Protein AF-A0A3B8VIR8-F1 (afdb_monomer)

Sequence (417 aa):
MSPQVTRDRGKYILTPTVKAEIKKMRWRKGEHDNEETRPTNLTIHQESRHVSLSGEHISLEVDEEGLRRSAQAIVEYFNNYELGFVGDVPRLQRDYFTFMSWLYISPFICDLRTQAVVTGGNIFHYPSFAVIYGKSNCGKTSLVDTLITSMFGHPHTVQKDSFTRSTLRGIQHNYKRFPVVFDDITRQRFNLHGLDIVKDENLPSVQEHPCFVLSMNAEPQSFQDEVVKRCLMIYTNTSLPTHQYALADRLYASVEDIRNRLTTDLYRKYLAVVMDKLDATPLPRDILQVSSETICELLDQYSGSQLPEWCRLVSWGEYADSRYERPTRRLDALLAPENYRKSIGEGEHGWSIQADSVVVWGKADLFGRTSLKGEIPDFLYDDTSSVGDTFVLYRKQTEDFLDRKITPPGFKWPWNN

Nearest PDB structures (foldseek):
  7mi6-assembly1_A  TM=3.233E-01  e=2.609E-03  Saccharomyces cerevisiae
  4w8f-assembly3_A  TM=3.414E-01  e=3.063E-01  Saccharomyces cerevisiae S288C
  3hba-assembly1_A  TM=2.797E-01  e=2.630E-01  Shewanella denitrificans OS217

Mean predicted aligned error: 10.32 Å

Foldseek 3Di:
DQDDFDDDPNDTDCDPVNVVVVVVVCVVVCVPPPQVPAFQAWDADLVVRWIDTNNHTDDLDFDLVLLLLQLQLVVVLLCLLVLFWDDPSLLLLLLLLLVLLLQLCFLCLLVVLVVCVVVVHDSLLRFLEAEEEEAPASCVQLSQQLSLCLARVGGHADELVCLAPVNQLVQFVRNFAGEYEHAANELVSCVVHVLCCLVVVSDRPDSGGYRYYYYYHDDLLSDAVSNVSRYRYRYDHTHGDPVCVVSVVVSVVSSVVSSVSRDNNNSSNLSVQLSVQCPDPPGDPWSSQSSLVSSLVSSCVNNPDHRDPSSDGDTSVNSSLVSCVQLLVVVCVLLPLVQDDDDPPPDQWHWYDDPQKIKTFHDQDVVRPADNNSRHHPQQFDPVPADGRITIGGQVVSCVSNVHHRDHPPDDDPPDD

Secondary structure (DSSP, 8-state):
----PEEETTEEE--HHHHHHHHHHHHHHHHHHSSTTS---EEEETTTTEEEETTEEE-S---HHHHHHHHHHHHHHHHGGGGT-BS-HHHHHHHHHHHHHHHHHHHHHHHHHHHHHHHT--GGGS-SEEEEEESTTSSHHHHHHHHHHHHHSS---B-GGG-SHHHHHHHHHHHBTSPEEE-S--HHHIIIIIHHHHHHTTS-SSSS---EEEEEE--TT-S-HHHHTTEEEEEE--B--TT-HHHHHHHHHHHHHHHHH--SHHHHHHHHHHHHHHSSSSPPS-HHHHHHHHHHHHHHHHSSSPPPTT-----HHHHHHHTTHHHHHHHHHHT-GGGB-SSTT-SSEEEEEETTEEEEEE---TT----GGGTS-GGGB-TTT-BTTEEEEEHHHHHHHTTS----TT---TT--

Structure (mmCIF, N/CA/C/O backbone):
data_AF-A0A3B8VIR8-F1
#
_entry.id   AF-A0A3B8VIR8-F1
#
loop_
_atom_site.group_PDB
_atom_site.id
_atom_site.type_symbol
_atom_site.label_atom_id
_atom_site.label_alt_id
_atom_site.label_comp_id
_atom_site.label_asym_id
_atom_site.label_entity_id
_atom_site.label_seq_id
_atom_site.pdbx_PDB_ins_code
_atom_site.Cartn_x
_atom_site.Cartn_y
_atom_site.Cartn_z
_atom_site.occupancy
_atom_site.B_iso_or_equiv
_atom_site.auth_seq_id
_atom_site.auth_comp_id
_atom_site.auth_asym_id
_atom_site.auth_atom_id
_atom_site.pdbx_PDB_model_num
ATOM 1 N N . MET A 1 1 ? -10.342 37.758 18.243 1.00 39.69 1 MET A N 1
ATOM 2 C CA . MET A 1 1 ? -11.730 38.239 18.080 1.00 39.69 1 MET A CA 1
ATOM 3 C C . MET A 1 1 ? -12.629 37.022 18.187 1.00 39.69 1 MET A C 1
ATOM 5 O O . MET A 1 1 ? -12.287 36.003 17.607 1.00 39.69 1 MET A O 1
ATOM 9 N N . SER A 1 2 ? -13.686 37.070 18.993 1.00 42.38 2 SER A N 1
ATOM 10 C CA . SER A 1 2 ? -14.614 35.938 19.128 1.00 42.38 2 SER A CA 1
ATOM 11 C C . SER A 1 2 ? -15.555 35.908 17.916 1.00 42.38 2 SER A C 1
ATOM 13 O O . SER A 1 2 ? -16.086 36.968 17.574 1.00 42.38 2 SER A O 1
ATOM 15 N N . PRO A 1 3 ? -15.771 34.753 17.258 1.00 47.88 3 PRO A N 1
ATOM 16 C CA . PRO A 1 3 ? -16.608 34.689 16.065 1.00 47.88 3 PRO A CA 1
ATOM 17 C C . PRO A 1 3 ? -18.057 35.058 16.405 1.00 47.88 3 PRO A C 1
ATOM 19 O O . PRO A 1 3 ? -18.660 34.484 17.314 1.00 47.88 3 PRO A O 1
ATOM 22 N N . GLN A 1 4 ? -18.622 36.030 15.686 1.00 53.03 4 GLN A N 1
ATOM 23 C CA . GLN A 1 4 ? -20.001 36.469 15.892 1.00 53.03 4 GLN A CA 1
ATOM 24 C C . GLN A 1 4 ? -20.972 35.522 15.179 1.00 53.03 4 GLN A C 1
ATOM 26 O O . GLN A 1 4 ? -21.041 35.489 13.952 1.00 53.03 4 GLN A O 1
ATOM 31 N N . VAL A 1 5 ? -21.733 34.750 15.955 1.00 54.72 5 VAL A N 1
ATOM 32 C CA . VAL A 1 5 ? -22.804 33.889 15.441 1.00 54.72 5 VAL A CA 1
ATOM 33 C C . VAL A 1 5 ? -24.077 34.718 15.297 1.00 54.72 5 VAL A C 1
ATOM 35 O O . VAL A 1 5 ? -24.562 35.290 16.273 1.00 54.72 5 VAL A O 1
ATOM 38 N N . THR A 1 6 ? -24.637 34.776 14.092 1.00 55.31 6 THR A N 1
ATOM 39 C CA . THR A 1 6 ? -25.895 35.485 13.825 1.00 55.31 6 THR A CA 1
ATOM 40 C C . THR A 1 6 ? -27.083 34.540 14.026 1.00 55.31 6 THR A C 1
ATOM 42 O O . THR A 1 6 ? -27.069 33.387 13.588 1.00 55.31 6 THR A O 1
ATOM 45 N N . ARG A 1 7 ? -28.118 35.011 14.729 1.00 48.06 7 ARG A N 1
ATOM 46 C CA . ARG A 1 7 ? -29.391 34.297 14.909 1.00 48.06 7 ARG A CA 1
ATOM 47 C C . ARG A 1 7 ? -30.404 34.828 13.900 1.00 48.06 7 ARG A C 1
ATOM 49 O O . ARG A 1 7 ? -30.665 36.025 13.897 1.00 48.06 7 ARG A O 1
ATOM 56 N N . ASP A 1 8 ? -31.016 33.935 13.129 1.00 44.41 8 ASP A N 1
ATOM 57 C CA . ASP A 1 8 ? -32.220 34.234 12.349 1.00 44.41 8 ASP A CA 1
ATOM 58 C C . ASP A 1 8 ? -33.284 33.167 12.637 1.00 44.41 8 ASP A C 1
ATOM 60 O O . ASP A 1 8 ? -32.992 31.970 12.679 1.00 44.41 8 ASP A O 1
ATOM 64 N N . ARG A 1 9 ? -34.513 33.610 12.925 1.00 46.75 9 ARG A N 1
ATOM 65 C CA . ARG A 1 9 ? -35.682 32.762 13.246 1.00 46.75 9 ARG A CA 1
ATOM 66 C C . ARG A 1 9 ? -35.392 31.588 14.201 1.00 46.75 9 ARG A C 1
ATOM 68 O O . ARG A 1 9 ? -35.820 30.459 13.973 1.00 46.75 9 ARG A O 1
ATOM 75 N N . GLY A 1 10 ? -34.645 31.843 15.275 1.00 49.38 10 GLY A N 1
ATOM 76 C CA . GLY A 1 10 ? -34.368 30.851 16.323 1.00 49.38 10 GLY A CA 1
ATOM 77 C C . GLY A 1 10 ? -33.342 29.769 15.961 1.00 49.38 10 GLY A C 1
ATOM 78 O O . GLY A 1 10 ? -33.036 28.935 16.811 1.00 49.38 10 GLY A O 1
ATOM 79 N N . LYS A 1 11 ? -32.759 29.793 14.755 1.00 43.78 11 LYS A N 1
ATOM 80 C CA . LYS A 1 11 ? -31.651 28.912 14.363 1.00 43.78 11 LYS A CA 1
ATOM 81 C C . LYS A 1 11 ? -30.346 29.708 14.314 1.00 43.78 11 LYS A C 1
ATOM 83 O O . LYS A 1 11 ? -30.302 30.847 13.851 1.00 43.78 11 LYS A O 1
ATOM 88 N N . TYR A 1 12 ? -29.275 29.114 14.831 1.00 65.00 12 TYR A N 1
ATOM 89 C CA . TYR A 1 12 ? -27.936 29.687 14.722 1.00 65.00 12 TYR A CA 1
ATOM 90 C C . TYR A 1 12 ? -27.431 29.494 13.293 1.00 65.00 12 TYR A C 1
ATOM 92 O O . TYR A 1 12 ? -27.282 28.359 12.839 1.00 65.00 12 TYR A O 1
ATOM 100 N N . ILE A 1 13 ? -27.167 30.592 12.584 1.00 55.41 13 ILE A N 1
ATOM 101 C CA . ILE A 1 13 ? -26.594 30.544 11.241 1.00 55.41 13 ILE A CA 1
ATOM 102 C C . ILE A 1 13 ? -25.080 30.674 11.383 1.00 55.41 13 ILE A C 1
ATOM 104 O O . ILE A 1 13 ? -24.539 31.741 11.668 1.00 55.41 13 ILE A O 1
ATOM 108 N N . LEU A 1 14 ? -24.387 29.551 11.199 1.00 59.69 14 LEU A N 1
ATOM 109 C CA . LEU A 1 14 ? -22.933 29.530 11.094 1.00 59.69 14 LEU A CA 1
ATOM 110 C C . LEU A 1 14 ? -22.545 29.949 9.677 1.00 59.69 14 LEU A C 1
ATOM 112 O O . LEU A 1 14 ? -22.643 29.156 8.737 1.00 59.69 14 LEU A O 1
ATOM 116 N N . THR A 1 15 ? -22.099 31.193 9.529 1.00 62.12 15 THR A N 1
ATOM 117 C CA . THR A 1 15 ? -21.559 31.692 8.265 1.00 62.12 15 THR A CA 1
ATOM 118 C C . THR A 1 15 ? -20.274 30.934 7.887 1.00 62.12 15 THR A C 1
ATOM 120 O O . THR A 1 15 ? -19.561 30.437 8.768 1.00 62.12 15 THR A O 1
ATOM 123 N N . PRO A 1 16 ? -19.934 30.825 6.587 1.00 58.38 16 PRO A N 1
ATOM 124 C CA . PRO A 1 16 ? -18.708 30.156 6.136 1.00 58.38 16 PRO A CA 1
ATOM 125 C C . PRO A 1 16 ? -17.433 30.708 6.788 1.00 58.38 16 PRO A C 1
ATOM 127 O O . PRO A 1 16 ? -16.517 29.949 7.095 1.00 58.38 16 PRO A O 1
ATOM 130 N N . THR A 1 17 ? -17.401 32.011 7.074 1.00 61.94 17 THR A N 1
ATOM 131 C CA . THR A 1 17 ? -16.304 32.684 7.781 1.00 61.94 17 THR A CA 1
ATOM 132 C C . THR A 1 17 ? -16.178 32.219 9.229 1.00 61.94 17 THR A C 1
ATOM 134 O O . THR A 1 17 ? -15.081 31.876 9.659 1.00 61.94 17 THR A O 1
ATOM 137 N N . VAL A 1 18 ? -17.292 32.094 9.955 1.00 64.06 18 VAL A N 1
ATOM 138 C CA . VAL A 1 18 ? -17.307 31.558 11.325 1.00 64.06 18 VAL A CA 1
ATOM 139 C C . VAL A 1 18 ? -16.902 30.081 11.347 1.00 64.06 18 VAL A C 1
ATOM 141 O O . VAL A 1 18 ? -16.132 29.675 12.215 1.00 64.06 18 VAL A O 1
ATOM 144 N N . LYS A 1 19 ? -17.340 29.271 10.371 1.00 57.62 19 LYS A N 1
ATOM 145 C CA . LYS A 1 19 ? -16.883 27.874 10.233 1.00 57.62 19 LYS A CA 1
ATOM 146 C C . LYS A 1 19 ? -15.376 27.792 9.981 1.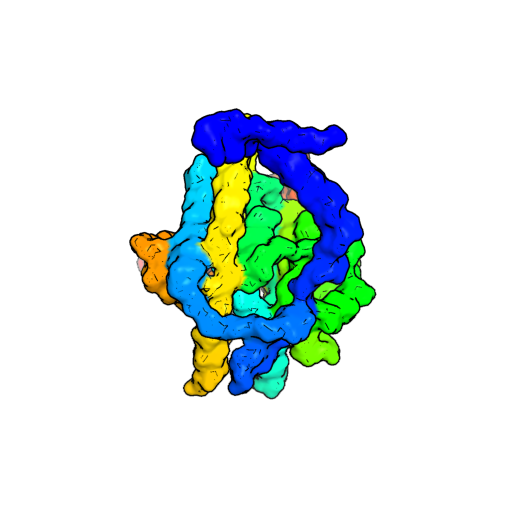00 57.62 19 LYS A C 1
ATOM 148 O O . LYS A 1 19 ? -14.702 26.987 10.621 1.00 57.62 19 LYS A O 1
ATOM 153 N N . ALA A 1 20 ? -14.845 28.633 9.094 1.00 61.66 20 ALA A N 1
ATOM 154 C CA . ALA A 1 20 ? -13.415 28.700 8.812 1.00 61.66 20 ALA A CA 1
ATOM 155 C C . ALA A 1 20 ? -12.615 29.146 10.042 1.00 61.66 20 ALA A C 1
ATOM 157 O O . ALA A 1 20 ? -11.563 28.583 10.319 1.00 61.66 20 ALA A O 1
ATOM 158 N N . GLU A 1 21 ? -13.124 30.099 10.820 1.00 62.41 21 GLU A N 1
ATOM 159 C CA . GLU A 1 21 ? -12.470 30.604 12.027 1.00 62.41 21 GLU A CA 1
ATOM 160 C C . GLU A 1 21 ? -12.504 29.589 13.178 1.00 62.41 21 GLU A C 1
ATOM 162 O O . GLU A 1 21 ? -11.490 29.391 13.844 1.00 62.41 21 GLU A O 1
ATOM 167 N N . ILE A 1 22 ? -13.605 28.847 13.347 1.00 61.41 22 ILE A N 1
ATOM 168 C CA . ILE A 1 22 ? -13.677 27.691 14.256 1.00 61.41 22 ILE A CA 1
ATOM 169 C C . ILE A 1 22 ? -12.702 26.597 13.810 1.00 61.41 22 ILE A C 1
ATOM 171 O O . ILE A 1 22 ? -11.998 26.038 14.651 1.00 61.41 22 ILE A O 1
ATOM 175 N N . LYS A 1 23 ? -12.610 26.312 12.501 1.00 55.78 23 LYS A N 1
ATOM 176 C CA . LYS A 1 23 ? -11.648 25.345 11.952 1.00 55.78 23 LYS A CA 1
ATOM 177 C C . LYS A 1 23 ? -10.215 25.804 12.221 1.00 55.78 23 LYS A C 1
ATOM 179 O O . LYS A 1 23 ? -9.431 25.016 12.724 1.00 55.78 23 LYS A O 1
ATOM 184 N N . LYS A 1 24 ? -9.904 27.088 12.012 1.00 58.09 24 LYS A N 1
ATOM 185 C CA . LYS A 1 24 ? -8.593 27.709 12.271 1.00 58.09 24 LYS A CA 1
ATOM 186 C C . LYS A 1 24 ? -8.236 27.727 13.758 1.00 58.09 24 LYS A C 1
ATOM 188 O O . LYS A 1 24 ? -7.082 27.503 14.106 1.00 58.09 24 LYS A O 1
ATOM 193 N N . MET A 1 25 ? -9.212 27.961 14.637 1.00 53.81 25 MET A N 1
ATOM 194 C CA . MET A 1 25 ? -9.026 27.865 16.085 1.00 53.81 25 MET A CA 1
ATOM 195 C C . MET A 1 25 ? -8.816 26.418 16.534 1.00 53.81 25 MET A C 1
ATOM 197 O O . MET A 1 25 ? -7.923 26.183 17.335 1.00 53.81 25 MET A O 1
ATOM 201 N N . ARG A 1 26 ? -9.560 25.443 15.991 1.00 51.97 26 ARG A N 1
ATOM 202 C CA . ARG A 1 26 ? -9.312 24.008 16.230 1.00 51.97 26 ARG A CA 1
ATOM 203 C C . ARG A 1 26 ? -7.947 23.562 15.707 1.00 51.97 26 ARG A C 1
ATOM 205 O O . ARG A 1 26 ? -7.288 22.792 16.383 1.00 51.97 26 ARG A O 1
ATOM 212 N N . TRP A 1 27 ? -7.516 24.078 14.558 1.00 53.12 27 TRP A N 1
ATOM 213 C CA . TRP A 1 27 ? -6.200 23.807 13.974 1.00 53.12 27 TRP A CA 1
ATOM 214 C C . TRP A 1 27 ? -5.077 24.348 14.871 1.00 53.12 27 TRP A C 1
ATOM 216 O O . TRP A 1 27 ? -4.237 23.587 15.331 1.00 53.12 27 TRP A O 1
ATOM 226 N N . ARG A 1 28 ? -5.153 25.630 15.261 1.00 47.28 28 ARG A N 1
ATOM 227 C CA . ARG A 1 28 ? -4.189 26.280 16.172 1.00 47.28 28 ARG A CA 1
ATOM 228 C C . ARG A 1 28 ? -4.141 25.670 17.573 1.00 47.28 28 ARG A C 1
ATOM 230 O O . ARG A 1 28 ? -3.110 25.739 18.224 1.00 47.28 28 ARG A O 1
ATOM 237 N N . LYS A 1 29 ? -5.262 25.125 18.052 1.00 41.59 29 LYS A N 1
ATOM 238 C CA . LYS A 1 29 ? -5.344 24.432 19.346 1.00 41.59 29 LYS A CA 1
ATOM 239 C C . LYS A 1 29 ? -4.969 22.945 19.237 1.00 41.59 29 LYS A C 1
ATOM 241 O O . LYS A 1 29 ? -4.679 22.330 20.249 1.00 41.59 29 LYS A O 1
ATOM 246 N N . GLY A 1 30 ? -4.986 22.374 18.030 1.00 39.62 30 GLY A N 1
ATOM 247 C CA . GLY A 1 30 ? -4.692 20.967 17.750 1.00 39.62 30 GLY A CA 1
ATOM 248 C C . GLY A 1 30 ? -3.237 20.681 17.367 1.00 39.62 30 GLY A C 1
ATOM 249 O O . GLY A 1 30 ? -2.789 19.566 17.602 1.00 39.62 30 GLY A O 1
ATOM 250 N N . GLU A 1 31 ? -2.497 21.658 16.826 1.00 42.94 31 GLU A N 1
ATOM 251 C CA . GLU A 1 31 ? -1.072 21.498 16.473 1.00 42.94 31 GLU A CA 1
ATOM 252 C C . GLU A 1 31 ? -0.137 21.458 17.692 1.00 42.94 31 GLU A C 1
ATOM 254 O O . GLU A 1 31 ? 0.911 20.827 17.622 1.00 42.94 31 GLU A O 1
ATOM 259 N N . HIS A 1 32 ? -0.494 22.101 18.812 1.00 38.00 32 HIS A N 1
ATOM 260 C CA . HIS A 1 32 ? 0.392 22.172 19.984 1.00 38.00 32 HIS A CA 1
ATOM 261 C C . HIS A 1 32 ? 0.067 21.194 21.121 1.00 38.00 32 HIS A C 1
ATOM 263 O O . HIS A 1 32 ? 0.984 20.846 21.854 1.00 38.00 32 HIS A O 1
ATOM 269 N N . ASP A 1 33 ? -1.172 20.700 21.236 1.00 37.78 33 ASP A N 1
ATOM 270 C CA . ASP A 1 33 ? -1.580 19.835 22.360 1.00 37.78 33 ASP A CA 1
ATOM 271 C C . ASP A 1 33 ? -1.829 18.356 21.968 1.00 37.78 33 ASP A C 1
ATOM 273 O O . ASP A 1 33 ? -2.110 17.547 22.849 1.00 37.78 33 ASP A O 1
ATOM 277 N N . ASN A 1 34 ? -1.771 17.971 20.677 1.00 47.84 34 ASN A N 1
ATOM 278 C CA . ASN A 1 34 ? -2.473 16.757 20.211 1.00 47.84 34 ASN A CA 1
ATOM 279 C C . ASN A 1 34 ? -1.764 15.802 19.220 1.00 47.84 34 ASN A C 1
ATOM 281 O O . ASN A 1 34 ? -2.419 14.881 18.734 1.00 47.84 34 ASN A O 1
ATOM 285 N N . GLU A 1 35 ? -0.479 15.966 18.884 1.00 46.78 35 GLU A N 1
ATOM 286 C CA . GLU A 1 35 ? 0.257 14.926 18.122 1.00 46.78 35 GLU A CA 1
ATOM 287 C C . GLU A 1 35 ? 0.891 13.863 19.034 1.00 46.78 35 GLU A C 1
ATOM 289 O O . GLU A 1 35 ? 0.846 12.681 18.701 1.00 46.78 35 GLU A O 1
ATOM 294 N N . GLU A 1 36 ? 1.393 14.241 20.216 1.00 47.59 36 GLU A N 1
ATOM 295 C CA . GLU A 1 36 ? 1.967 13.297 21.197 1.00 47.59 36 GLU A CA 1
ATOM 296 C C . GLU A 1 36 ? 0.907 12.483 21.966 1.00 47.59 36 GLU A C 1
ATOM 298 O O . GLU A 1 36 ? 1.225 11.438 22.530 1.00 47.59 36 GLU A O 1
ATOM 303 N N . THR A 1 37 ? -0.355 12.927 21.982 1.00 54.12 37 THR A N 1
ATOM 304 C CA . THR A 1 37 ? -1.455 12.303 22.745 1.00 54.12 37 THR A CA 1
ATOM 305 C C . THR A 1 37 ? -2.375 11.416 21.902 1.00 54.12 37 THR A C 1
ATOM 307 O O . THR A 1 37 ? -3.267 10.771 22.458 1.00 54.12 37 THR A O 1
ATOM 310 N N . ARG A 1 38 ? -2.195 11.357 20.572 1.00 69.81 38 ARG A N 1
ATOM 311 C CA . ARG A 1 38 ? -3.018 10.480 19.724 1.00 69.81 38 ARG A CA 1
ATOM 312 C C . ARG A 1 38 ? -2.734 9.014 20.032 1.00 69.81 38 ARG A C 1
ATOM 314 O O . ARG A 1 38 ? -1.568 8.621 20.155 1.00 69.81 38 ARG A O 1
ATOM 321 N N . PRO A 1 39 ? -3.782 8.186 20.131 1.00 76.12 39 PRO A N 1
ATOM 322 C CA . PRO A 1 39 ? -3.604 6.815 20.535 1.00 76.12 39 PRO A CA 1
ATOM 323 C C . PRO A 1 39 ? -3.007 6.020 19.362 1.00 76.12 39 PRO A C 1
ATOM 325 O O . PRO A 1 39 ? -3.577 5.920 18.280 1.00 76.12 39 PRO A O 1
ATOM 328 N N . THR A 1 40 ? -1.790 5.525 19.565 1.00 85.19 40 THR A N 1
ATOM 329 C CA . THR A 1 40 ? -0.923 4.952 18.520 1.00 85.19 40 THR A CA 1
ATOM 330 C C . THR A 1 40 ? -0.379 3.583 18.905 1.00 85.19 40 THR A C 1
ATOM 332 O O . THR A 1 40 ? 0.364 2.984 18.142 1.00 85.19 40 THR A O 1
ATOM 335 N N . ASN A 1 41 ? -0.738 3.064 20.080 1.00 91.38 41 ASN A N 1
ATOM 336 C CA . ASN A 1 41 ? -0.262 1.778 20.573 1.00 91.38 41 ASN A CA 1
ATOM 337 C C . ASN A 1 41 ? -1.352 0.716 20.381 1.00 91.38 41 ASN A C 1
ATOM 339 O O . ASN A 1 41 ? -2.284 0.637 21.177 1.00 91.38 41 ASN A O 1
ATOM 343 N N . LEU A 1 42 ? -1.272 -0.082 19.315 1.00 96.00 42 LEU A N 1
ATOM 344 C CA . LEU A 1 42 ? -2.272 -1.118 19.033 1.00 96.00 42 LEU A CA 1
ATOM 345 C C . LEU A 1 42 ? -1.810 -2.475 19.567 1.00 96.00 42 LEU A C 1
ATOM 347 O O . LEU A 1 42 ? -0.750 -2.971 19.186 1.00 96.00 42 LEU A O 1
ATOM 351 N N . THR A 1 43 ? -2.642 -3.096 20.399 1.00 94.94 43 THR A N 1
ATOM 352 C CA . THR A 1 43 ? -2.462 -4.474 20.876 1.00 94.94 43 THR A CA 1
ATOM 353 C C . THR A 1 43 ? -3.657 -5.314 20.435 1.00 94.94 43 THR A C 1
ATOM 355 O O . THR A 1 43 ? -4.805 -4.876 20.544 1.00 94.94 43 THR A O 1
ATOM 358 N N . ILE A 1 44 ? -3.381 -6.517 19.934 1.00 95.06 44 ILE A N 1
ATOM 359 C CA . ILE A 1 44 ? -4.390 -7.480 19.491 1.00 95.06 44 ILE A CA 1
ATOM 360 C C . ILE A 1 44 ? -4.072 -8.823 20.140 1.00 95.06 44 ILE A C 1
ATOM 362 O O . ILE A 1 44 ? -3.022 -9.408 19.882 1.00 95.06 44 ILE A O 1
ATOM 366 N N . HIS A 1 45 ? -5.000 -9.327 20.947 1.00 92.38 45 HIS A N 1
ATOM 367 C CA . HIS A 1 45 ? -4.966 -10.687 21.470 1.00 92.38 45 HIS A CA 1
ATOM 368 C C . HIS A 1 45 ? -5.974 -11.531 20.691 1.00 92.38 45 HIS A C 1
ATOM 370 O O . HIS A 1 45 ? -7.174 -11.471 20.957 1.00 92.38 45 HIS A O 1
ATOM 376 N N . GLN A 1 46 ? -5.481 -12.286 19.704 1.00 88.12 46 GLN A N 1
ATOM 377 C CA . GLN A 1 46 ? -6.330 -13.046 18.778 1.00 88.12 46 GLN A CA 1
ATOM 378 C C . GLN A 1 46 ? -7.179 -14.099 19.509 1.00 88.12 46 GLN A C 1
ATOM 380 O O . GLN A 1 46 ? -8.389 -14.132 19.329 1.00 88.12 46 GLN A O 1
ATOM 385 N N . GLU A 1 47 ? -6.588 -14.881 20.419 1.00 86.81 47 GLU A N 1
ATOM 386 C CA . GLU A 1 47 ? -7.302 -15.950 21.142 1.00 86.81 47 GLU A CA 1
ATOM 387 C C . GLU A 1 47 ? -8.465 -15.429 22.002 1.00 86.81 47 GLU A C 1
ATOM 389 O O . GLU A 1 47 ? -9.533 -16.032 22.052 1.00 86.81 47 GLU A O 1
ATOM 394 N N . SER A 1 48 ? -8.277 -14.291 22.678 1.00 92.00 48 SER A N 1
ATOM 395 C CA . SER A 1 48 ? -9.302 -13.692 23.543 1.00 92.00 48 SER A CA 1
ATOM 396 C C . SER A 1 48 ? -10.198 -12.684 22.825 1.00 92.00 48 SER A C 1
ATOM 398 O O . SER A 1 48 ? -11.090 -12.115 23.454 1.00 92.00 48 SER A O 1
ATOM 400 N N . ARG A 1 49 ? -9.956 -12.434 21.529 1.00 93.44 49 ARG A N 1
ATOM 401 C CA . ARG A 1 49 ? -10.638 -11.411 20.716 1.00 93.44 49 ARG A CA 1
ATOM 402 C C . ARG A 1 49 ? -10.634 -10.022 21.356 1.00 93.44 49 ARG A C 1
ATOM 404 O O . ARG A 1 49 ? -11.541 -9.221 21.147 1.00 93.44 49 ARG A O 1
ATOM 411 N N . HIS A 1 50 ? -9.579 -9.726 22.112 1.00 95.19 50 HIS A N 1
ATOM 412 C CA . HIS A 1 50 ? -9.400 -8.449 22.788 1.00 95.19 50 HIS A CA 1
ATOM 413 C C . HIS A 1 50 ? -8.503 -7.531 21.960 1.00 95.19 50 HIS A C 1
ATOM 415 O O . HIS A 1 50 ? -7.332 -7.835 21.710 1.00 95.19 50 HIS A O 1
ATOM 421 N N . VAL A 1 51 ? -9.037 -6.371 21.584 1.00 96.94 51 VAL A N 1
ATOM 422 C CA . VAL A 1 51 ? -8.309 -5.322 20.865 1.00 96.94 51 VAL A CA 1
ATOM 423 C C . VAL A 1 51 ? -8.247 -4.084 2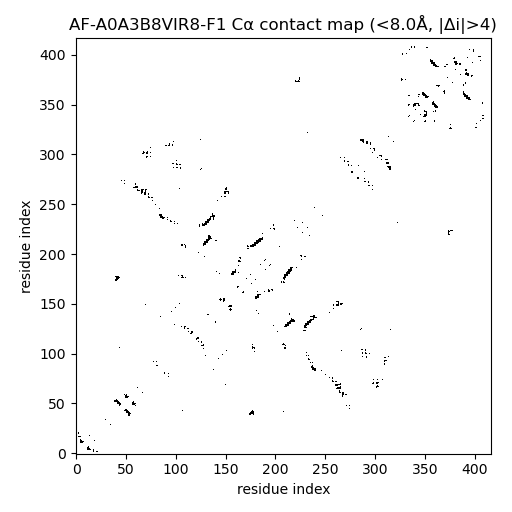1.742 1.00 96.94 51 VAL A C 1
ATOM 425 O O . VAL A 1 51 ? -9.253 -3.677 22.319 1.00 96.94 51 VAL A O 1
ATOM 428 N N . SER A 1 52 ? -7.074 -3.463 21.835 1.00 96.06 52 SER A N 1
ATOM 429 C CA . SER A 1 52 ? -6.927 -2.193 22.543 1.00 96.06 52 SER A CA 1
ATOM 430 C C . SER A 1 52 ? -6.039 -1.216 21.795 1.00 96.06 52 SER A C 1
ATOM 432 O O . SER A 1 52 ? -4.994 -1.611 21.271 1.00 96.06 52 SER A O 1
ATOM 434 N N . LEU A 1 53 ? -6.415 0.059 21.825 1.00 95.12 53 LEU A N 1
ATOM 435 C CA . LEU A 1 53 ? -5.647 1.166 21.273 1.00 95.12 53 LEU A CA 1
ATOM 436 C C . LEU A 1 53 ? -5.261 2.119 22.410 1.00 95.12 53 LEU A C 1
ATOM 438 O O . LEU A 1 53 ? -6.116 2.681 23.084 1.00 95.12 53 LEU A O 1
ATOM 442 N N . SER A 1 54 ? -3.960 2.241 22.667 1.00 91.19 54 SER A N 1
ATOM 443 C CA . SER A 1 54 ? -3.386 2.957 23.814 1.00 91.19 54 SER A CA 1
ATOM 444 C C . SER A 1 54 ? -3.993 2.565 25.164 1.00 91.19 54 SER A C 1
ATOM 446 O O . SER A 1 54 ? -4.162 3.394 26.051 1.00 91.19 54 SER A O 1
ATOM 448 N N . GLY A 1 55 ? -4.295 1.273 25.322 1.00 90.44 55 GLY A N 1
ATOM 449 C CA . GLY A 1 55 ? -4.874 0.701 26.540 1.00 90.44 55 GLY A CA 1
ATOM 450 C C . GLY A 1 55 ? -6.399 0.792 26.626 1.00 90.44 55 GLY A C 1
ATOM 451 O O . GLY A 1 55 ? -6.986 0.126 27.475 1.00 90.44 55 GLY A O 1
ATOM 452 N N . GLU A 1 56 ? -7.056 1.539 25.737 1.00 92.88 56 GLU A N 1
ATOM 453 C CA . GLU A 1 56 ? -8.516 1.579 25.666 1.00 92.88 56 GLU A CA 1
ATOM 454 C C . GLU A 1 56 ? -9.046 0.411 24.834 1.00 92.88 56 GLU A C 1
ATOM 456 O O . GLU A 1 56 ? -8.589 0.171 23.715 1.00 92.88 56 GLU A O 1
ATOM 461 N N . HIS A 1 57 ? -10.009 -0.332 25.380 1.00 94.81 57 HIS A N 1
ATOM 462 C CA . HIS A 1 57 ? -10.616 -1.472 24.698 1.00 94.81 57 HIS A CA 1
ATOM 463 C C . HIS A 1 57 ? -11.465 -1.022 23.501 1.00 94.81 57 HIS A C 1
ATOM 465 O O . HIS A 1 57 ? -12.386 -0.215 23.639 1.00 94.81 57 HIS A O 1
ATOM 471 N N . ILE A 1 58 ? -11.197 -1.612 22.338 1.00 93.88 58 ILE A N 1
ATOM 472 C CA . ILE A 1 58 ? -12.003 -1.466 21.131 1.00 93.88 58 ILE A CA 1
ATOM 473 C C . ILE A 1 58 ? -12.922 -2.680 21.045 1.00 93.88 58 ILE A C 1
ATOM 475 O O . ILE A 1 58 ? -12.474 -3.790 20.768 1.00 93.88 58 ILE A O 1
ATOM 479 N N . SER A 1 59 ? -14.224 -2.465 21.244 1.00 94.12 59 SER A N 1
ATOM 480 C CA . SER A 1 59 ? -15.213 -3.530 21.047 1.00 94.12 59 SER A CA 1
ATOM 481 C C . SER A 1 59 ? -15.192 -4.018 19.592 1.00 94.12 59 SER A C 1
ATOM 483 O O . SER A 1 59 ? -15.028 -3.213 18.679 1.00 94.12 59 SER A O 1
ATOM 485 N N . LEU A 1 60 ? -15.404 -5.308 19.346 1.00 94.94 60 LEU A N 1
ATOM 486 C CA . LEU A 1 60 ? -15.584 -5.850 17.993 1.00 94.94 60 LEU A CA 1
ATOM 487 C C . LEU A 1 60 ? -17.061 -5.901 17.561 1.00 94.94 60 LEU A C 1
ATOM 489 O O . LEU A 1 60 ? -17.356 -6.207 16.407 1.00 94.94 60 LEU A O 1
ATOM 493 N N . GLU A 1 61 ? -17.992 -5.566 18.459 1.00 92.31 61 GLU A N 1
ATOM 494 C CA . GLU A 1 61 ? -19.413 -5.415 18.138 1.00 92.31 61 GLU A CA 1
ATOM 495 C C . GLU A 1 61 ? -19.657 -4.078 17.441 1.00 92.31 61 GLU A C 1
ATOM 497 O O . GLU A 1 61 ? -19.303 -3.017 17.962 1.00 92.31 61 GLU A O 1
ATOM 502 N N . VAL A 1 62 ? -20.258 -4.118 16.257 1.00 94.12 62 VAL A N 1
ATOM 503 C CA . VAL A 1 62 ? -20.366 -2.954 15.371 1.00 94.12 62 VAL A CA 1
ATOM 504 C C . VAL A 1 62 ? -21.793 -2.446 15.269 1.00 94.12 62 VAL A C 1
ATOM 506 O O . VAL A 1 62 ? -22.744 -3.224 15.315 1.00 94.12 62 VAL A O 1
ATOM 509 N N . ASP A 1 63 ? -21.927 -1.135 15.082 1.00 93.75 63 ASP A N 1
ATOM 510 C CA . ASP A 1 63 ? -23.185 -0.536 14.650 1.00 93.75 63 ASP A CA 1
ATOM 511 C C . ASP A 1 63 ? -23.361 -0.758 13.142 1.00 93.75 63 ASP A C 1
ATOM 513 O O . ASP A 1 63 ? -22.528 -0.331 12.337 1.00 93.75 63 ASP A O 1
ATOM 517 N N . GLU A 1 64 ? -24.450 -1.417 12.736 1.00 94.31 64 GLU A N 1
ATOM 518 C CA . GLU A 1 64 ? -24.707 -1.654 11.316 1.00 94.31 64 GLU A CA 1
ATOM 519 C C . GLU A 1 64 ? -24.905 -0.353 10.526 1.00 94.31 64 GLU A C 1
ATOM 521 O O . GLU A 1 64 ? -24.632 -0.321 9.324 1.00 94.31 64 GLU A O 1
ATOM 526 N N . GLU A 1 65 ? -25.399 0.723 11.149 1.00 94.88 65 GLU A N 1
ATOM 527 C CA . GLU A 1 65 ? -25.531 2.009 10.462 1.00 94.88 65 GLU A CA 1
ATOM 528 C C . GLU A 1 65 ? -24.153 2.639 10.212 1.00 94.88 65 GLU A C 1
ATOM 530 O O . GLU A 1 65 ? -23.850 3.028 9.082 1.00 94.88 65 GLU A O 1
ATOM 535 N N . GLY A 1 66 ? -23.284 2.682 11.229 1.00 94.81 66 GLY A N 1
ATOM 536 C CA . GLY A 1 66 ? -21.876 3.076 11.097 1.00 94.81 66 GLY A CA 1
ATOM 537 C C . GLY A 1 66 ? -21.118 2.265 10.044 1.00 94.81 66 GLY A C 1
ATOM 538 O O . GLY A 1 66 ? -20.415 2.834 9.198 1.00 94.81 66 GLY A O 1
ATOM 539 N N . LEU A 1 67 ? -21.351 0.952 10.013 1.00 95.56 67 LEU A N 1
ATOM 540 C CA . LEU A 1 67 ? -20.789 0.033 9.029 1.00 95.56 67 LEU A CA 1
ATOM 541 C C . LEU A 1 67 ? -21.214 0.387 7.594 1.00 95.56 67 LEU A C 1
ATOM 543 O O . LEU A 1 67 ? -20.350 0.578 6.737 1.00 95.56 67 LEU A O 1
ATOM 547 N N . ARG A 1 68 ? -22.522 0.559 7.343 1.00 96.69 68 ARG A N 1
ATOM 548 C CA . ARG A 1 68 ? -23.055 0.971 6.027 1.00 96.69 68 ARG A CA 1
ATOM 549 C C . ARG A 1 68 ? -22.517 2.331 5.593 1.00 96.69 68 ARG A C 1
ATOM 551 O O . ARG A 1 68 ? -22.053 2.474 4.463 1.00 96.69 68 ARG A O 1
ATOM 558 N N . ARG A 1 69 ? -22.516 3.318 6.499 1.00 95.81 69 ARG A N 1
ATOM 559 C CA . ARG A 1 69 ? -21.976 4.662 6.223 1.00 95.81 69 ARG A CA 1
ATOM 560 C C . ARG A 1 69 ? -20.506 4.605 5.811 1.00 95.81 69 ARG A C 1
ATOM 562 O O . ARG A 1 69 ? -20.115 5.278 4.861 1.00 95.81 69 ARG A O 1
ATOM 569 N N . SER A 1 70 ? -19.707 3.784 6.489 1.00 96.62 70 SER A N 1
ATOM 570 C CA . SER A 1 70 ? -18.273 3.651 6.205 1.00 96.62 70 SER A CA 1
ATOM 571 C C . SER A 1 70 ? -18.014 2.912 4.893 1.00 96.62 70 SER A C 1
ATOM 573 O O . SER A 1 70 ? -17.175 3.351 4.109 1.00 96.62 70 SER A O 1
ATOM 575 N N . ALA A 1 71 ? -18.766 1.841 4.614 1.00 97.44 71 ALA A N 1
ATOM 576 C CA . ALA A 1 71 ? -18.683 1.115 3.347 1.00 97.44 71 ALA A CA 1
ATOM 577 C C . ALA A 1 71 ? -19.016 2.027 2.152 1.00 97.44 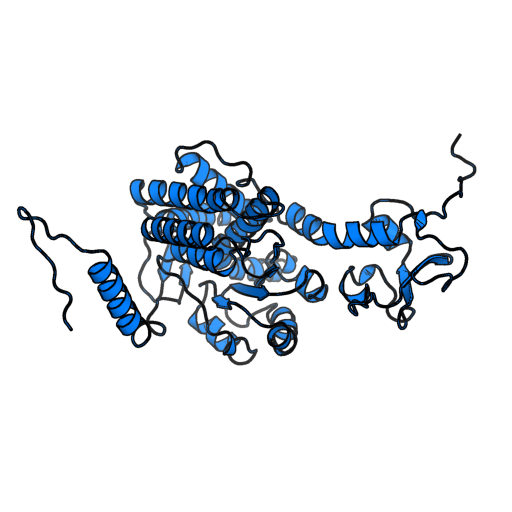71 ALA A C 1
ATOM 579 O O . ALA A 1 71 ? -18.258 2.086 1.184 1.00 97.44 71 ALA A O 1
ATOM 580 N N . GLN A 1 72 ? -20.097 2.806 2.252 1.00 97.06 72 GLN A N 1
ATOM 581 C CA . GLN A 1 72 ? -20.483 3.795 1.240 1.00 97.06 72 GLN A CA 1
ATOM 582 C C . GLN A 1 72 ? -19.420 4.879 1.050 1.00 97.06 72 GLN A C 1
ATOM 584 O O . GLN A 1 72 ? -19.060 5.195 -0.081 1.00 97.06 72 GLN A O 1
ATOM 589 N N . ALA A 1 73 ? -18.889 5.423 2.148 1.00 97.06 73 ALA A N 1
ATOM 590 C CA . ALA A 1 73 ? -17.861 6.457 2.110 1.00 97.06 73 ALA A CA 1
ATOM 591 C C . ALA A 1 73 ? -16.566 5.967 1.433 1.00 97.06 73 ALA A C 1
ATOM 593 O O . ALA A 1 73 ? -15.956 6.716 0.674 1.00 97.06 73 ALA A O 1
ATOM 594 N N . ILE A 1 74 ? -16.161 4.712 1.657 1.00 97.56 74 ILE A N 1
ATOM 595 C CA . ILE A 1 74 ? -14.995 4.118 0.984 1.00 97.56 74 ILE A CA 1
ATOM 596 C C . ILE A 1 74 ? -15.252 3.938 -0.511 1.00 97.56 74 ILE A C 1
ATOM 598 O O . ILE A 1 74 ? -14.404 4.319 -1.315 1.00 97.56 74 ILE A O 1
ATOM 602 N N . VAL A 1 75 ? -16.416 3.416 -0.903 1.00 97.19 75 VAL A N 1
ATOM 603 C CA . VAL A 1 75 ? -16.754 3.276 -2.328 1.00 97.19 75 VAL A CA 1
ATOM 604 C C . VAL A 1 75 ? -16.753 4.639 -3.024 1.00 97.19 75 VAL A C 1
ATOM 606 O O . VAL A 1 75 ? -16.138 4.804 -4.076 1.00 97.19 75 VAL A O 1
ATOM 609 N N . GLU A 1 76 ? -17.369 5.644 -2.404 1.00 95.88 76 GLU A N 1
ATOM 610 C CA . GLU A 1 76 ? -17.374 7.019 -2.903 1.00 95.88 76 GLU A CA 1
ATOM 611 C C . GLU A 1 76 ? -15.956 7.600 -3.015 1.00 95.88 76 GLU A C 1
ATOM 613 O O . GLU A 1 76 ? -15.623 8.236 -4.016 1.00 95.88 76 GLU A O 1
ATOM 618 N N . TYR A 1 77 ? -15.089 7.328 -2.034 1.00 96.56 77 TYR A N 1
ATOM 619 C CA . TYR A 1 77 ? -13.696 7.771 -2.051 1.00 96.56 77 TYR A CA 1
ATOM 620 C C . TYR A 1 77 ? -12.929 7.253 -3.268 1.00 96.56 77 TYR A C 1
ATOM 622 O O . TYR A 1 77 ? -12.248 8.026 -3.939 1.00 96.56 77 TYR A O 1
ATOM 630 N N . PHE A 1 78 ? -13.046 5.962 -3.579 1.00 96.25 78 PHE A N 1
ATOM 631 C CA . PHE A 1 78 ? -12.371 5.386 -4.741 1.00 96.25 78 PHE A CA 1
ATOM 632 C C . PHE A 1 78 ? -12.971 5.883 -6.061 1.00 96.25 78 PHE A C 1
ATOM 634 O O . PHE A 1 78 ? -12.237 6.135 -7.020 1.00 96.25 78 PHE A O 1
ATOM 641 N N . ASN A 1 79 ? -14.283 6.101 -6.117 1.00 94.25 79 ASN A N 1
ATOM 642 C CA . ASN A 1 79 ? -14.938 6.626 -7.316 1.00 94.25 79 ASN A CA 1
ATOM 643 C C . ASN A 1 79 ? -14.566 8.099 -7.582 1.00 94.25 79 ASN A C 1
ATOM 645 O O . ASN A 1 79 ? -14.562 8.539 -8.730 1.00 94.25 79 ASN A O 1
ATOM 649 N N . ASN A 1 80 ? -14.148 8.860 -6.562 1.00 94.19 80 ASN A N 1
ATOM 650 C CA . ASN A 1 80 ? -13.671 10.234 -6.752 1.00 94.19 80 ASN A CA 1
ATOM 651 C C . ASN A 1 80 ? -12.441 10.349 -7.665 1.00 94.19 80 ASN A C 1
ATOM 653 O O . ASN A 1 80 ? -12.226 11.416 -8.248 1.00 94.19 80 ASN A O 1
ATOM 657 N N . TYR A 1 81 ? -11.638 9.290 -7.828 1.00 93.50 81 TYR A N 1
ATOM 658 C CA . TYR A 1 81 ? -10.514 9.323 -8.769 1.00 93.50 81 TYR A CA 1
ATOM 659 C C . TYR A 1 81 ? -10.987 9.533 -10.219 1.00 93.50 81 TYR A C 1
ATOM 661 O O . TYR A 1 81 ? -10.335 10.251 -10.979 1.00 93.50 81 TYR A O 1
ATOM 669 N N . GLU A 1 82 ? -12.162 9.017 -10.587 1.00 93.00 82 GLU A N 1
ATOM 670 C CA . GLU A 1 82 ? -12.743 9.143 -11.934 1.00 93.00 82 GLU A CA 1
ATOM 671 C C . GLU A 1 82 ? -13.185 10.572 -12.270 1.00 93.00 82 GLU A C 1
ATOM 673 O O . GLU A 1 82 ? -13.294 10.939 -13.439 1.00 93.00 82 GLU A O 1
ATOM 678 N N . LEU A 1 83 ? -13.401 11.415 -11.258 1.00 89.31 83 LEU A N 1
ATOM 679 C CA . LEU A 1 83 ? -13.936 12.765 -11.439 1.00 89.31 83 LEU A CA 1
ATOM 680 C C . LEU A 1 83 ? -12.906 13.781 -11.946 1.00 89.31 83 LEU A C 1
ATOM 682 O O . LEU A 1 83 ? -13.282 14.890 -12.333 1.00 89.31 83 LEU A O 1
ATOM 686 N N . GLY A 1 84 ? -11.611 13.460 -11.907 1.00 81.94 84 GLY A N 1
ATOM 687 C CA . GLY A 1 84 ? -10.592 14.452 -12.245 1.00 81.94 84 GLY A CA 1
ATOM 688 C C . GLY A 1 84 ? -9.173 13.967 -12.453 1.00 81.94 84 GLY A C 1
ATOM 689 O O . GLY A 1 84 ? -8.350 14.736 -12.954 1.00 81.94 84 GLY A O 1
ATOM 690 N N . PHE A 1 85 ? -8.848 12.734 -12.079 1.00 90.88 85 PHE A N 1
ATOM 691 C CA . PHE A 1 85 ? -7.497 12.242 -12.282 1.00 90.88 85 PHE A CA 1
ATOM 692 C C . PHE A 1 85 ? -7.275 11.896 -13.753 1.00 90.88 85 PHE A C 1
ATOM 694 O O . PHE A 1 85 ? -8.143 11.348 -14.425 1.00 90.88 85 PHE A O 1
ATOM 70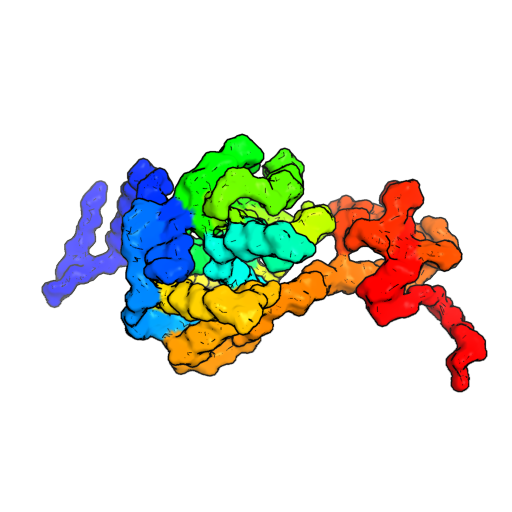1 N N . VAL A 1 86 ? -6.082 12.217 -14.252 1.00 87.31 86 VAL A N 1
ATOM 702 C CA . VAL A 1 86 ? -5.686 11.938 -15.634 1.00 87.31 86 VAL A CA 1
ATOM 703 C C . VAL A 1 86 ? -4.613 10.859 -15.634 1.00 87.31 86 VAL A C 1
ATOM 705 O O . VAL A 1 86 ? -3.588 10.996 -14.962 1.00 87.31 86 VAL A O 1
ATOM 708 N N . GLY A 1 87 ? -4.851 9.793 -16.397 1.00 87.88 87 GLY A N 1
ATOM 709 C CA . GLY A 1 87 ? -3.991 8.616 -16.479 1.00 87.88 87 GLY A CA 1
ATOM 710 C C . GLY A 1 87 ? -4.813 7.332 -16.553 1.00 87.88 87 GLY A C 1
ATOM 711 O O . GLY A 1 87 ? -5.958 7.344 -16.997 1.00 87.88 87 GLY A O 1
ATOM 712 N N . ASP A 1 88 ? -4.221 6.233 -16.096 1.00 89.00 88 ASP A N 1
ATOM 713 C CA . ASP A 1 88 ? -4.902 4.949 -15.939 1.00 89.00 88 ASP A CA 1
ATOM 714 C C . ASP A 1 88 ? -5.600 4.925 -14.568 1.00 89.00 88 ASP A C 1
ATOM 716 O O . ASP A 1 88 ? -5.019 4.527 -13.553 1.00 89.00 88 ASP A O 1
ATOM 720 N N . VAL A 1 89 ? -6.813 5.484 -14.513 1.00 93.44 89 VAL A N 1
ATOM 721 C CA . VAL A 1 89 ? -7.629 5.550 -13.286 1.00 93.44 89 VAL A CA 1
ATOM 722 C C . VAL A 1 89 ? -8.050 4.156 -12.801 1.00 93.44 89 VAL A C 1
ATOM 724 O O . VAL A 1 89 ? -7.849 3.889 -11.615 1.00 93.44 89 VAL A O 1
ATOM 727 N N . PRO A 1 90 ? -8.522 3.230 -13.662 1.00 93.12 90 PRO A N 1
ATOM 728 C CA . PRO A 1 90 ? -8.863 1.877 -13.221 1.00 93.12 90 PRO A CA 1
ATOM 729 C C . PRO A 1 90 ? -7.672 1.123 -12.619 1.00 93.12 90 PRO A C 1
ATOM 731 O O . PRO A 1 90 ? -7.814 0.408 -11.628 1.00 93.12 90 PRO A O 1
ATOM 734 N N . ARG A 1 91 ? -6.459 1.274 -13.174 1.00 90.44 91 ARG A N 1
ATOM 735 C CA . ARG A 1 91 ? -5.247 0.732 -12.538 1.00 90.44 91 ARG A CA 1
ATOM 736 C C . ARG A 1 91 ? -4.958 1.400 -11.197 1.00 90.44 91 ARG A C 1
ATOM 738 O O . ARG A 1 91 ? -4.707 0.683 -10.239 1.00 90.44 91 ARG A O 1
ATOM 745 N N . LEU A 1 92 ? -5.051 2.730 -11.101 1.00 92.56 92 LEU A N 1
ATOM 746 C CA . LEU A 1 92 ? -4.840 3.447 -9.837 1.00 92.56 92 LEU A CA 1
ATOM 747 C C . LEU A 1 92 ? -5.770 2.933 -8.730 1.00 92.56 92 LEU A C 1
ATOM 749 O O . LEU A 1 92 ? -5.305 2.650 -7.630 1.00 92.56 92 LEU A O 1
ATOM 753 N N . GLN A 1 93 ? -7.066 2.794 -9.020 1.00 95.88 93 GLN A N 1
ATOM 754 C CA . GLN A 1 93 ? -8.043 2.293 -8.052 1.00 95.88 93 GLN A CA 1
ATOM 755 C C . GLN A 1 93 ? -7.711 0.858 -7.617 1.00 95.88 93 GLN A C 1
ATOM 757 O O . GLN A 1 93 ? -7.737 0.573 -6.423 1.00 95.88 93 GLN A O 1
ATOM 762 N N . ARG A 1 94 ? -7.327 -0.028 -8.549 1.00 94.06 94 ARG A N 1
ATOM 763 C CA . ARG A 1 94 ? -6.904 -1.408 -8.232 1.00 94.06 94 ARG A CA 1
ATOM 764 C C . ARG A 1 94 ? -5.636 -1.457 -7.375 1.00 94.06 94 ARG A C 1
ATOM 766 O O . ARG A 1 94 ? -5.577 -2.201 -6.396 1.00 94.06 94 ARG A O 1
ATOM 773 N N . ASP A 1 95 ? -4.638 -0.645 -7.706 1.00 93.94 95 ASP A N 1
ATOM 774 C CA . ASP A 1 95 ? -3.375 -0.575 -6.966 1.00 93.94 95 ASP A CA 1
ATOM 775 C C . ASP A 1 95 ? -3.608 -0.007 -5.549 1.00 93.94 95 ASP A C 1
ATOM 777 O O . ASP A 1 95 ? -3.075 -0.514 -4.561 1.00 93.94 95 ASP A O 1
ATOM 781 N N . TYR A 1 96 ? -4.478 0.995 -5.406 1.00 96.88 96 TYR A N 1
ATOM 782 C CA . TYR A 1 96 ? -4.878 1.534 -4.102 1.00 96.88 96 TYR A CA 1
ATOM 783 C C . TYR A 1 96 ? -5.768 0.587 -3.297 1.00 96.88 96 TYR A C 1
ATOM 785 O O . TYR A 1 96 ? -5.661 0.553 -2.072 1.00 96.88 96 TYR A O 1
ATOM 793 N N . PHE A 1 97 ? -6.586 -0.233 -3.953 1.00 97.69 97 PHE A N 1
ATOM 794 C CA . PHE A 1 97 ? -7.331 -1.297 -3.288 1.00 97.69 97 PHE A CA 1
ATOM 795 C C . PHE A 1 97 ? -6.395 -2.400 -2.770 1.00 97.69 97 PHE A C 1
ATOM 797 O O . PHE A 1 97 ? -6.560 -2.904 -1.657 1.00 97.69 97 PHE A O 1
ATOM 804 N N . THR A 1 98 ? -5.346 -2.715 -3.532 1.00 97.12 98 THR A N 1
ATOM 805 C CA . THR A 1 98 ? -4.278 -3.633 -3.107 1.00 97.12 98 THR A CA 1
ATOM 806 C C . THR A 1 98 ? -3.550 -3.083 -1.880 1.00 97.12 98 THR A C 1
ATOM 808 O O . THR A 1 98 ? -3.338 -3.803 -0.903 1.00 97.12 98 THR A O 1
ATOM 811 N N . PHE A 1 99 ? -3.237 -1.783 -1.882 1.00 97.88 99 PHE A N 1
ATOM 812 C CA . PHE A 1 99 ? -2.681 -1.100 -0.714 1.00 97.88 99 PHE A CA 1
ATOM 813 C C . PHE A 1 99 ? -3.614 -1.155 0.501 1.00 97.88 99 PHE A C 1
ATOM 815 O O . PHE A 1 99 ? -3.158 -1.488 1.590 1.00 97.88 99 PHE A O 1
ATOM 822 N N . MET A 1 100 ? -4.908 -0.867 0.325 1.00 98.38 100 MET A N 1
ATOM 823 C CA . MET A 1 100 ? -5.909 -0.959 1.394 1.00 98.38 100 MET A CA 1
ATOM 824 C C . MET A 1 100 ? -5.958 -2.366 1.991 1.00 98.38 100 MET A C 1
ATOM 826 O O . MET A 1 100 ? -5.934 -2.508 3.212 1.00 98.38 100 MET A O 1
ATOM 830 N N . SER A 1 101 ? -5.949 -3.391 1.138 1.00 98.31 101 SER A N 1
ATOM 831 C CA . SER A 1 101 ? -5.934 -4.793 1.557 1.00 98.31 101 SER A CA 1
ATOM 832 C C . SER A 1 101 ? -4.696 -5.103 2.403 1.00 98.31 101 SER A C 1
ATOM 834 O O . SER A 1 101 ? -4.806 -5.656 3.497 1.00 98.31 101 SER A O 1
ATOM 836 N N . TRP A 1 102 ? -3.508 -4.681 1.971 1.00 98.06 102 TRP A N 1
ATOM 837 C CA . TRP A 1 102 ? -2.299 -4.847 2.779 1.00 98.06 102 TRP A CA 1
ATOM 838 C C . TRP A 1 102 ? -2.340 -4.043 4.091 1.00 98.06 102 TRP A C 1
ATOM 840 O O . TRP A 1 102 ? -1.958 -4.558 5.140 1.00 98.06 102 TRP A O 1
ATOM 850 N N . LEU A 1 103 ? -2.825 -2.798 4.063 1.00 98.44 103 LEU A N 1
ATOM 851 C CA . LEU A 1 103 ? -2.842 -1.920 5.235 1.00 98.44 103 LEU A CA 1
ATOM 852 C C . LEU A 1 103 ? -3.791 -2.447 6.316 1.00 98.44 103 LEU A C 1
ATOM 854 O O . LEU A 1 103 ? -3.437 -2.469 7.491 1.00 98.44 103 LEU A O 1
ATOM 858 N N . TYR A 1 104 ? -4.975 -2.915 5.925 1.00 98.38 104 TYR A N 1
ATOM 859 C CA . TYR A 1 104 ? -5.967 -3.451 6.855 1.00 98.38 104 TYR A CA 1
ATOM 860 C C . TYR A 1 104 ? -5.481 -4.728 7.551 1.00 98.38 104 TYR A C 1
ATOM 862 O O . TYR A 1 104 ? -5.746 -4.923 8.735 1.00 98.38 104 TYR A O 1
ATOM 870 N N . ILE A 1 105 ? -4.746 -5.601 6.851 1.00 97.38 105 ILE A N 1
ATOM 871 C CA . ILE A 1 105 ? -4.187 -6.828 7.446 1.00 97.38 105 ILE A CA 1
ATOM 872 C C . ILE A 1 105 ? -2.865 -6.589 8.186 1.00 97.38 105 ILE A C 1
ATOM 874 O O . ILE A 1 105 ? -2.395 -7.463 8.917 1.00 97.38 105 ILE A O 1
ATOM 878 N N . SER A 1 106 ? -2.258 -5.410 8.040 1.00 96.94 106 SER A N 1
ATOM 879 C CA . SER A 1 106 ? -0.908 -5.143 8.529 1.00 96.94 106 SER A CA 1
ATOM 880 C C . SER A 1 106 ? -0.697 -5.381 10.036 1.00 96.94 106 SER A C 1
ATOM 882 O O . SER A 1 106 ? 0.395 -5.819 10.399 1.00 96.94 106 SER A O 1
ATOM 884 N N . PRO A 1 107 ? -1.686 -5.182 10.935 1.00 96.38 107 PRO A N 1
ATOM 885 C CA . PRO A 1 107 ? -1.520 -5.489 12.363 1.00 96.38 107 PRO A CA 1
ATOM 886 C C . PRO A 1 107 ? -1.313 -6.972 12.701 1.00 96.38 107 PRO A C 1
ATOM 888 O O . PRO A 1 107 ? -0.877 -7.288 13.810 1.00 96.38 107 PRO A O 1
ATOM 891 N N . PHE A 1 108 ? -1.609 -7.878 11.765 1.00 94.88 108 PHE A N 1
ATOM 892 C CA . PHE A 1 108 ? -1.400 -9.323 11.908 1.00 94.88 108 PHE A CA 1
ATOM 893 C C . PHE A 1 108 ? -0.095 -9.804 11.258 1.00 94.88 108 PHE A C 1
ATOM 895 O O . PHE A 1 108 ? 0.358 -10.916 11.530 1.00 94.88 108 PHE A O 1
ATOM 902 N N . ILE A 1 109 ? 0.544 -8.978 10.418 1.00 93.25 109 ILE A N 1
ATOM 903 C CA . ILE A 1 109 ? 1.748 -9.362 9.665 1.00 93.25 109 ILE A CA 1
ATOM 904 C C . ILE A 1 109 ? 2.896 -9.776 10.596 1.00 93.25 109 ILE A C 1
ATOM 906 O O . ILE A 1 109 ? 3.632 -10.698 10.255 1.00 93.25 109 ILE A O 1
ATOM 910 N N . CYS A 1 110 ? 3.047 -9.169 11.778 1.00 90.50 110 CYS A N 1
ATOM 911 C CA . CYS A 1 110 ? 4.099 -9.559 12.726 1.00 90.50 110 CYS A CA 1
ATOM 912 C C . CYS A 1 110 ? 3.967 -11.018 13.205 1.00 90.50 110 CYS A C 1
ATOM 914 O O . CYS A 1 110 ? 4.963 -11.746 13.259 1.00 90.50 110 CYS A O 1
ATOM 916 N N . ASP A 1 111 ? 2.743 -11.483 13.469 1.00 89.56 111 ASP A N 1
ATOM 917 C CA . ASP A 1 111 ? 2.492 -12.861 13.911 1.00 89.56 111 ASP A CA 1
ATOM 918 C C . ASP A 1 111 ? 2.749 -13.845 12.768 1.00 89.56 111 ASP A C 1
ATOM 920 O O . ASP A 1 111 ? 3.448 -14.844 12.933 1.00 89.56 111 ASP A O 1
ATOM 924 N N . LEU A 1 112 ? 2.259 -13.507 11.574 1.00 89.44 112 LEU A N 1
ATOM 925 C CA . LEU A 1 112 ? 2.418 -14.311 10.363 1.00 89.44 112 LEU A CA 1
ATOM 926 C C . LEU A 1 112 ? 3.889 -14.459 9.964 1.00 89.44 112 LEU A C 1
ATOM 928 O O . LEU A 1 112 ? 4.336 -15.544 9.594 1.00 89.44 112 LEU A O 1
ATOM 932 N N . ARG A 1 113 ? 4.675 -13.386 10.095 1.00 89.00 113 ARG A N 1
ATOM 933 C CA . ARG A 1 113 ? 6.128 -13.426 9.888 1.00 89.00 113 ARG A CA 1
ATOM 934 C C . ARG A 1 113 ? 6.810 -14.331 10.901 1.00 89.00 113 ARG A C 1
ATOM 936 O O . ARG A 1 113 ? 7.643 -15.148 10.513 1.00 89.00 113 ARG A O 1
ATOM 943 N N . THR A 1 114 ? 6.446 -14.210 12.177 1.00 86.75 114 THR A N 1
ATOM 944 C CA . THR A 1 114 ? 6.984 -15.060 13.247 1.00 86.75 114 THR A CA 1
ATOM 945 C C . THR A 1 114 ? 6.694 -16.531 12.957 1.00 86.75 114 THR A C 1
ATOM 947 O O . THR A 1 114 ? 7.593 -17.370 13.008 1.00 86.75 114 THR A O 1
ATOM 950 N N . GLN A 1 115 ? 5.465 -16.846 12.552 1.00 86.19 115 GLN A N 1
ATOM 951 C CA . GLN A 1 115 ? 5.066 -18.197 12.184 1.00 86.19 115 GLN A CA 1
ATOM 952 C C . GLN A 1 115 ? 5.787 -18.710 10.934 1.00 86.19 115 GLN A C 1
ATOM 954 O O . GLN A 1 115 ? 6.218 -19.865 10.911 1.00 86.19 115 GLN A O 1
ATOM 959 N N . ALA A 1 116 ? 5.961 -17.873 9.908 1.00 86.81 116 ALA A N 1
ATOM 960 C CA . ALA A 1 116 ? 6.730 -18.228 8.721 1.00 86.81 116 ALA A CA 1
ATOM 961 C C . ALA A 1 116 ? 8.170 -18.605 9.096 1.00 86.81 116 ALA A C 1
ATOM 963 O O . ALA A 1 116 ? 8.661 -19.631 8.641 1.00 86.81 116 ALA A O 1
ATOM 964 N N . VAL A 1 117 ? 8.819 -17.863 9.998 1.00 86.00 117 VAL A N 1
ATOM 965 C CA . VAL A 1 117 ? 10.162 -18.220 10.484 1.00 86.00 117 VAL A CA 1
ATOM 966 C C . VAL A 1 117 ? 10.167 -19.554 11.225 1.00 86.00 117 VAL A C 1
ATOM 968 O O . VAL A 1 117 ? 11.001 -20.407 10.927 1.00 86.00 117 VAL A O 1
ATOM 971 N N . VAL A 1 118 ? 9.226 -19.770 12.148 1.00 85.19 118 VAL A N 1
ATOM 972 C CA . VAL A 1 118 ? 9.135 -21.019 12.927 1.00 85.19 118 VAL A CA 1
ATOM 973 C C . VAL A 1 118 ? 8.897 -22.238 12.029 1.00 85.19 118 VAL A C 1
ATOM 975 O O . VAL A 1 118 ? 9.427 -23.314 12.291 1.00 85.19 118 VAL A O 1
ATOM 978 N N . THR A 1 119 ? 8.124 -22.075 10.956 1.00 85.44 119 THR A N 1
ATOM 979 C CA . THR A 1 119 ? 7.764 -23.156 10.023 1.00 85.44 119 THR A CA 1
ATOM 980 C C . THR A 1 119 ? 8.721 -23.298 8.833 1.00 85.44 119 THR A C 1
ATOM 982 O O . THR A 1 119 ? 8.510 -24.166 7.988 1.00 85.44 119 THR A O 1
ATOM 985 N N . GLY A 1 120 ? 9.773 -22.474 8.748 1.00 83.38 120 GLY A N 1
ATOM 986 C CA . GLY A 1 120 ? 10.708 -22.462 7.615 1.00 83.38 120 GLY A CA 1
ATOM 987 C C . GLY A 1 120 ? 10.116 -21.905 6.310 1.00 83.38 120 GLY A C 1
ATOM 988 O O . GLY A 1 120 ? 10.630 -22.185 5.229 1.00 83.38 120 GLY A O 1
ATOM 989 N N . GLY A 1 121 ? 9.022 -21.148 6.397 1.00 84.50 121 GLY A N 1
ATOM 990 C CA . GLY A 1 121 ? 8.384 -20.448 5.286 1.00 84.50 121 GLY A CA 1
ATOM 991 C C . GLY A 1 121 ? 9.108 -19.164 4.858 1.00 84.50 121 GLY A C 1
ATOM 992 O O . GLY A 1 121 ? 10.050 -18.690 5.493 1.00 84.50 121 GLY A O 1
ATOM 993 N N . ASN A 1 122 ? 8.640 -18.570 3.755 1.00 84.88 122 ASN A N 1
ATOM 994 C CA . ASN A 1 122 ? 9.221 -17.354 3.188 1.00 84.88 122 ASN A CA 1
ATOM 995 C C . ASN A 1 122 ? 8.561 -16.084 3.755 1.00 84.88 122 ASN A C 1
ATOM 997 O O . ASN A 1 122 ? 7.412 -15.775 3.439 1.00 84.88 122 ASN A O 1
ATOM 1001 N N . ILE A 1 123 ? 9.315 -15.301 4.531 1.00 85.69 123 ILE A N 1
ATOM 1002 C CA . ILE A 1 123 ? 8.851 -14.034 5.123 1.00 85.69 123 ILE A CA 1
ATOM 1003 C C . ILE A 1 123 ? 8.533 -12.943 4.089 1.00 85.69 123 ILE A C 1
ATOM 1005 O O . ILE A 1 123 ? 7.853 -11.973 4.419 1.00 85.69 123 ILE A O 1
ATOM 1009 N N . PHE A 1 124 ? 9.013 -13.067 2.846 1.00 85.62 124 PHE A N 1
ATOM 1010 C CA . PHE A 1 124 ? 8.758 -12.076 1.797 1.00 85.62 124 PHE A CA 1
ATOM 1011 C C . PHE A 1 124 ? 7.305 -12.063 1.318 1.00 85.62 124 PHE A C 1
ATOM 1013 O O . PHE A 1 124 ? 6.902 -11.089 0.698 1.00 85.62 124 PHE A O 1
ATOM 1020 N N . HIS A 1 125 ? 6.502 -13.080 1.653 1.00 87.44 125 HIS A N 1
ATOM 1021 C CA . HIS A 1 125 ? 5.048 -13.055 1.432 1.00 87.44 125 HIS A CA 1
ATOM 1022 C C . HIS A 1 125 ? 4.302 -12.154 2.433 1.00 87.44 125 HIS A C 1
ATOM 1024 O O . HIS A 1 125 ? 3.109 -11.910 2.280 1.00 87.44 125 HIS A O 1
ATOM 1030 N N . TYR A 1 126 ? 5.000 -11.648 3.455 1.00 90.81 126 TYR A N 1
ATOM 1031 C CA . TYR A 1 126 ? 4.435 -10.847 4.538 1.00 90.81 126 TYR A CA 1
ATOM 1032 C C . TYR A 1 126 ? 5.233 -9.544 4.702 1.00 90.81 126 TYR A C 1
ATOM 1034 O O . TYR A 1 126 ? 5.909 -9.365 5.720 1.00 90.81 126 TYR A O 1
ATOM 1042 N N . PRO A 1 127 ? 5.257 -8.648 3.699 1.00 91.81 127 PRO A N 1
ATOM 1043 C CA . PRO A 1 127 ? 6.110 -7.463 3.733 1.00 91.81 127 PRO A CA 1
ATOM 1044 C C . PRO A 1 127 ? 5.709 -6.517 4.874 1.00 91.81 127 PRO A C 1
ATOM 1046 O O . PRO A 1 127 ? 4.563 -6.077 4.944 1.00 91.81 127 PRO A O 1
ATOM 1049 N N . SER A 1 128 ? 6.665 -6.159 5.738 1.00 91.81 128 SER A N 1
ATOM 1050 C CA . SER A 1 128 ? 6.458 -5.172 6.815 1.00 91.81 128 SER A CA 1
ATOM 1051 C C . SER A 1 128 ? 6.449 -3.728 6.310 1.00 91.81 128 SER A C 1
ATOM 1053 O O . SER A 1 128 ? 6.126 -2.817 7.065 1.00 91.81 128 SER A O 1
ATOM 1055 N N . PHE A 1 129 ? 6.829 -3.502 5.052 1.00 93.81 129 PHE A N 1
ATOM 1056 C CA . PHE A 1 129 ? 6.912 -2.182 4.438 1.00 93.81 129 PHE A CA 1
ATOM 1057 C C . PHE A 1 129 ? 6.010 -2.113 3.211 1.00 93.81 129 PHE A C 1
ATOM 1059 O O . PHE A 1 129 ? 6.020 -3.020 2.380 1.00 93.81 129 PHE A O 1
ATOM 1066 N N . ALA A 1 130 ? 5.308 -0.998 3.053 1.00 95.38 130 ALA A N 1
ATOM 1067 C CA . ALA A 1 130 ? 4.673 -0.599 1.809 1.00 95.38 130 ALA A CA 1
ATOM 1068 C C . ALA A 1 130 ? 5.269 0.725 1.328 1.00 95.38 130 ALA A C 1
ATOM 1070 O O . ALA A 1 130 ? 5.462 1.650 2.115 1.00 95.38 130 ALA A O 1
ATOM 1071 N N . VAL A 1 131 ? 5.552 0.826 0.034 1.00 93.88 131 VAL A N 1
ATOM 1072 C CA . VAL A 1 131 ? 6.085 2.027 -0.609 1.00 93.88 131 VAL A CA 1
ATOM 1073 C C . VAL A 1 131 ? 5.088 2.496 -1.657 1.00 93.88 131 VAL A C 1
ATOM 1075 O O . VAL A 1 131 ? 4.927 1.858 -2.697 1.00 93.88 131 VAL A O 1
ATOM 1078 N N . ILE A 1 132 ? 4.444 3.632 -1.402 1.00 94.12 132 ILE A N 1
ATOM 1079 C CA . ILE A 1 132 ? 3.569 4.306 -2.360 1.00 94.12 132 ILE A CA 1
ATOM 1080 C C . ILE A 1 132 ? 4.368 5.417 -3.022 1.00 94.12 132 ILE A C 1
ATOM 1082 O O . ILE A 1 132 ? 4.766 6.392 -2.382 1.00 94.12 132 ILE A O 1
ATOM 1086 N N . TYR A 1 133 ? 4.592 5.294 -4.323 1.00 91.12 133 TYR A N 1
ATOM 1087 C CA . TYR A 1 133 ? 5.457 6.212 -5.041 1.00 91.12 133 TYR A CA 1
ATOM 1088 C C . TYR A 1 133 ? 4.910 6.592 -6.406 1.00 91.12 133 TYR A C 1
ATOM 1090 O O . TYR A 1 133 ? 4.085 5.903 -7.004 1.00 91.12 133 TYR A O 1
ATOM 1098 N N . GLY A 1 134 ? 5.340 7.748 -6.895 1.00 86.75 134 GLY A N 1
ATOM 1099 C CA . GLY A 1 134 ? 4.844 8.273 -8.155 1.00 86.75 134 GLY A CA 1
ATOM 1100 C C . GLY A 1 134 ? 4.969 9.777 -8.269 1.00 86.75 134 GLY A C 1
ATOM 1101 O O . GLY A 1 134 ? 5.679 10.419 -7.491 1.00 86.75 134 GLY A O 1
ATOM 1102 N N . LYS A 1 135 ? 4.232 10.344 -9.227 1.00 82.38 135 LYS A N 1
ATOM 1103 C CA . LYS A 1 135 ? 4.159 11.799 -9.411 1.00 82.38 135 LYS A CA 1
ATOM 1104 C C . LYS A 1 135 ? 3.566 12.485 -8.172 1.00 82.38 135 LYS A C 1
ATOM 1106 O O . LYS A 1 135 ? 2.850 11.874 -7.367 1.00 82.38 135 LYS A O 1
ATOM 1111 N N . SER A 1 136 ? 3.820 13.783 -8.040 1.00 79.81 136 SER A N 1
ATOM 1112 C CA . SER A 1 136 ? 3.039 14.622 -7.132 1.00 79.81 136 SER A CA 1
ATOM 1113 C C . SER A 1 136 ? 1.557 14.603 -7.540 1.00 79.81 136 SER A C 1
ATOM 1115 O O . SER A 1 136 ? 1.215 14.295 -8.682 1.00 79.81 136 SER A O 1
ATOM 1117 N N . ASN A 1 137 ? 0.664 14.885 -6.591 1.00 83.75 137 ASN A N 1
ATOM 1118 C CA . ASN A 1 137 ? -0.786 14.971 -6.820 1.00 83.75 137 ASN A CA 1
ATOM 1119 C C . ASN A 1 137 ? -1.469 13.676 -7.309 1.00 83.75 137 ASN A C 1
ATOM 1121 O O . ASN A 1 137 ? -2.524 13.731 -7.936 1.00 83.75 137 ASN A O 1
ATOM 1125 N N . CYS A 1 138 ? -0.914 12.505 -6.982 1.00 85.44 138 CYS A N 1
ATOM 1126 C CA . CYS A 1 138 ? -1.585 11.210 -7.187 1.00 85.44 138 CYS A CA 1
ATOM 1127 C C . CYS A 1 138 ? -2.531 10.828 -6.029 1.00 85.44 138 CYS A C 1
ATOM 1129 O O . CYS A 1 138 ? -3.063 9.726 -5.999 1.00 85.44 138 CYS A O 1
ATOM 1131 N N . GLY A 1 139 ? -2.736 11.711 -5.045 1.00 88.25 139 GLY A N 1
ATOM 1132 C CA . GLY A 1 139 ? -3.622 11.444 -3.906 1.00 88.25 139 GLY A CA 1
ATOM 1133 C C . GLY A 1 139 ? -3.038 10.526 -2.824 1.00 88.25 139 GLY A C 1
ATOM 1134 O O . GLY A 1 139 ? -3.793 10.087 -1.971 1.00 88.25 139 GLY A O 1
ATOM 1135 N N . LYS A 1 140 ? -1.718 10.268 -2.822 1.00 93.06 140 LYS A N 1
ATOM 1136 C CA . LYS A 1 140 ? -1.033 9.364 -1.870 1.00 93.06 140 LYS A CA 1
ATOM 1137 C C . LYS A 1 140 ? -1.324 9.699 -0.400 1.00 93.06 140 LYS A C 1
ATOM 1139 O O . LYS A 1 140 ? -1.846 8.860 0.322 1.00 93.06 140 LYS A O 1
ATOM 1144 N N . THR A 1 141 ? -1.052 10.937 0.020 1.00 91.56 141 THR A N 1
ATOM 1145 C CA . THR A 1 141 ? -1.307 11.401 1.396 1.00 91.56 141 THR A CA 1
ATOM 1146 C C . THR A 1 141 ? -2.786 11.282 1.757 1.00 91.56 141 THR A C 1
ATOM 1148 O O . THR A 1 141 ? -3.134 10.715 2.784 1.00 91.56 141 THR A O 1
ATOM 1151 N N . SER A 1 142 ? -3.673 11.735 0.863 1.00 93.25 142 SER A N 1
ATOM 1152 C CA . SER A 1 142 ? -5.120 11.649 1.079 1.00 93.25 142 SER A CA 1
ATOM 1153 C C . SER A 1 142 ? -5.606 10.206 1.222 1.00 93.25 142 SER A C 1
ATOM 1155 O O . SER A 1 142 ? -6.497 9.972 2.037 1.00 93.25 142 SER A O 1
ATOM 1157 N N . LEU A 1 143 ? -5.050 9.266 0.454 1.00 96.06 143 LEU A N 1
ATOM 1158 C CA . LEU A 1 143 ? -5.387 7.848 0.539 1.00 96.06 143 LEU A CA 1
ATOM 1159 C C . LEU A 1 143 ? -5.022 7.314 1.916 1.00 96.06 143 LEU A C 1
ATOM 1161 O O . LEU A 1 143 ? -5.881 6.781 2.613 1.00 96.06 143 LEU A O 1
ATOM 1165 N N . VAL A 1 144 ? -3.764 7.497 2.320 1.00 95.56 144 VAL A N 1
ATOM 1166 C CA . VAL A 1 144 ? -3.273 6.981 3.598 1.00 95.56 144 VAL A CA 1
ATOM 1167 C C . VAL A 1 144 ? -4.049 7.595 4.763 1.00 95.56 144 VAL A C 1
ATOM 1169 O O . VAL A 1 144 ? -4.540 6.857 5.611 1.00 95.56 144 VAL A O 1
ATOM 1172 N N . ASP A 1 145 ? -4.265 8.912 4.762 1.00 94.75 145 ASP A N 1
ATOM 1173 C CA . ASP A 1 145 ? -5.059 9.588 5.791 1.00 94.75 145 ASP A CA 1
ATOM 1174 C C . ASP A 1 145 ? -6.489 9.048 5.870 1.00 94.75 145 ASP A C 1
ATOM 1176 O O . ASP A 1 145 ? -7.012 8.842 6.965 1.00 94.75 145 ASP A O 1
ATOM 1180 N N . THR A 1 146 ? -7.135 8.815 4.724 1.00 96.94 146 THR A N 1
ATOM 1181 C CA . THR A 1 146 ? -8.515 8.311 4.669 1.00 96.94 146 THR A CA 1
ATOM 1182 C C . THR A 1 146 ? -8.596 6.886 5.206 1.00 96.94 146 THR A C 1
ATOM 1184 O O . THR A 1 146 ? -9.462 6.598 6.031 1.00 96.94 146 THR A O 1
ATOM 1187 N N . LEU A 1 147 ? -7.666 6.013 4.813 1.00 98.00 147 LEU A N 1
ATOM 1188 C CA . LEU A 1 147 ? -7.641 4.627 5.276 1.00 98.00 147 LEU A CA 1
ATOM 1189 C C . LEU A 1 147 ? -7.290 4.526 6.767 1.00 98.00 147 LEU A C 1
ATOM 1191 O O . LEU A 1 147 ? -7.991 3.849 7.512 1.00 98.00 147 LEU A O 1
ATOM 1195 N N . ILE A 1 148 ? -6.292 5.267 7.251 1.00 96.31 148 ILE A N 1
ATOM 1196 C CA . ILE A 1 148 ? -5.967 5.307 8.686 1.00 96.31 148 ILE A CA 1
ATOM 1197 C C . ILE A 1 148 ? -7.144 5.879 9.496 1.00 96.31 148 ILE A C 1
ATOM 1199 O O . ILE A 1 148 ? -7.492 5.332 10.542 1.00 96.31 148 ILE A O 1
ATOM 1203 N N . THR A 1 149 ? -7.839 6.899 8.976 1.00 95.75 149 THR A N 1
ATOM 1204 C CA . THR A 1 149 ? -9.076 7.416 9.591 1.00 95.75 149 THR A CA 1
ATOM 1205 C C . THR A 1 149 ? -10.176 6.353 9.631 1.00 95.75 149 THR A C 1
ATOM 1207 O O . THR A 1 149 ? -10.862 6.235 10.640 1.00 95.75 149 THR A O 1
ATOM 1210 N N . SER A 1 150 ? -10.332 5.537 8.586 1.00 97.38 150 SER A N 1
ATOM 1211 C CA . SER A 1 150 ? -11.317 4.444 8.587 1.00 97.38 150 SER A CA 1
ATOM 1212 C C . SER A 1 150 ? -10.988 3.318 9.578 1.00 97.38 150 SER A C 1
ATOM 1214 O O . SER A 1 150 ? -11.888 2.627 10.047 1.00 97.38 150 SER A O 1
ATOM 1216 N N . MET A 1 151 ? -9.710 3.152 9.935 1.00 97.19 151 MET A N 1
ATOM 1217 C CA . MET A 1 151 ? -9.261 2.138 10.891 1.00 97.19 151 MET A CA 1
ATOM 1218 C C . MET A 1 151 ? -9.351 2.628 12.341 1.00 97.19 151 MET A C 1
ATOM 1220 O O . MET A 1 151 ? -9.822 1.901 13.213 1.00 97.19 151 MET A O 1
ATOM 1224 N N . PHE A 1 152 ? -8.922 3.866 12.605 1.00 94.75 152 PHE A N 1
ATOM 1225 C CA . PHE A 1 152 ? -8.692 4.367 13.968 1.00 94.75 152 PHE A CA 1
ATOM 1226 C C . PHE A 1 152 ? -9.424 5.678 14.292 1.00 94.75 152 PHE A C 1
ATOM 1228 O O . PHE A 1 152 ? -9.310 6.200 15.395 1.00 94.75 152 PHE A O 1
ATOM 1235 N N . GLY A 1 153 ? -10.197 6.224 13.352 1.00 92.38 153 GLY A N 1
ATOM 1236 C CA . GLY A 1 153 ? -11.011 7.429 13.545 1.00 92.38 153 GLY A CA 1
ATOM 1237 C C . GLY A 1 153 ? -10.246 8.747 13.409 1.00 92.38 153 GLY A C 1
ATOM 1238 O O . GLY A 1 153 ? -10.850 9.817 13.466 1.00 92.38 153 GLY A O 1
ATOM 1239 N N . HIS A 1 154 ? -8.930 8.704 13.204 1.00 87.62 154 HIS A N 1
ATOM 1240 C CA . HIS A 1 154 ? -8.103 9.887 12.986 1.00 87.62 154 HIS A CA 1
ATOM 1241 C C . HIS A 1 154 ? -6.930 9.575 12.053 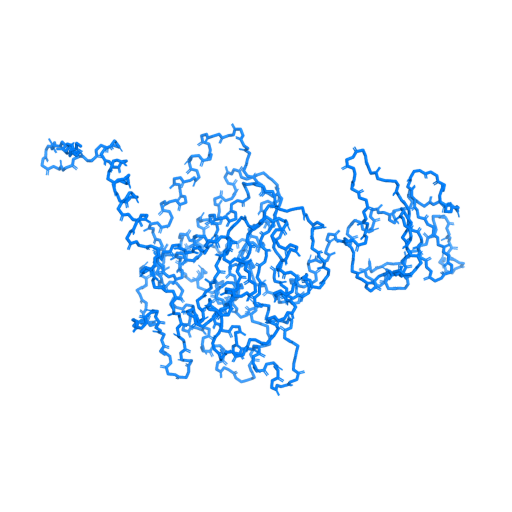1.00 87.62 154 HIS A C 1
ATOM 1243 O O . HIS A 1 154 ? -6.388 8.474 12.126 1.00 87.62 154 HIS A O 1
ATOM 1249 N N . PRO A 1 155 ? -6.475 10.533 11.224 1.00 86.81 155 PRO A N 1
ATOM 1250 C CA . PRO A 1 155 ? -5.245 10.360 10.465 1.00 86.81 155 PRO A CA 1
ATOM 1251 C C . PRO A 1 155 ? -4.046 10.326 11.417 1.00 86.81 155 PRO A C 1
ATOM 1253 O O . PRO A 1 155 ? -4.076 10.911 12.509 1.00 86.81 155 PRO A O 1
ATOM 1256 N N . HIS A 1 156 ? -2.973 9.664 10.998 1.00 86.38 156 HIS A N 1
ATOM 1257 C CA . HIS A 1 156 ? -1.730 9.616 11.756 1.00 86.38 156 HIS A CA 1
ATOM 1258 C C . HIS A 1 156 ? -0.531 9.495 10.822 1.00 86.38 156 HIS A C 1
ATOM 1260 O O . HIS A 1 156 ? -0.478 8.579 10.007 1.00 86.38 156 HIS A O 1
ATOM 1266 N N . THR A 1 157 ? 0.428 10.410 10.957 1.00 85.25 157 THR A N 1
ATOM 1267 C CA . THR A 1 157 ? 1.691 10.410 10.211 1.00 85.25 157 THR A CA 1
ATOM 1268 C C . THR A 1 157 ? 2.820 10.787 11.160 1.00 85.25 157 THR A C 1
ATOM 1270 O O . THR A 1 157 ? 2.675 11.676 11.994 1.00 85.25 157 THR A O 1
ATOM 1273 N N . VAL A 1 158 ? 3.955 10.107 11.035 1.00 84.38 158 VAL A N 1
ATOM 1274 C CA . VAL A 1 158 ? 5.179 10.396 11.779 1.00 84.38 158 VAL A CA 1
ATOM 1275 C C . VAL A 1 158 ? 6.040 11.370 10.985 1.00 84.38 158 VAL A C 1
ATOM 1277 O O . VAL A 1 158 ? 6.129 11.308 9.757 1.00 84.38 158 VAL A O 1
ATOM 1280 N N . GLN A 1 159 ? 6.726 12.263 11.698 1.00 81.25 159 GLN A N 1
ATOM 1281 C CA . GLN A 1 159 ? 7.666 13.195 11.089 1.00 81.25 159 GLN A CA 1
ATOM 1282 C C . GLN A 1 159 ? 8.719 12.450 10.263 1.00 81.25 159 GLN A C 1
ATOM 1284 O O . GLN A 1 159 ? 9.429 11.578 10.769 1.00 81.25 159 GLN A O 1
ATOM 1289 N N . LYS A 1 160 ? 8.884 12.862 9.002 1.00 82.56 160 LYS A N 1
ATOM 1290 C CA . LYS A 1 160 ? 9.862 12.284 8.067 1.00 82.56 160 LYS A CA 1
ATOM 1291 C C . LYS A 1 160 ? 11.286 12.233 8.626 1.00 82.56 160 LYS A C 1
ATOM 1293 O O . LYS A 1 160 ? 12.047 11.329 8.290 1.00 82.56 160 LYS A O 1
ATOM 1298 N N . ASP A 1 161 ? 11.640 13.167 9.511 1.00 82.19 161 ASP A N 1
ATOM 1299 C CA . ASP A 1 161 ? 12.967 13.235 10.122 1.00 82.19 161 ASP A CA 1
ATOM 1300 C C . ASP A 1 161 ? 13.265 12.075 11.077 1.00 82.19 161 ASP A C 1
ATOM 1302 O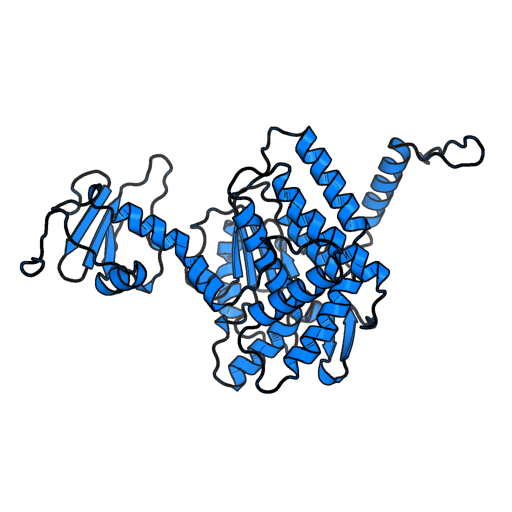 O . ASP A 1 161 ? 14.426 11.688 11.220 1.00 82.19 161 ASP A O 1
ATOM 1306 N N . SER A 1 162 ? 12.214 11.442 11.602 1.00 82.75 162 SER A N 1
ATOM 1307 C CA . SER A 1 162 ? 12.282 10.247 12.444 1.00 82.75 162 SER A CA 1
ATOM 1308 C C . SER A 1 162 ? 12.520 8.956 11.658 1.00 82.75 162 SER A C 1
ATOM 1310 O O . SER A 1 162 ? 12.716 7.908 12.269 1.00 82.75 162 SER A O 1
ATOM 1312 N N . PHE A 1 163 ? 12.525 8.998 10.321 1.00 85.12 163 PHE A N 1
ATOM 1313 C CA . PHE A 1 163 ? 12.864 7.840 9.494 1.00 85.12 163 PHE A CA 1
ATOM 1314 C C . PHE A 1 163 ? 14.380 7.604 9.501 1.00 85.12 163 PHE A C 1
ATOM 1316 O O . PHE A 1 163 ? 15.103 7.997 8.581 1.00 85.12 163 PHE A O 1
ATOM 1323 N N . THR A 1 164 ? 14.858 7.007 10.590 1.00 83.69 164 THR A N 1
ATOM 1324 C CA . THR A 1 164 ? 16.247 6.608 10.817 1.00 83.69 164 THR A CA 1
ATOM 1325 C C . THR A 1 164 ? 16.279 5.282 11.573 1.00 83.69 164 THR A C 1
ATOM 1327 O O . THR A 1 164 ? 15.356 4.938 12.315 1.00 83.69 164 THR A O 1
ATOM 1330 N N . ARG A 1 165 ? 17.384 4.542 11.439 1.00 78.75 165 ARG A N 1
ATOM 1331 C CA . ARG A 1 165 ? 17.567 3.246 12.109 1.00 78.75 165 ARG A CA 1
ATOM 1332 C C . ARG A 1 165 ? 17.475 3.334 13.639 1.00 78.75 165 ARG A C 1
ATOM 1334 O O . ARG A 1 165 ? 16.953 2.424 14.276 1.00 78.75 165 ARG A O 1
ATOM 1341 N N . SER A 1 166 ? 17.994 4.407 14.239 1.00 77.56 166 SER A N 1
ATOM 1342 C CA . SER A 1 166 ? 17.992 4.585 15.698 1.00 77.56 166 SER A CA 1
ATOM 1343 C C . SER A 1 166 ? 16.588 4.817 16.248 1.00 77.56 166 SER A C 1
ATOM 1345 O O . SER A 1 166 ? 16.248 4.287 17.303 1.00 77.56 166 SER A O 1
ATOM 1347 N N . THR A 1 167 ? 15.771 5.587 15.531 1.00 83.12 167 THR A N 1
ATOM 1348 C CA . THR A 1 167 ? 14.431 5.968 15.988 1.00 83.12 167 THR A CA 1
ATOM 1349 C C . THR A 1 167 ? 13.415 4.853 15.754 1.00 83.12 167 THR A C 1
ATOM 1351 O O . THR A 1 167 ? 12.498 4.681 16.557 1.00 83.12 167 THR A O 1
ATOM 1354 N N . LEU A 1 168 ? 13.607 4.036 14.714 1.00 83.12 168 LEU A N 1
ATOM 1355 C CA . LEU A 1 168 ? 12.688 2.951 14.373 1.00 83.12 168 LEU A CA 1
ATOM 1356 C C . LEU A 1 168 ? 12.488 1.928 15.485 1.00 83.12 168 LEU A C 1
ATOM 1358 O O . LEU A 1 168 ? 11.356 1.529 15.719 1.00 83.12 168 LEU A O 1
ATOM 1362 N N . ARG A 1 169 ? 13.528 1.566 16.245 1.00 80.88 169 ARG A N 1
ATOM 1363 C CA . ARG A 1 169 ? 13.361 0.658 17.397 1.00 80.88 169 ARG A CA 1
ATOM 1364 C C . ARG A 1 169 ? 12.416 1.224 18.457 1.00 80.88 169 ARG A C 1
ATOM 1366 O O . ARG A 1 169 ? 11.591 0.495 19.001 1.00 80.88 169 ARG A O 1
ATOM 1373 N N . GLY A 1 170 ? 12.524 2.525 18.736 1.00 84.19 170 GLY A N 1
ATOM 1374 C CA . GLY A 1 170 ? 11.614 3.211 19.654 1.00 84.19 170 GLY A CA 1
ATOM 1375 C C . GLY A 1 170 ? 10.186 3.229 19.114 1.00 84.19 170 GLY A C 1
ATOM 1376 O O . GLY A 1 170 ? 9.245 2.943 19.848 1.00 84.19 170 GLY A O 1
ATOM 1377 N N . ILE A 1 171 ? 10.029 3.481 17.811 1.00 87.12 171 ILE A N 1
ATOM 1378 C CA . ILE A 1 171 ? 8.731 3.419 17.133 1.00 87.12 171 ILE A CA 1
ATOM 1379 C C . ILE A 1 171 ? 8.135 2.009 17.225 1.00 87.12 171 ILE A C 1
ATOM 1381 O O . ILE A 1 171 ? 6.988 1.879 17.634 1.00 87.12 171 ILE A O 1
ATOM 1385 N N . GLN A 1 172 ? 8.905 0.961 16.922 1.00 87.56 172 GLN A N 1
ATOM 1386 C CA . GLN A 1 172 ? 8.446 -0.428 16.986 1.00 87.56 172 GLN A CA 1
ATOM 1387 C C . GLN A 1 172 ? 7.899 -0.779 18.375 1.00 87.56 172 GLN A C 1
ATOM 1389 O O . GLN A 1 172 ? 6.804 -1.322 18.488 1.00 87.56 172 GLN A O 1
ATOM 1394 N N . HIS A 1 173 ? 8.623 -0.398 19.430 1.00 85.06 173 HIS A N 1
ATOM 1395 C CA . HIS A 1 173 ? 8.201 -0.630 20.810 1.00 85.06 173 HIS A CA 1
ATOM 1396 C C . HIS A 1 173 ? 6.940 0.166 21.192 1.00 85.06 173 HIS A C 1
ATOM 1398 O O . HIS A 1 173 ? 6.050 -0.355 21.864 1.00 85.06 173 HIS A O 1
ATOM 1404 N N . ASN A 1 174 ? 6.851 1.430 20.772 1.00 87.69 174 ASN A N 1
ATOM 1405 C CA . ASN A 1 174 ? 5.785 2.333 21.209 1.00 87.69 174 ASN A CA 1
ATOM 1406 C C . ASN A 1 174 ? 4.479 2.147 20.432 1.00 87.69 174 ASN A C 1
ATOM 1408 O O . ASN A 1 174 ? 3.406 2.269 21.017 1.00 87.69 174 ASN A O 1
ATOM 1412 N N . TYR A 1 175 ? 4.566 1.845 19.138 1.00 91.50 175 TYR A N 1
ATOM 1413 C CA . TYR A 1 175 ? 3.405 1.702 18.260 1.00 91.50 175 TYR A CA 1
ATOM 1414 C C . TYR A 1 175 ? 2.831 0.289 18.273 1.00 91.50 175 TYR A C 1
ATOM 1416 O O . TYR A 1 175 ? 1.641 0.095 17.996 1.00 91.50 175 TYR A O 1
ATOM 1424 N N . LYS A 1 176 ? 3.661 -0.706 18.618 1.00 93.06 176 LYS A N 1
ATOM 1425 C CA . LYS A 1 176 ? 3.300 -2.121 18.549 1.00 93.06 176 LYS A CA 1
ATOM 1426 C C . LYS A 1 176 ? 2.682 -2.436 17.191 1.00 93.06 176 LYS A C 1
ATOM 1428 O O . LYS A 1 176 ? 3.348 -2.240 16.198 1.00 93.06 176 LYS A O 1
ATOM 1433 N N . ARG A 1 177 ? 1.422 -2.864 17.094 1.00 95.19 177 ARG A N 1
ATOM 1434 C CA . ARG A 1 177 ? 0.802 -3.279 15.824 1.00 95.19 177 ARG A CA 1
ATOM 1435 C C . ARG A 1 177 ? 0.233 -2.122 14.993 1.00 95.19 177 ARG A C 1
ATOM 1437 O O . ARG A 1 177 ? -0.311 -2.366 13.918 1.00 95.19 177 ARG A O 1
ATOM 1444 N N . PHE A 1 178 ? 0.302 -0.880 15.476 1.00 96.00 178 PHE A N 1
ATOM 1445 C CA . PHE A 1 178 ? -0.319 0.265 14.807 1.00 96.00 178 PHE A CA 1
ATOM 1446 C C . PHE A 1 178 ? 0.487 0.660 13.559 1.00 96.00 178 PHE A C 1
ATOM 1448 O O . PHE A 1 178 ? 1.681 0.924 13.692 1.00 96.00 178 PHE A O 1
ATOM 1455 N N . PRO A 1 179 ? -0.117 0.746 12.360 1.00 96.00 179 PRO A N 1
ATOM 1456 C CA . PRO A 1 179 ? 0.612 1.095 11.143 1.00 96.00 179 PRO A CA 1
ATOM 1457 C C . PRO A 1 179 ? 1.278 2.473 11.237 1.00 96.00 179 PRO A C 1
ATOM 1459 O O . PRO A 1 179 ? 0.639 3.472 11.567 1.00 96.00 179 PRO A O 1
ATOM 1462 N N . VAL A 1 180 ? 2.566 2.546 10.912 1.00 94.38 180 VAL A N 1
ATOM 1463 C CA . VAL A 1 180 ? 3.351 3.783 10.987 1.00 94.38 180 VAL A CA 1
ATOM 1464 C C . VAL A 1 180 ? 3.509 4.374 9.597 1.00 94.38 180 VAL A C 1
ATOM 1466 O O . VAL A 1 180 ? 4.063 3.739 8.704 1.00 94.38 180 VAL A O 1
ATOM 1469 N N . VAL A 1 181 ? 3.075 5.618 9.421 1.00 94.44 181 VAL A N 1
ATOM 1470 C CA . VAL A 1 181 ? 3.133 6.314 8.133 1.00 94.44 181 VAL A CA 1
ATOM 1471 C C . VAL A 1 181 ? 4.251 7.348 8.144 1.00 94.44 181 VAL A C 1
ATOM 1473 O O . VAL A 1 181 ? 4.269 8.230 8.996 1.00 94.44 181 VAL A O 1
ATOM 1476 N N . PHE A 1 182 ? 5.149 7.272 7.168 1.00 92.56 182 PHE A N 1
ATOM 1477 C CA . PHE A 1 182 ? 6.112 8.317 6.845 1.00 92.56 182 PHE A CA 1
ATOM 1478 C C . PHE A 1 182 ? 5.736 8.944 5.501 1.00 92.56 182 PHE A C 1
ATOM 1480 O O . PHE A 1 182 ? 5.948 8.348 4.439 1.00 92.56 182 PHE A O 1
ATOM 1487 N N . ASP A 1 183 ? 5.164 10.146 5.549 1.00 90.19 183 ASP A N 1
ATOM 1488 C CA . ASP A 1 183 ? 4.728 10.858 4.349 1.00 90.19 183 ASP A CA 1
ATOM 1489 C C . ASP A 1 183 ? 5.855 11.684 3.710 1.00 90.19 183 ASP A C 1
ATOM 1491 O O . ASP A 1 183 ? 6.728 12.221 4.398 1.00 90.19 183 ASP A O 1
ATOM 1495 N N . ASP A 1 184 ? 5.822 11.772 2.380 1.00 87.94 184 ASP A N 1
ATOM 1496 C CA . ASP A 1 184 ? 6.742 12.545 1.536 1.00 87.94 184 ASP A CA 1
ATOM 1497 C C . ASP A 1 184 ? 8.236 12.359 1.887 1.00 87.94 184 ASP A C 1
ATOM 1499 O O . ASP A 1 184 ? 9.018 13.308 2.034 1.00 87.94 184 ASP A O 1
ATOM 1503 N N . ILE A 1 185 ? 8.657 11.097 2.026 1.00 89.81 185 ILE A N 1
ATOM 1504 C CA . ILE A 1 185 ? 10.064 10.743 2.205 1.00 89.81 185 ILE A CA 1
ATOM 1505 C C . ILE A 1 185 ? 10.833 11.071 0.922 1.00 89.81 185 ILE A C 1
ATOM 1507 O O . ILE A 1 185 ? 10.506 10.633 -0.184 1.00 89.81 185 ILE A O 1
ATOM 1511 N N . THR A 1 186 ? 11.912 11.839 1.072 1.00 87.12 186 THR A N 1
ATOM 1512 C CA . THR A 1 186 ? 12.776 12.200 -0.054 1.00 87.12 186 THR A CA 1
ATOM 1513 C C . THR A 1 186 ? 13.631 11.010 -0.486 1.00 87.12 186 THR A C 1
ATOM 1515 O O . THR A 1 186 ? 14.040 10.181 0.331 1.00 87.12 186 THR A O 1
ATOM 1518 N N . ARG A 1 187 ? 13.990 10.955 -1.775 1.00 83.19 187 ARG A N 1
ATOM 1519 C CA . ARG A 1 187 ? 14.893 9.919 -2.309 1.00 83.19 187 ARG A CA 1
ATOM 1520 C C . ARG A 1 187 ? 16.225 9.861 -1.556 1.00 83.19 187 ARG A C 1
ATOM 1522 O O . ARG A 1 187 ? 16.723 8.779 -1.274 1.00 83.19 187 ARG A O 1
ATOM 1529 N N . GLN A 1 188 ? 16.782 11.019 -1.197 1.00 84.00 188 GLN A N 1
ATOM 1530 C CA . GLN A 1 188 ? 18.026 11.095 -0.429 1.00 84.00 188 GLN A CA 1
ATOM 1531 C C . GLN A 1 188 ? 17.885 10.414 0.937 1.00 84.00 188 GLN A C 1
ATOM 1533 O O . GLN A 1 188 ? 18.723 9.595 1.298 1.00 84.00 188 GLN A O 1
ATOM 1538 N N . ARG A 1 189 ? 16.810 10.707 1.675 1.00 85.44 189 ARG A N 1
ATOM 1539 C CA . ARG A 1 189 ? 16.552 10.112 2.991 1.00 85.44 189 ARG A CA 1
ATOM 1540 C C . ARG A 1 189 ? 16.311 8.605 2.897 1.00 85.44 189 ARG A C 1
ATOM 1542 O O . ARG A 1 189 ? 16.846 7.851 3.706 1.00 85.44 189 ARG A O 1
ATOM 1549 N N . PHE A 1 190 ? 15.565 8.162 1.886 1.00 87.00 190 PHE A N 1
ATOM 1550 C CA . PHE A 1 190 ? 15.370 6.736 1.635 1.00 87.00 190 PHE A CA 1
ATOM 1551 C C . PHE A 1 190 ? 16.689 6.019 1.324 1.00 87.00 190 PHE A C 1
ATOM 1553 O O . PHE A 1 190 ? 16.954 4.966 1.888 1.00 87.00 190 PHE A O 1
ATOM 1560 N N . ASN A 1 191 ? 17.556 6.599 0.495 1.00 83.00 191 ASN A N 1
ATOM 1561 C CA . ASN A 1 191 ? 18.850 5.988 0.184 1.00 83.00 191 ASN A CA 1
ATOM 1562 C C . ASN A 1 191 ? 19.791 5.938 1.398 1.00 83.00 191 ASN A C 1
ATOM 1564 O O . ASN A 1 191 ? 20.565 4.996 1.520 1.00 83.00 191 ASN A O 1
ATOM 1568 N N . LEU A 1 192 ? 19.728 6.935 2.287 1.00 83.38 192 LEU A N 1
ATOM 1569 C CA . LEU A 1 192 ? 20.578 7.011 3.481 1.00 83.38 192 LEU A CA 1
ATOM 1570 C C . LEU A 1 192 ? 20.175 6.033 4.590 1.00 83.38 192 LEU A C 1
ATOM 1572 O O . LEU A 1 192 ? 21.028 5.615 5.367 1.00 83.38 192 LEU A O 1
ATOM 1576 N N . HIS A 1 193 ? 18.885 5.720 4.713 1.00 84.56 193 HIS A N 1
ATOM 1577 C CA . HIS A 1 193 ? 18.376 4.924 5.834 1.00 84.56 193 HIS A CA 1
ATOM 1578 C C . HIS A 1 193 ? 17.520 3.738 5.390 1.00 84.56 193 HIS A C 1
ATOM 1580 O O . HIS A 1 193 ? 17.620 2.657 5.959 1.00 84.56 193 HIS A O 1
ATOM 1586 N N . GLY A 1 194 ? 16.672 3.931 4.382 1.00 81.19 194 GLY A N 1
ATOM 1587 C CA . GLY A 1 194 ? 15.638 2.983 3.973 1.00 81.19 194 GLY A CA 1
ATOM 1588 C C . GLY A 1 194 ? 16.174 1.640 3.490 1.00 81.19 194 GLY A C 1
ATOM 1589 O O . GLY A 1 194 ? 15.584 0.620 3.826 1.00 81.19 194 GLY A O 1
ATOM 1590 N N . LEU A 1 195 ? 17.297 1.613 2.762 1.00 80.38 195 LEU A N 1
ATOM 1591 C CA . LEU A 1 195 ? 17.893 0.354 2.291 1.00 80.38 195 LEU A CA 1
ATOM 1592 C C . LEU A 1 195 ? 18.285 -0.559 3.457 1.00 80.38 195 LEU A C 1
ATOM 1594 O O . LEU A 1 195 ? 17.893 -1.725 3.479 1.00 80.38 195 LEU A O 1
ATOM 1598 N N . ASP A 1 196 ? 19.003 -0.017 4.439 1.00 79.62 196 ASP A N 1
ATOM 1599 C CA . ASP A 1 196 ? 19.427 -0.771 5.618 1.00 79.62 196 ASP A CA 1
ATOM 1600 C C . ASP A 1 196 ? 18.229 -1.146 6.486 1.00 79.62 196 ASP A C 1
ATOM 1602 O O . ASP A 1 196 ? 18.149 -2.270 6.956 1.00 79.62 196 ASP A O 1
ATOM 1606 N N . ILE A 1 197 ? 17.257 -0.246 6.650 1.00 83.62 197 ILE A N 1
ATOM 1607 C CA . ILE A 1 197 ? 16.027 -0.514 7.406 1.00 83.62 197 ILE A CA 1
ATOM 1608 C C . ILE A 1 197 ? 15.252 -1.689 6.792 1.00 83.62 197 ILE A C 1
ATOM 1610 O O . ILE A 1 197 ? 14.925 -2.645 7.487 1.00 83.62 197 ILE A O 1
ATOM 1614 N N . VAL A 1 198 ? 15.009 -1.670 5.481 1.00 84.12 198 VAL A N 1
ATOM 1615 C CA . VAL A 1 198 ? 14.258 -2.729 4.786 1.00 84.12 198 VAL A CA 1
ATOM 1616 C C . VAL A 1 198 ? 15.016 -4.067 4.798 1.00 84.12 198 VAL A C 1
ATOM 1618 O O . VAL A 1 198 ? 14.400 -5.136 4.817 1.00 84.12 198 VAL A O 1
ATOM 1621 N N . LYS A 1 199 ? 16.355 -4.041 4.802 1.00 77.31 199 LYS A N 1
ATOM 1622 C CA . LYS A 1 199 ? 17.191 -5.249 4.909 1.00 77.31 199 LYS A CA 1
ATOM 1623 C C . LYS A 1 199 ? 17.262 -5.799 6.333 1.00 77.31 199 LYS A C 1
ATOM 1625 O O . LYS A 1 199 ? 17.107 -7.007 6.520 1.00 77.31 199 LYS A O 1
ATOM 1630 N N . ASP A 1 200 ? 17.489 -4.929 7.309 1.00 68.38 200 ASP A N 1
ATOM 1631 C CA . ASP A 1 200 ? 17.811 -5.296 8.688 1.00 68.38 200 ASP A CA 1
ATOM 1632 C C . ASP A 1 200 ? 16.559 -5.568 9.527 1.00 68.38 200 ASP A C 1
ATOM 1634 O O . ASP A 1 200 ? 16.608 -6.373 10.455 1.00 68.38 200 ASP A O 1
ATOM 1638 N N . GLU A 1 201 ? 15.410 -4.977 9.187 1.00 61.69 201 GLU A N 1
ATOM 1639 C CA . GLU A 1 201 ? 14.137 -5.218 9.884 1.00 61.69 201 GLU A CA 1
ATOM 1640 C C . GLU A 1 201 ? 13.407 -6.487 9.422 1.00 61.69 201 GLU A C 1
ATOM 1642 O O . GLU A 1 201 ? 12.214 -6.665 9.668 1.00 61.69 201 GLU A O 1
ATOM 1647 N N . ASN A 1 202 ? 14.119 -7.428 8.793 1.00 58.53 202 ASN A N 1
ATOM 1648 C CA . ASN A 1 202 ? 13.528 -8.713 8.431 1.00 58.53 202 ASN A CA 1
ATOM 1649 C C . ASN A 1 202 ? 13.088 -9.533 9.660 1.00 58.53 202 ASN A C 1
ATOM 1651 O O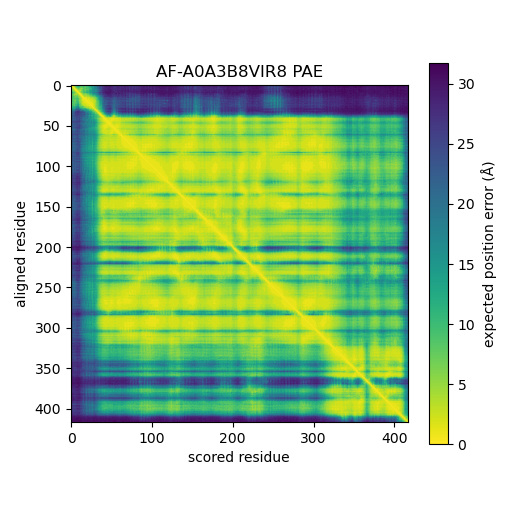 . ASN A 1 202 ? 12.153 -10.320 9.538 1.00 58.53 202 ASN A O 1
ATOM 1655 N N . LEU A 1 203 ? 13.665 -9.310 10.845 1.00 60.38 203 LEU A N 1
ATOM 1656 C CA . LEU A 1 203 ? 13.185 -9.886 12.106 1.00 60.38 203 LEU A CA 1
ATOM 1657 C C . LEU A 1 203 ? 13.364 -8.884 13.255 1.00 60.38 203 LEU A C 1
ATOM 1659 O O . LEU A 1 203 ? 14.441 -8.824 13.853 1.00 60.38 203 LEU A O 1
ATOM 1663 N N . PRO A 1 204 ? 12.340 -8.074 13.570 1.00 65.31 204 PRO A N 1
ATOM 1664 C CA . PRO A 1 204 ? 12.379 -7.196 14.731 1.00 65.31 204 PRO A CA 1
ATOM 1665 C C . PRO A 1 204 ? 12.565 -8.018 16.010 1.00 65.31 204 PRO A C 1
ATOM 1667 O O . PRO A 1 204 ? 11.980 -9.084 16.170 1.00 65.31 204 PRO A O 1
ATOM 1670 N N . SER A 1 205 ? 13.369 -7.522 16.950 1.00 67.12 205 SER A N 1
ATOM 1671 C CA . SER A 1 205 ? 13.624 -8.204 18.230 1.00 67.12 205 SER A CA 1
ATOM 1672 C C . SER A 1 205 ? 12.453 -8.122 19.217 1.00 67.12 205 SER A C 1
ATOM 1674 O O . SER A 1 205 ? 12.577 -8.561 20.357 1.00 67.12 205 SER A O 1
ATOM 1676 N N . VAL A 1 206 ? 11.350 -7.490 18.814 1.00 74.50 206 VAL A N 1
ATOM 1677 C CA . VAL A 1 206 ? 10.145 -7.282 19.617 1.00 74.50 206 VAL A CA 1
ATOM 1678 C C . VAL A 1 206 ? 9.017 -8.160 19.082 1.00 74.50 206 VAL A C 1
ATOM 1680 O O . VAL A 1 206 ? 8.882 -8.336 17.874 1.00 74.50 206 VAL A O 1
ATOM 1683 N N . GLN A 1 207 ? 8.210 -8.705 19.993 1.00 80.19 207 GLN A N 1
ATOM 1684 C CA . GLN A 1 207 ? 7.115 -9.619 19.657 1.00 80.19 207 GLN A CA 1
ATOM 1685 C C . GLN A 1 207 ? 6.004 -8.930 18.853 1.00 80.19 207 GLN A C 1
ATOM 1687 O O . GLN A 1 207 ? 5.475 -9.502 17.908 1.00 80.19 207 GLN A O 1
ATOM 1692 N N . GLU A 1 208 ? 5.668 -7.693 19.219 1.00 88.62 208 GLU A N 1
ATOM 1693 C CA . GLU A 1 208 ? 4.712 -6.860 18.494 1.00 88.62 208 GLU A CA 1
ATOM 1694 C C . GLU A 1 208 ? 5.475 -5.727 17.813 1.00 88.62 208 GLU A C 1
ATOM 1696 O O . GLU A 1 208 ? 6.207 -4.985 18.470 1.00 88.62 208 GLU A O 1
ATOM 1701 N N . HIS A 1 209 ? 5.305 -5.592 16.501 1.00 90.06 209 HIS A N 1
ATOM 1702 C CA . HIS A 1 209 ? 5.925 -4.526 15.724 1.00 90.06 209 HIS A CA 1
ATOM 1703 C C . HIS A 1 209 ? 4.995 -4.047 14.608 1.00 90.06 209 HIS A C 1
ATOM 1705 O O . HIS A 1 209 ? 4.181 -4.831 14.104 1.00 90.06 209 HIS A O 1
ATOM 1711 N N . PRO A 1 210 ? 5.120 -2.778 14.191 1.00 93.31 210 PRO A N 1
ATOM 1712 C CA . PRO A 1 210 ? 4.209 -2.207 13.225 1.00 93.31 210 PRO A CA 1
ATOM 1713 C C . PRO A 1 210 ? 4.642 -2.600 11.820 1.00 93.31 210 PRO A C 1
ATOM 1715 O O . PRO A 1 210 ? 5.768 -3.054 11.587 1.00 93.31 210 PRO A O 1
ATOM 1718 N N . CYS A 1 211 ? 3.736 -2.380 10.877 1.00 94.31 211 CYS A N 1
ATOM 1719 C CA . CYS A 1 211 ? 4.116 -2.222 9.483 1.00 94.31 211 CYS A CA 1
ATOM 1720 C C . CYS A 1 211 ? 4.302 -0.737 9.167 1.00 94.31 211 CYS A C 1
ATOM 1722 O O . CYS A 1 211 ? 3.685 0.129 9.793 1.00 94.31 211 CYS A O 1
ATOM 1724 N N . PHE A 1 212 ? 5.137 -0.449 8.177 1.00 94.44 212 PHE A N 1
ATOM 1725 C CA . PHE A 1 212 ? 5.533 0.898 7.800 1.00 94.44 212 PHE A CA 1
ATOM 1726 C C . PHE A 1 212 ? 5.032 1.249 6.403 1.00 94.44 212 PHE A C 1
ATOM 1728 O O . PHE A 1 212 ? 5.233 0.497 5.452 1.00 94.44 212 PHE A O 1
ATOM 1735 N N . VAL A 1 213 ? 4.430 2.424 6.264 1.00 96.25 213 VAL A N 1
ATOM 1736 C CA . VAL A 1 213 ? 4.015 3.003 4.986 1.00 96.25 213 VAL A CA 1
ATOM 1737 C C . VAL A 1 213 ? 4.958 4.143 4.650 1.00 96.25 213 VAL A C 1
ATOM 1739 O O . VAL A 1 213 ? 5.089 5.088 5.423 1.00 96.25 213 VAL A O 1
ATOM 1742 N N . LEU A 1 214 ? 5.597 4.073 3.489 1.00 94.38 214 LEU A N 1
ATOM 1743 C CA . LEU A 1 214 ? 6.462 5.118 2.960 1.00 94.38 214 LEU A CA 1
ATOM 1744 C C . LEU A 1 214 ? 5.789 5.738 1.742 1.00 94.38 214 LEU A C 1
ATOM 1746 O O . LEU A 1 214 ? 5.596 5.077 0.723 1.00 94.38 214 LEU A O 1
ATOM 1750 N N . SER A 1 215 ? 5.447 7.015 1.834 1.00 92.69 215 SER A N 1
ATOM 1751 C CA . SER A 1 215 ? 4.964 7.794 0.696 1.00 92.69 215 SER A CA 1
ATOM 1752 C C . SER A 1 215 ? 6.124 8.596 0.113 1.00 92.69 215 SER A C 1
ATOM 1754 O O . SER A 1 215 ? 6.886 9.226 0.845 1.00 92.69 215 SER A O 1
ATOM 1756 N N . MET A 1 216 ? 6.308 8.536 -1.208 1.00 90.62 216 MET A N 1
ATOM 1757 C CA . MET A 1 216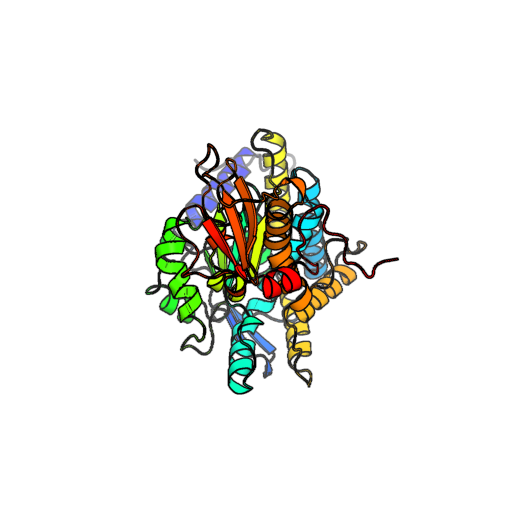 ? 7.452 9.161 -1.874 1.00 90.62 216 MET A CA 1
ATOM 1758 C C . MET A 1 216 ? 7.084 9.781 -3.220 1.00 90.62 216 MET A C 1
ATOM 1760 O O . MET A 1 216 ? 6.364 9.205 -4.039 1.00 90.62 216 MET A O 1
ATOM 1764 N N . ASN A 1 217 ? 7.656 10.947 -3.502 1.00 87.88 217 ASN A N 1
ATOM 1765 C CA . ASN A 1 217 ? 7.729 11.466 -4.862 1.00 87.88 217 ASN A CA 1
ATOM 1766 C C . ASN A 1 217 ? 8.990 10.899 -5.519 1.00 87.88 217 ASN A C 1
ATOM 1768 O O . ASN A 1 217 ? 10.102 11.374 -5.289 1.00 87.88 217 ASN A O 1
ATOM 1772 N N . ALA A 1 218 ? 8.816 9.828 -6.288 1.00 79.56 218 ALA A N 1
ATOM 1773 C CA . ALA A 1 218 ? 9.920 9.099 -6.890 1.00 79.56 218 ALA A CA 1
ATOM 1774 C C . ALA A 1 218 ? 9.549 8.593 -8.278 1.00 79.56 218 ALA A C 1
ATOM 1776 O O . ALA A 1 218 ? 8.388 8.297 -8.579 1.00 79.56 218 ALA A O 1
ATOM 1777 N N . GLU A 1 219 ? 10.569 8.474 -9.122 1.00 69.69 219 GLU A N 1
ATOM 1778 C CA . GLU A 1 219 ? 10.401 7.825 -10.405 1.00 69.69 219 GLU A CA 1
ATOM 1779 C C . GLU A 1 219 ? 10.276 6.302 -10.216 1.00 69.69 219 GLU A C 1
ATOM 1781 O O . GLU A 1 219 ? 10.855 5.733 -9.289 1.00 69.69 219 GLU A O 1
ATOM 1786 N N . PRO A 1 220 ? 9.566 5.623 -11.121 1.00 60.78 220 PRO A N 1
ATOM 1787 C CA . PRO A 1 220 ? 9.420 4.168 -11.197 1.00 60.78 220 PRO A CA 1
ATOM 1788 C C . PRO A 1 220 ? 10.679 3.338 -10.938 1.00 60.78 220 PRO A C 1
ATOM 1790 O O . PRO A 1 220 ? 10.597 2.249 -10.386 1.00 60.78 220 PRO A O 1
ATOM 1793 N N . GLN A 1 221 ? 11.822 3.872 -11.363 1.00 61.34 221 GLN A N 1
ATOM 1794 C CA . GLN A 1 221 ? 13.135 3.226 -11.442 1.00 61.34 221 GLN A CA 1
ATOM 1795 C C . GLN A 1 221 ? 14.029 3.599 -10.249 1.00 61.34 221 GLN A C 1
ATOM 1797 O O . GLN A 1 221 ? 15.252 3.595 -10.340 1.00 61.34 221 GLN A O 1
ATOM 1802 N N . SER A 1 222 ? 13.422 4.019 -9.136 1.00 64.56 222 SER A N 1
ATOM 1803 C CA . SER A 1 222 ? 14.167 4.563 -7.996 1.00 64.56 222 SER A CA 1
ATOM 1804 C C . SER A 1 222 ? 14.591 3.516 -6.965 1.00 64.56 222 SER A C 1
ATOM 1806 O O . SER A 1 222 ? 15.327 3.881 -6.050 1.00 64.56 222 SER A O 1
ATOM 1808 N N . PHE A 1 223 ? 14.148 2.258 -7.082 1.00 76.44 223 PHE A N 1
ATOM 1809 C CA . PHE A 1 223 ? 14.298 1.244 -6.033 1.00 76.44 223 PHE A CA 1
ATOM 1810 C C . PHE A 1 223 ? 15.061 0.014 -6.521 1.00 76.44 223 PHE A C 1
ATOM 1812 O O . PHE A 1 223 ? 14.793 -0.503 -7.599 1.00 76.44 223 PHE A O 1
ATOM 1819 N N . GLN A 1 224 ? 15.997 -0.459 -5.698 1.00 75.62 224 GLN A N 1
ATOM 1820 C CA . GLN A 1 224 ? 16.755 -1.688 -5.942 1.00 75.62 224 GLN A CA 1
ATOM 1821 C C . GLN A 1 224 ? 15.852 -2.923 -5.789 1.00 75.62 224 GLN A C 1
ATOM 1823 O O . GLN A 1 224 ? 14.924 -2.898 -4.976 1.00 75.62 224 GLN A O 1
ATOM 1828 N N . ASP A 1 225 ? 16.165 -4.021 -6.488 1.00 76.12 225 ASP A N 1
ATOM 1829 C CA . ASP A 1 225 ? 15.401 -5.282 -6.410 1.00 76.12 225 ASP A CA 1
ATOM 1830 C C . ASP A 1 225 ? 15.231 -5.775 -4.961 1.00 76.12 225 ASP A C 1
ATOM 1832 O O . ASP A 1 225 ? 14.171 -6.240 -4.548 1.00 76.12 225 ASP A O 1
ATOM 1836 N N . GLU A 1 226 ? 16.246 -5.548 -4.128 1.00 79.50 226 GLU A N 1
ATOM 1837 C CA . GLU A 1 226 ? 16.211 -5.884 -2.710 1.00 79.50 226 GLU A CA 1
ATOM 1838 C C . GLU A 1 226 ? 15.109 -5.193 -1.903 1.00 79.50 226 GLU A C 1
ATOM 1840 O O . GLU A 1 226 ? 14.653 -5.765 -0.910 1.00 79.50 226 GLU A O 1
ATOM 1845 N N . VAL A 1 227 ? 14.693 -3.996 -2.313 1.00 85.00 227 VAL A N 1
ATOM 1846 C CA . VAL A 1 227 ? 13.534 -3.292 -1.753 1.00 85.00 227 VAL A CA 1
ATOM 1847 C C . VAL A 1 227 ? 12.258 -3.848 -2.373 1.00 85.00 227 VAL A C 1
ATOM 1849 O O . VAL A 1 227 ? 11.328 -4.197 -1.651 1.00 85.00 227 VAL A O 1
ATOM 1852 N N . VAL A 1 228 ? 12.233 -3.995 -3.702 1.00 83.88 228 VAL A N 1
ATOM 1853 C CA . VAL A 1 228 ? 11.060 -4.463 -4.459 1.00 83.88 228 VAL A CA 1
ATOM 1854 C C . VAL A 1 228 ? 10.581 -5.837 -3.984 1.00 83.88 228 VAL A C 1
ATOM 1856 O O . VAL A 1 228 ? 9.378 -6.069 -3.891 1.00 83.88 228 VAL A O 1
ATOM 1859 N N . LYS A 1 229 ? 11.497 -6.744 -3.625 1.00 82.31 229 LYS A N 1
ATOM 1860 C CA . LYS A 1 229 ? 11.140 -8.083 -3.135 1.00 82.31 229 LYS A CA 1
ATOM 1861 C C . LYS A 1 229 ? 10.688 -8.137 -1.673 1.00 82.31 229 LYS A C 1
ATOM 1863 O O . LYS A 1 229 ? 10.110 -9.144 -1.276 1.00 82.31 229 LYS A O 1
ATOM 1868 N N . ARG A 1 230 ? 10.968 -7.099 -0.875 1.00 87.00 230 ARG A N 1
ATOM 1869 C CA . ARG A 1 230 ? 10.697 -7.046 0.578 1.00 87.00 230 ARG A CA 1
ATOM 1870 C C . ARG A 1 230 ? 9.541 -6.124 0.959 1.00 87.00 230 ARG A C 1
ATOM 1872 O O . ARG A 1 230 ? 9.065 -6.197 2.091 1.00 87.00 230 ARG A O 1
ATOM 1879 N N . CYS A 1 231 ? 9.106 -5.276 0.034 1.00 91.06 231 CYS A N 1
ATOM 1880 C CA . CYS A 1 231 ? 8.069 -4.280 0.248 1.00 91.06 231 CYS A CA 1
ATOM 1881 C C . CYS A 1 231 ? 6.864 -4.520 -0.664 1.00 91.06 231 CYS A C 1
ATOM 1883 O O . CYS A 1 231 ? 7.003 -5.003 -1.787 1.00 91.06 231 CYS A O 1
ATOM 1885 N N . LEU A 1 232 ? 5.689 -4.078 -0.219 1.00 93.62 232 LEU A N 1
ATOM 1886 C CA . LEU A 1 232 ? 4.564 -3.820 -1.109 1.00 93.62 232 LEU A CA 1
ATOM 1887 C C . LEU A 1 232 ? 4.812 -2.502 -1.861 1.00 93.62 232 LEU A C 1
ATOM 1889 O O . LEU A 1 232 ? 4.638 -1.413 -1.324 1.00 93.62 232 LEU A O 1
ATOM 1893 N N . MET A 1 233 ? 5.233 -2.595 -3.112 1.00 91.00 233 MET A N 1
ATOM 1894 C CA . MET A 1 233 ? 5.421 -1.480 -4.038 1.00 91.00 233 MET A CA 1
ATOM 1895 C C . MET A 1 233 ? 4.108 -1.108 -4.737 1.00 91.00 233 MET A C 1
ATOM 1897 O O . MET A 1 233 ? 3.531 -1.935 -5.442 1.00 91.00 233 MET A O 1
ATOM 1901 N N . ILE A 1 234 ? 3.679 0.146 -4.592 1.00 92.19 234 ILE A N 1
ATOM 1902 C CA . ILE A 1 234 ? 2.491 0.720 -5.236 1.00 92.19 234 ILE A CA 1
ATOM 1903 C C . ILE A 1 234 ? 2.924 1.930 -6.060 1.00 92.19 234 ILE A C 1
ATOM 1905 O O . ILE A 1 234 ? 3.325 2.962 -5.515 1.00 92.19 234 ILE A O 1
ATOM 1909 N N . TYR A 1 235 ? 2.866 1.797 -7.385 1.00 88.12 235 TYR A N 1
ATOM 1910 C CA . TYR A 1 235 ? 3.282 2.846 -8.310 1.00 88.12 235 TYR A CA 1
ATOM 1911 C C . TYR A 1 235 ? 2.088 3.605 -8.885 1.00 88.12 235 TYR A C 1
ATOM 1913 O O . TYR A 1 235 ? 1.142 3.008 -9.383 1.00 88.12 235 TYR A O 1
ATOM 1921 N N . THR A 1 236 ? 2.180 4.935 -8.912 1.00 84.81 236 THR A N 1
ATOM 1922 C CA . THR A 1 236 ? 1.124 5.801 -9.446 1.00 84.81 236 THR A CA 1
ATOM 1923 C C . THR A 1 236 ? 1.672 6.821 -10.447 1.00 84.81 236 THR A C 1
ATOM 1925 O O . THR A 1 236 ? 2.611 7.577 -10.181 1.00 84.81 236 THR A O 1
ATOM 1928 N N . ASN A 1 237 ? 1.090 6.857 -11.645 1.00 83.38 237 ASN A N 1
ATOM 1929 C CA . ASN A 1 237 ? 1.337 7.907 -12.646 1.00 83.38 237 ASN A CA 1
ATOM 1930 C C . ASN A 1 237 ? 0.097 8.757 -12.944 1.00 83.38 237 ASN A C 1
ATOM 1932 O O . ASN A 1 237 ? 0.225 9.794 -13.603 1.00 83.38 237 ASN A O 1
ATOM 1936 N N . THR A 1 238 ? -1.056 8.298 -12.460 1.00 85.69 238 THR A N 1
ATOM 1937 C CA . THR A 1 238 ? -2.361 8.930 -12.557 1.00 85.69 238 THR A CA 1
ATOM 1938 C C . THR A 1 238 ? -2.448 10.049 -11.531 1.00 85.69 238 THR A C 1
ATOM 1940 O O . THR A 1 238 ? -2.346 9.817 -10.328 1.00 85.69 238 THR A O 1
ATOM 1943 N N . SER A 1 239 ? -2.594 11.281 -12.007 1.00 87.75 239 SER A N 1
ATOM 1944 C CA . SER A 1 239 ? -2.475 12.478 -11.172 1.00 87.75 239 SER A CA 1
ATOM 1945 C C . SER A 1 239 ? -3.562 13.488 -11.489 1.00 87.75 239 SER A C 1
ATOM 1947 O O . SER A 1 239 ? -3.993 13.602 -12.639 1.00 87.75 239 SER A O 1
ATOM 1949 N N . LEU A 1 240 ? -3.942 14.275 -10.489 1.00 87.31 240 LEU A N 1
ATOM 1950 C CA . LEU A 1 240 ? -4.820 15.416 -10.687 1.00 87.31 240 LEU A CA 1
ATOM 1951 C C . LEU A 1 240 ? -4.075 16.544 -11.439 1.00 87.31 240 LEU A C 1
ATOM 1953 O O . LEU A 1 240 ? -2.986 16.942 -11.005 1.00 87.31 240 LEU A O 1
ATOM 1957 N N . PRO A 1 241 ? -4.627 17.092 -12.539 1.00 83.12 241 PRO A N 1
ATOM 1958 C CA . PRO A 1 241 ? -3.999 18.187 -13.272 1.00 83.12 241 PRO A CA 1
ATOM 1959 C C . PRO A 1 241 ? -3.785 19.433 -12.403 1.00 83.12 241 PRO A C 1
ATOM 1961 O O . PRO A 1 241 ? -4.722 19.977 -11.821 1.00 83.12 241 PRO A O 1
ATOM 1964 N N . THR A 1 242 ? -2.553 19.943 -12.370 1.00 80.19 242 THR A N 1
ATOM 1965 C CA . THR A 1 242 ? -2.139 21.069 -11.506 1.00 80.19 242 THR A CA 1
ATOM 1966 C C . THR A 1 242 ? -2.806 22.405 -11.835 1.00 80.19 242 THR A C 1
ATOM 1968 O O . THR A 1 242 ? -2.844 23.286 -10.984 1.00 80.19 242 THR A O 1
ATOM 1971 N N . HIS A 1 243 ? -3.327 22.568 -13.051 1.00 81.62 243 HIS A N 1
ATOM 1972 C CA . HIS A 1 243 ? -3.953 23.809 -13.515 1.00 81.62 243 HIS A CA 1
ATOM 1973 C C . HIS A 1 243 ? -5.463 23.881 -13.223 1.00 81.62 243 HIS A C 1
ATOM 1975 O O . HIS A 1 243 ? -6.080 24.918 -13.456 1.00 81.62 243 HIS A O 1
ATOM 1981 N N . GLN A 1 244 ? -6.079 22.804 -12.719 1.00 85.38 244 GLN A N 1
ATOM 1982 C CA . GLN A 1 244 ? -7.526 22.731 -12.480 1.00 85.38 244 GLN A CA 1
ATOM 1983 C C . GLN A 1 244 ? -7.880 22.980 -11.006 1.00 85.38 244 GLN A C 1
ATOM 1985 O O . GLN A 1 244 ? -8.455 22.124 -10.334 1.00 85.38 244 GLN A O 1
ATOM 1990 N N . TYR A 1 245 ? -7.564 24.174 -10.498 1.00 85.12 245 TYR A N 1
ATOM 1991 C CA . TYR A 1 245 ? -7.736 24.526 -9.079 1.00 85.12 245 TYR A CA 1
ATOM 1992 C C . TYR A 1 245 ? -9.167 24.320 -8.558 1.00 85.12 245 TYR A C 1
ATOM 1994 O O . TYR A 1 245 ? -9.358 23.691 -7.524 1.00 85.12 245 TYR A O 1
ATOM 2002 N N . ALA A 1 246 ? -10.190 24.741 -9.310 1.00 88.00 246 ALA A N 1
ATOM 2003 C CA . ALA A 1 246 ? -11.587 24.569 -8.897 1.00 88.00 246 ALA A CA 1
ATOM 2004 C C . ALA A 1 246 ? -12.021 23.092 -8.806 1.00 88.00 246 ALA A C 1
ATOM 2006 O O . ALA A 1 246 ? -12.909 22.745 -8.028 1.00 88.00 246 ALA A O 1
ATOM 2007 N N . LEU A 1 247 ? -11.426 22.205 -9.610 1.00 87.19 247 LEU A N 1
ATOM 2008 C CA . LEU A 1 247 ? -11.663 20.767 -9.494 1.00 87.19 247 LEU A CA 1
ATOM 2009 C C . LEU A 1 247 ? -10.949 20.204 -8.265 1.00 87.19 247 LEU A C 1
ATOM 2011 O O . LEU A 1 247 ? -11.566 19.461 -7.507 1.00 87.19 247 LEU A O 1
ATOM 2015 N N . ALA A 1 248 ? -9.698 20.613 -8.039 1.00 85.38 248 ALA A N 1
ATOM 2016 C CA . ALA A 1 248 ? -8.943 20.235 -6.851 1.00 85.38 248 ALA A CA 1
ATOM 2017 C C . ALA A 1 248 ? -9.679 20.622 -5.565 1.00 85.38 248 ALA A C 1
ATOM 2019 O O . ALA A 1 248 ? -9.876 19.766 -4.709 1.00 85.38 248 ALA A O 1
ATOM 2020 N N . ASP A 1 249 ? -10.178 21.854 -5.464 1.00 87.56 249 ASP A N 1
ATOM 2021 C CA . ASP A 1 249 ? -10.917 22.328 -4.290 1.00 87.56 249 ASP A CA 1
ATOM 2022 C C . ASP A 1 249 ? -12.197 21.518 -4.039 1.00 87.56 249 ASP A C 1
ATOM 2024 O O . ASP A 1 249 ? -12.501 21.160 -2.898 1.00 87.56 249 ASP A O 1
ATOM 2028 N N . ARG A 1 250 ? -12.939 21.176 -5.104 1.00 91.12 250 ARG A N 1
ATOM 2029 C CA . ARG A 1 250 ? -14.138 20.327 -4.999 1.00 91.12 250 ARG A CA 1
ATOM 2030 C C . ARG A 1 250 ? -13.802 18.919 -4.513 1.00 91.12 250 ARG A C 1
ATOM 2032 O O . ARG A 1 250 ? -14.493 18.411 -3.634 1.00 91.12 250 ARG A O 1
ATOM 2039 N N . LEU A 1 251 ? -12.745 18.309 -5.049 1.00 89.62 251 LEU A N 1
ATOM 2040 C CA . LEU A 1 251 ? -12.292 16.984 -4.620 1.00 89.62 251 LEU A CA 1
ATOM 2041 C C . LEU A 1 251 ? -11.796 17.007 -3.173 1.00 89.62 251 LEU A C 1
ATOM 2043 O O . LEU A 1 251 ? -12.170 16.137 -2.394 1.00 89.62 251 LEU A O 1
ATOM 2047 N N . TYR A 1 252 ? -11.042 18.034 -2.774 1.00 88.94 252 TYR A N 1
ATOM 2048 C CA . TYR A 1 252 ? -10.626 18.224 -1.382 1.00 88.94 252 TYR A CA 1
ATOM 2049 C C . TYR A 1 252 ? -11.824 18.320 -0.431 1.00 88.94 252 TYR A C 1
ATOM 2051 O O . TYR A 1 252 ? -11.826 17.682 0.622 1.00 88.94 252 TYR A O 1
ATOM 2059 N N . ALA A 1 253 ? -12.853 19.089 -0.799 1.00 91.56 253 ALA A N 1
ATOM 2060 C CA . ALA A 1 253 ? -14.071 19.209 -0.004 1.00 91.56 253 ALA A CA 1
ATOM 2061 C C . ALA A 1 253 ? -14.837 17.879 0.090 1.00 91.56 253 ALA A C 1
ATOM 2063 O O . ALA A 1 253 ? -15.285 17.521 1.177 1.00 91.56 253 ALA A O 1
ATOM 2064 N N . SER A 1 254 ? -14.944 17.134 -1.014 1.00 93.69 254 SER A N 1
ATOM 2065 C CA . SER A 1 254 ? -15.571 15.806 -1.028 1.00 93.69 254 SER A CA 1
ATOM 2066 C C . SER A 1 254 ? -14.812 14.811 -0.146 1.00 93.69 254 SER A C 1
ATOM 2068 O O . SER A 1 254 ? -15.417 14.148 0.689 1.00 93.69 254 SER A O 1
ATOM 2070 N N . VAL A 1 255 ? -13.481 14.768 -0.231 1.00 93.06 255 VAL A N 1
ATOM 2071 C CA . VAL A 1 255 ? -12.646 13.897 0.613 1.00 93.06 255 VAL A CA 1
ATOM 2072 C C . VAL A 1 255 ? -12.756 14.251 2.100 1.00 93.06 255 VAL A C 1
ATOM 2074 O O . VAL A 1 255 ? -12.680 13.374 2.960 1.00 93.06 255 VAL A O 1
ATOM 2077 N N . GLU A 1 256 ? -12.908 15.530 2.443 1.00 92.06 256 GLU A N 1
ATOM 2078 C CA . GLU A 1 256 ? -13.179 15.943 3.823 1.00 92.06 256 GLU A CA 1
ATOM 2079 C C . GLU A 1 256 ? -14.567 15.483 4.296 1.00 92.06 256 GLU A C 1
ATOM 2081 O O . GLU A 1 256 ? -14.695 14.997 5.416 1.00 92.06 256 GLU A O 1
ATOM 2086 N N . ASP A 1 257 ? -15.601 15.615 3.461 1.00 94.12 257 ASP A N 1
ATOM 2087 C CA . ASP A 1 257 ? -16.951 15.132 3.775 1.00 94.12 257 ASP A CA 1
ATOM 2088 C C . ASP A 1 257 ? -16.978 13.614 3.997 1.00 94.12 257 ASP A C 1
ATOM 2090 O O . ASP A 1 257 ? -17.477 13.149 5.021 1.00 94.12 257 ASP A O 1
ATOM 2094 N N . ILE A 1 258 ? -16.345 12.861 3.094 1.00 95.06 258 ILE A N 1
ATOM 2095 C CA . ILE A 1 258 ? -16.148 11.414 3.208 1.00 95.06 258 ILE A CA 1
ATOM 2096 C C . ILE A 1 258 ? -15.493 11.072 4.546 1.00 95.06 258 ILE A C 1
ATOM 2098 O O . ILE A 1 258 ? -16.030 10.263 5.299 1.00 95.06 258 ILE A O 1
ATOM 2102 N N . ARG A 1 259 ? -14.374 11.724 4.894 1.00 93.19 259 ARG A N 1
ATOM 2103 C CA . ARG A 1 259 ? -13.671 11.462 6.161 1.00 93.19 259 ARG A CA 1
ATOM 2104 C C . ARG A 1 259 ? -14.519 11.765 7.394 1.00 93.19 259 ARG A C 1
ATOM 2106 O O . ARG A 1 259 ? -14.395 11.055 8.382 1.00 93.19 259 ARG A O 1
ATOM 2113 N N . ASN A 1 260 ? -15.411 12.754 7.335 1.00 91.00 260 ASN A N 1
ATOM 2114 C CA . ASN A 1 260 ? -16.342 13.042 8.431 1.00 91.00 260 ASN A CA 1
ATOM 2115 C C . ASN A 1 260 ? -17.461 11.995 8.577 1.00 91.00 260 ASN A C 1
ATOM 2117 O O . ASN A 1 260 ? -18.074 11.918 9.640 1.00 91.00 260 ASN A O 1
ATOM 2121 N N . ARG A 1 261 ? -17.756 11.222 7.523 1.00 93.69 261 ARG A N 1
ATOM 2122 C CA . ARG A 1 261 ? -18.739 10.127 7.545 1.00 93.69 261 ARG A CA 1
ATOM 2123 C C . ARG A 1 261 ? -18.141 8.777 7.934 1.00 93.69 261 ARG A C 1
ATOM 2125 O O . ARG A 1 261 ? -18.900 7.877 8.292 1.00 93.69 261 ARG A O 1
ATOM 2132 N N . LEU A 1 262 ? -16.818 8.629 7.857 1.00 95.38 262 LEU A N 1
ATOM 2133 C CA . LEU A 1 262 ? -16.136 7.406 8.263 1.00 95.38 262 LEU A CA 1
ATOM 2134 C C . LEU A 1 262 ? -16.312 7.164 9.765 1.00 95.38 262 LEU A C 1
ATOM 2136 O O . LEU A 1 262 ? -16.084 8.042 10.595 1.00 95.38 262 LEU A O 1
ATOM 2140 N N . THR A 1 263 ? -16.673 5.932 10.096 1.00 95.00 263 THR A N 1
ATOM 2141 C CA . THR A 1 263 ? -16.576 5.372 11.446 1.00 95.00 263 THR A CA 1
ATOM 2142 C C . THR A 1 263 ? -15.512 4.276 11.441 1.00 95.00 263 THR A C 1
ATOM 2144 O O . THR A 1 263 ? -15.047 3.866 10.376 1.00 95.00 263 THR A O 1
ATOM 2147 N N . THR A 1 264 ? -15.158 3.749 12.612 1.00 96.06 264 THR A N 1
ATOM 2148 C CA . THR A 1 264 ? -14.257 2.591 12.710 1.00 96.06 264 THR A CA 1
ATOM 2149 C C . THR A 1 264 ? -14.991 1.251 12.603 1.00 96.06 264 THR A C 1
ATOM 2151 O O . THR A 1 264 ? -14.351 0.202 12.632 1.00 96.06 264 THR A O 1
ATOM 2154 N N . ASP A 1 265 ? -16.323 1.246 12.449 1.00 97.38 265 ASP A N 1
ATOM 2155 C CA . ASP A 1 265 ? -17.146 0.029 12.460 1.00 97.38 265 ASP A CA 1
ATOM 2156 C C . ASP A 1 265 ? -16.786 -0.949 11.336 1.00 97.38 265 ASP A C 1
ATOM 2158 O O . ASP A 1 265 ? -16.710 -2.153 11.578 1.00 97.38 265 ASP A O 1
ATOM 2162 N N . LEU A 1 266 ? -16.470 -0.461 10.131 1.00 97.62 266 LEU A N 1
ATOM 2163 C CA . LEU A 1 266 ? -16.016 -1.336 9.042 1.00 97.62 266 LEU A CA 1
ATOM 2164 C C . LEU A 1 266 ? -14.727 -2.070 9.398 1.00 97.62 266 LEU A C 1
ATOM 2166 O O . LEU A 1 266 ? -14.633 -3.279 9.196 1.00 97.62 266 LEU A O 1
ATOM 2170 N N . TYR A 1 267 ? -13.754 -1.359 9.962 1.00 98.19 267 TYR A N 1
ATOM 2171 C CA . TYR A 1 267 ? -12.491 -1.969 10.338 1.00 98.19 267 TYR A CA 1
ATOM 2172 C C . TYR A 1 267 ? -12.632 -2.901 11.550 1.00 98.19 267 TYR A C 1
ATOM 2174 O O . TYR A 1 267 ? -12.056 -3.983 11.568 1.00 98.19 267 TYR A O 1
ATOM 2182 N N . ARG A 1 268 ? -13.463 -2.549 12.536 1.00 97.81 268 ARG A N 1
ATOM 2183 C CA . ARG A 1 268 ? -13.774 -3.414 13.689 1.00 97.81 268 ARG A CA 1
ATOM 2184 C C . ARG A 1 268 ? -14.441 -4.719 13.248 1.00 97.81 268 ARG A C 1
ATOM 2186 O O . ARG A 1 268 ? -14.051 -5.790 13.709 1.00 97.81 268 ARG A O 1
ATOM 2193 N N . LYS A 1 269 ? -15.387 -4.648 12.302 1.00 98.06 269 LYS A N 1
ATOM 2194 C CA . LYS A 1 269 ? -16.003 -5.840 11.704 1.00 98.06 269 LYS A CA 1
ATOM 2195 C C . LYS A 1 269 ? -14.981 -6.662 10.922 1.00 98.06 269 LYS A C 1
ATOM 2197 O O . LYS A 1 269 ? -14.950 -7.880 11.071 1.00 98.06 269 LYS A O 1
ATOM 2202 N N . TYR A 1 270 ? -14.136 -5.997 10.136 1.00 98.38 270 TYR A N 1
ATOM 2203 C CA . TYR A 1 270 ? -13.035 -6.624 9.409 1.00 98.38 270 TYR A CA 1
ATOM 2204 C C . TYR A 1 270 ? -12.094 -7.389 10.353 1.00 98.38 270 TYR A C 1
ATOM 2206 O O . TYR A 1 270 ? -11.810 -8.555 10.100 1.00 98.38 270 TYR A O 1
ATOM 2214 N N . LEU A 1 271 ? -11.679 -6.786 11.474 1.00 97.75 271 LEU A N 1
ATOM 2215 C CA . LEU A 1 271 ? -10.833 -7.434 12.480 1.00 97.75 271 LEU A CA 1
ATOM 2216 C C . LEU A 1 271 ? -11.463 -8.726 13.008 1.00 97.75 271 LEU A C 1
ATOM 2218 O O . LEU A 1 271 ? -10.781 -9.745 13.077 1.00 97.75 271 LEU A O 1
ATOM 2222 N N . ALA A 1 272 ? -12.755 -8.694 13.345 1.00 96.44 272 ALA A N 1
ATOM 2223 C CA . ALA A 1 272 ? -13.467 -9.870 13.837 1.00 96.44 272 ALA A CA 1
ATOM 2224 C C . ALA A 1 272 ? -13.457 -11.018 12.812 1.00 96.44 272 ALA A C 1
ATOM 2226 O O . ALA A 1 272 ? -13.086 -12.139 13.155 1.00 96.44 272 ALA A O 1
ATOM 2227 N N . VAL A 1 273 ? -13.794 -10.719 11.550 1.00 95.88 273 VAL A N 1
ATOM 2228 C CA . VAL A 1 273 ? -13.841 -11.714 10.463 1.00 95.88 273 VAL A CA 1
ATOM 2229 C C . VAL A 1 273 ? -12.450 -12.261 10.141 1.00 95.88 273 VAL A C 1
ATOM 2231 O O . VAL A 1 273 ? -12.285 -13.462 9.948 1.00 95.88 273 VAL A O 1
ATOM 2234 N N . VAL A 1 274 ? -11.427 -11.405 10.102 1.00 95.94 274 VAL A N 1
ATOM 2235 C CA . VAL A 1 274 ? -10.052 -11.842 9.838 1.00 95.94 274 VAL A CA 1
ATOM 2236 C C . VAL A 1 274 ? -9.538 -12.759 10.935 1.00 95.94 274 VAL A C 1
ATOM 2238 O O . VAL A 1 274 ? -8.940 -13.777 10.612 1.00 95.94 274 VAL A O 1
ATOM 2241 N N . MET A 1 275 ? -9.772 -12.440 12.209 1.00 94.69 275 MET A N 1
ATOM 2242 C CA . MET A 1 275 ? -9.363 -13.324 13.301 1.00 94.69 275 MET A CA 1
ATOM 2243 C C . MET A 1 275 ? -10.027 -14.707 13.179 1.00 94.69 275 MET A C 1
ATOM 2245 O O . MET A 1 275 ? -9.355 -15.712 13.377 1.00 94.69 275 MET A O 1
ATOM 2249 N N . ASP A 1 276 ? -11.294 -14.784 12.749 1.00 92.75 276 ASP A N 1
ATOM 2250 C CA . ASP A 1 276 ? -11.947 -16.072 12.453 1.00 92.75 276 ASP A CA 1
ATOM 2251 C C . ASP A 1 276 ? -11.261 -16.823 11.303 1.00 92.75 276 ASP A C 1
ATOM 2253 O O . ASP A 1 276 ? -11.047 -18.032 11.386 1.00 92.75 276 ASP A O 1
ATOM 2257 N N . LYS A 1 277 ? -10.878 -16.111 10.234 1.00 92.75 277 LYS A N 1
ATOM 2258 C CA . LYS A 1 277 ? -10.146 -16.698 9.099 1.00 92.75 277 LYS A CA 1
ATOM 2259 C C . LYS A 1 277 ? -8.731 -17.148 9.495 1.00 92.75 277 LYS A C 1
ATOM 2261 O O . LYS A 1 277 ? -8.241 -18.131 8.943 1.00 92.75 277 LYS A O 1
ATOM 2266 N N . LEU A 1 278 ? -8.074 -16.462 10.432 1.00 90.12 278 LEU A N 1
ATOM 2267 C CA . LEU A 1 278 ? -6.737 -16.810 10.931 1.00 90.12 278 LEU A CA 1
ATOM 2268 C C . LEU A 1 278 ? -6.751 -17.983 11.924 1.00 90.12 278 LEU A C 1
ATOM 2270 O O . LEU A 1 278 ? -5.771 -18.719 11.987 1.00 90.12 278 LEU A O 1
ATOM 2274 N N . ASP A 1 279 ? -7.860 -18.220 12.624 1.00 87.06 279 ASP A N 1
ATOM 2275 C CA . ASP A 1 279 ? -8.028 -19.406 13.477 1.00 87.06 279 ASP A CA 1
ATOM 2276 C C . ASP A 1 279 ? -8.293 -20.695 12.664 1.00 87.06 279 ASP A C 1
ATOM 2278 O O . ASP A 1 279 ? -8.243 -21.809 13.197 1.00 87.06 279 ASP A O 1
ATOM 2282 N N . ALA A 1 280 ? -8.564 -20.579 11.358 1.00 82.69 280 ALA A N 1
ATOM 2283 C CA . ALA A 1 280 ? -8.808 -21.726 10.492 1.00 82.69 280 ALA A CA 1
ATOM 2284 C C . ALA A 1 280 ? -7.558 -22.614 10.332 1.00 82.69 280 ALA A C 1
ATOM 2286 O O . ALA A 1 280 ? -6.427 -22.145 10.204 1.00 82.69 280 ALA A O 1
ATOM 2287 N N . THR A 1 281 ? -7.769 -23.934 10.285 1.00 76.81 281 THR A N 1
ATOM 2288 C CA . THR A 1 281 ? -6.713 -24.925 10.025 1.00 76.81 281 THR A CA 1
ATOM 2289 C C . THR A 1 281 ? -6.955 -25.598 8.665 1.00 76.81 281 THR A C 1
ATOM 2291 O O . THR A 1 281 ? -8.006 -26.215 8.488 1.00 76.81 281 THR A O 1
ATOM 2294 N N . PRO A 1 282 ? -5.995 -25.560 7.719 1.00 77.94 282 PRO A N 1
ATOM 2295 C CA . PRO A 1 282 ? -4.685 -24.912 7.814 1.00 77.94 282 PRO A CA 1
ATOM 2296 C C . PRO A 1 282 ? -4.786 -23.382 7.743 1.00 77.94 282 PRO A C 1
ATOM 2298 O O . PRO A 1 282 ? -5.679 -22.856 7.082 1.00 77.94 282 PRO A O 1
ATOM 2301 N N . LEU A 1 283 ? -3.822 -22.692 8.362 1.00 74.50 283 LEU A N 1
ATOM 2302 C CA . LEU A 1 283 ? -3.714 -21.235 8.280 1.00 74.50 283 LEU A CA 1
ATOM 2303 C C . LEU A 1 283 ? -3.695 -20.782 6.807 1.00 74.50 283 LEU A C 1
ATOM 2305 O O . LEU A 1 283 ? -2.945 -21.366 6.006 1.00 74.50 283 LEU A O 1
ATOM 2309 N N . PRO A 1 284 ? -4.444 -19.726 6.444 1.00 74.88 284 PRO A N 1
ATOM 2310 C CA . PRO A 1 284 ? -4.369 -19.147 5.113 1.00 74.88 284 PRO A CA 1
ATOM 2311 C C . PRO A 1 284 ? -2.936 -18.751 4.742 1.00 74.88 284 PRO A C 1
ATOM 2313 O O . PRO A 1 284 ? -2.237 -18.068 5.490 1.00 74.88 284 PRO A O 1
ATOM 2316 N N . ARG A 1 285 ? -2.488 -19.176 3.556 1.00 76.19 285 ARG A N 1
ATOM 2317 C CA . ARG A 1 285 ? -1.130 -18.877 3.071 1.00 76.19 285 ARG A CA 1
ATOM 2318 C C . ARG A 1 285 ? -1.021 -17.508 2.408 1.00 76.19 285 ARG A C 1
ATOM 2320 O O . ARG A 1 285 ? 0.054 -16.916 2.444 1.00 76.19 285 ARG A O 1
ATOM 2327 N N . ASP A 1 286 ? -2.112 -17.023 1.822 1.00 90.88 286 ASP A N 1
ATOM 2328 C CA . ASP A 1 286 ? -2.163 -15.752 1.105 1.00 90.88 286 ASP A CA 1
ATOM 2329 C C . ASP A 1 286 ? -3.000 -14.731 1.878 1.00 90.88 286 ASP A C 1
ATOM 2331 O O . ASP A 1 286 ? -4.228 -14.703 1.825 1.00 90.88 286 ASP A O 1
ATOM 2335 N N . ILE A 1 287 ? -2.310 -13.896 2.645 1.00 91.00 287 ILE A N 1
ATOM 2336 C CA . ILE A 1 287 ? -2.949 -12.928 3.540 1.00 91.00 287 ILE A CA 1
ATOM 2337 C C . ILE A 1 287 ? -3.510 -11.717 2.798 1.00 91.00 287 ILE A C 1
ATOM 2339 O O . ILE A 1 287 ? -4.429 -11.064 3.292 1.00 91.00 287 ILE A O 1
ATOM 2343 N N . LEU A 1 288 ? -2.981 -11.427 1.607 1.00 94.62 288 LEU A N 1
ATOM 2344 C CA . LEU A 1 288 ? -3.499 -10.369 0.754 1.00 94.62 288 LEU A CA 1
ATOM 2345 C C . LEU A 1 288 ? -4.845 -10.803 0.171 1.00 94.62 288 LEU A C 1
ATOM 2347 O O . LEU A 1 288 ? -5.786 -10.008 0.148 1.00 94.62 288 LEU A O 1
ATOM 2351 N N . GLN A 1 289 ? -4.964 -12.086 -0.180 1.00 95.69 289 GLN A N 1
ATOM 2352 C CA . GLN A 1 289 ? -6.229 -12.680 -0.595 1.00 95.69 289 GLN A CA 1
ATOM 2353 C C . GLN A 1 289 ? -7.248 -12.684 0.545 1.00 95.69 289 GLN A C 1
ATOM 2355 O O . GLN A 1 289 ? -8.358 -12.206 0.346 1.00 95.69 289 GLN A O 1
ATOM 2360 N N . VAL A 1 290 ? -6.868 -13.130 1.750 1.00 95.81 290 VAL A N 1
ATOM 2361 C CA . VAL A 1 290 ? -7.758 -13.090 2.931 1.00 95.81 290 VAL A CA 1
ATOM 2362 C C . VAL A 1 290 ? -8.283 -11.679 3.187 1.00 95.81 290 VAL A C 1
ATOM 2364 O O . VAL A 1 290 ? -9.475 -11.487 3.434 1.00 95.81 290 VAL A O 1
ATOM 2367 N N . SER A 1 291 ? -7.397 -10.686 3.127 1.00 97.69 291 SER A N 1
ATOM 2368 C CA . SER A 1 291 ? -7.761 -9.292 3.358 1.00 97.69 291 SER A CA 1
ATOM 2369 C C . SER A 1 291 ? -8.691 -8.750 2.278 1.00 97.69 291 SER A C 1
ATOM 2371 O O . SER A 1 291 ? -9.776 -8.256 2.587 1.00 97.69 291 SER A O 1
ATOM 2373 N N . SER A 1 292 ? -8.295 -8.881 1.009 1.00 98.00 292 SER A N 1
ATOM 2374 C CA . SER A 1 292 ? -9.070 -8.368 -0.123 1.00 98.00 292 SER A CA 1
ATOM 2375 C C . SER A 1 292 ? -10.441 -9.029 -0.216 1.00 98.00 292 SER A C 1
ATOM 2377 O O . SER A 1 292 ? -11.425 -8.324 -0.416 1.00 98.00 292 SER A O 1
ATOM 2379 N N . GLU A 1 293 ? -10.535 -10.342 0.010 1.00 97.31 293 GLU A N 1
ATOM 2380 C CA . GLU A 1 293 ? -11.802 -11.073 0.095 1.00 97.31 293 GLU A CA 1
ATOM 2381 C C . GLU A 1 293 ? -12.692 -10.516 1.201 1.00 97.31 293 GLU A C 1
ATOM 2383 O O . GLU A 1 293 ? -13.836 -10.159 0.942 1.00 97.31 293 GLU A O 1
ATOM 2388 N N . THR A 1 294 ? -12.153 -10.358 2.411 1.00 97.94 294 THR A N 1
ATOM 2389 C CA . THR A 1 294 ? -12.920 -9.832 3.547 1.00 97.94 294 THR A CA 1
ATOM 2390 C C . THR A 1 294 ? -13.416 -8.410 3.275 1.00 97.94 294 THR A C 1
ATOM 2392 O O . THR A 1 294 ? -14.551 -8.073 3.602 1.00 97.94 294 THR A O 1
ATOM 2395 N N . ILE A 1 295 ? -12.600 -7.560 2.644 1.00 98.44 295 ILE A N 1
ATOM 2396 C CA . ILE A 1 295 ? -13.029 -6.213 2.253 1.00 98.44 295 ILE A CA 1
ATOM 2397 C C . ILE A 1 295 ? -14.118 -6.287 1.175 1.00 98.44 295 ILE A C 1
ATOM 2399 O O . ILE A 1 295 ? -15.116 -5.582 1.299 1.00 98.44 295 ILE A O 1
ATOM 2403 N N . CYS A 1 296 ? -13.966 -7.139 0.154 1.00 98.06 296 CYS A N 1
ATOM 2404 C CA . CYS A 1 296 ? -14.973 -7.323 -0.895 1.00 98.06 296 CYS A CA 1
ATOM 2405 C C . CYS A 1 296 ? -16.313 -7.777 -0.305 1.00 98.06 296 CYS A C 1
ATOM 2407 O O . CYS A 1 296 ? -17.330 -7.162 -0.598 1.00 98.06 296 CYS A O 1
ATOM 2409 N N . GLU A 1 297 ? -16.309 -8.790 0.567 1.00 97.25 297 GLU A N 1
ATOM 2410 C CA . GLU A 1 297 ? -17.504 -9.303 1.253 1.00 97.25 297 GLU A CA 1
ATOM 2411 C C . GLU A 1 297 ? -18.212 -8.195 2.046 1.00 97.25 297 GLU A C 1
ATOM 2413 O O . GLU A 1 297 ? -19.425 -8.013 1.936 1.00 97.25 297 GLU A O 1
ATOM 2418 N N . LEU A 1 298 ? -17.455 -7.408 2.819 1.00 97.56 298 LEU A N 1
ATOM 2419 C CA . LEU A 1 298 ? -18.022 -6.321 3.617 1.00 97.56 298 LEU A CA 1
ATOM 2420 C C . LEU A 1 298 ? -18.551 -5.173 2.750 1.00 97.56 298 LEU A C 1
ATOM 2422 O O . LEU A 1 298 ? -19.603 -4.609 3.054 1.00 97.56 298 LEU A O 1
ATOM 2426 N N . LEU A 1 299 ? -17.850 -4.803 1.679 1.00 97.56 299 LEU A N 1
ATOM 2427 C CA . LEU A 1 299 ? -18.310 -3.745 0.781 1.00 97.56 299 LEU A CA 1
ATOM 2428 C C . LEU A 1 299 ? -19.525 -4.189 -0.041 1.00 97.56 299 LEU A C 1
ATOM 2430 O O . LEU A 1 299 ? -20.459 -3.402 -0.179 1.00 97.56 299 LEU A O 1
ATOM 2434 N N . ASP A 1 300 ? -19.563 -5.430 -0.521 1.00 96.19 300 ASP A N 1
ATOM 2435 C CA . ASP A 1 300 ? -20.712 -5.990 -1.241 1.00 96.19 300 ASP A CA 1
ATOM 2436 C C . ASP A 1 300 ? -21.959 -6.015 -0.346 1.00 96.19 300 ASP A C 1
ATOM 2438 O O . ASP A 1 300 ? -23.025 -5.526 -0.719 1.00 96.19 300 ASP A O 1
ATOM 2442 N N . GLN A 1 301 ? -21.801 -6.464 0.903 1.00 95.44 301 GLN A N 1
ATOM 2443 C CA . GLN A 1 301 ? -22.910 -6.560 1.846 1.00 95.44 301 GLN A CA 1
ATOM 2444 C C . GLN A 1 301 ? -23.428 -5.193 2.330 1.00 95.44 301 GLN A C 1
ATOM 2446 O O . GLN A 1 301 ? -24.636 -5.032 2.532 1.00 95.44 301 GLN A O 1
ATOM 2451 N N . TYR A 1 302 ? -22.545 -4.215 2.564 1.00 96.12 302 TYR A N 1
ATOM 2452 C CA . TYR A 1 302 ? -22.903 -2.995 3.304 1.00 96.12 302 TYR A CA 1
ATOM 2453 C C . TYR A 1 302 ? -22.850 -1.693 2.499 1.00 96.12 302 TYR A C 1
ATOM 2455 O O . TYR A 1 302 ? -23.396 -0.692 2.968 1.00 96.12 302 TYR A O 1
ATOM 2463 N N . SER A 1 303 ? -22.261 -1.664 1.299 1.00 92.69 303 SER A N 1
ATOM 2464 C CA . SER A 1 303 ? -22.279 -0.445 0.471 1.00 92.69 303 SER A CA 1
ATOM 2465 C C . SER A 1 303 ? -23.684 -0.116 -0.050 1.00 92.69 303 SER A C 1
ATOM 2467 O O . SER A 1 303 ? -24.027 1.054 -0.223 1.00 92.69 303 SER A O 1
ATOM 2469 N N . GLY A 1 304 ? -24.531 -1.131 -0.261 1.00 86.62 304 GLY A N 1
ATOM 2470 C CA . GLY A 1 304 ? -25.854 -0.966 -0.872 1.00 86.62 304 GLY A CA 1
ATOM 2471 C C . GLY A 1 304 ? -25.802 -0.644 -2.372 1.00 86.62 304 GLY A C 1
ATOM 2472 O O . GLY A 1 304 ? -26.820 -0.270 -2.954 1.00 86.62 304 GLY A O 1
ATOM 2473 N N . SER A 1 305 ? -24.630 -0.782 -2.993 1.00 84.62 305 SER A N 1
ATOM 2474 C CA . SER A 1 305 ? -24.388 -0.624 -4.427 1.00 84.62 305 SER A CA 1
ATOM 2475 C C . SER A 1 305 ? -23.756 -1.890 -4.994 1.00 84.62 305 SER A C 1
ATOM 2477 O O . SER A 1 305 ? -23.166 -2.667 -4.251 1.00 84.62 305 SER A O 1
ATOM 2479 N N . GLN A 1 306 ? -23.837 -2.080 -6.313 1.00 89.25 306 GLN A N 1
ATOM 2480 C CA . GLN A 1 306 ? -23.047 -3.120 -6.969 1.00 89.25 306 GLN A CA 1
ATOM 2481 C C . GLN A 1 306 ? -21.557 -2.889 -6.690 1.00 89.25 306 GLN A C 1
ATOM 2483 O O . GLN A 1 306 ? -21.082 -1.753 -6.776 1.00 89.25 306 GLN A O 1
ATOM 2488 N N . LEU A 1 307 ? -20.839 -3.969 -6.380 1.00 92.62 307 LEU A N 1
ATOM 2489 C CA . LEU A 1 307 ? -19.409 -3.919 -6.127 1.00 92.62 307 LEU A CA 1
ATOM 2490 C C . LEU A 1 307 ? -18.663 -3.324 -7.345 1.00 92.62 307 LEU A C 1
ATOM 2492 O O . LEU A 1 307 ? -18.836 -3.823 -8.463 1.00 92.62 307 LEU A O 1
ATOM 2496 N N . PRO A 1 308 ? -17.864 -2.254 -7.169 1.00 93.75 308 PRO A N 1
ATOM 2497 C CA . PRO A 1 308 ? -17.120 -1.645 -8.270 1.00 93.75 308 PRO A CA 1
ATOM 2498 C C . PRO A 1 308 ? -16.031 -2.565 -8.835 1.00 93.75 308 PRO A C 1
ATOM 2500 O O . PRO A 1 308 ? -15.459 -3.369 -8.106 1.00 93.75 308 PRO A O 1
ATOM 2503 N N . GLU A 1 309 ? -15.657 -2.381 -10.106 1.00 93.69 309 GLU A N 1
ATOM 2504 C CA . GLU A 1 309 ? -14.656 -3.223 -10.795 1.00 93.69 309 GLU A CA 1
ATOM 2505 C C . GLU A 1 309 ? -13.275 -3.223 -10.110 1.00 93.69 309 GLU A C 1
ATOM 2507 O O . GLU A 1 309 ? -12.545 -4.215 -10.145 1.00 93.69 309 GLU A O 1
ATOM 2512 N N . TRP A 1 310 ? -12.908 -2.115 -9.458 1.00 94.50 310 TRP A N 1
ATOM 2513 C CA . TRP A 1 310 ? -11.655 -2.018 -8.713 1.00 94.50 310 TRP A CA 1
ATOM 2514 C C . TRP A 1 310 ? -11.641 -2.865 -7.433 1.00 94.50 310 TRP A C 1
ATOM 2516 O O . TRP A 1 310 ? -10.560 -3.216 -6.960 1.00 94.50 310 TRP A O 1
ATOM 2526 N N . CYS A 1 311 ? -12.811 -3.193 -6.875 1.00 95.62 311 CYS A N 1
ATOM 2527 C CA . CYS A 1 311 ? -12.953 -3.979 -5.658 1.00 95.62 311 CYS A CA 1
ATOM 2528 C C . CYS A 1 311 ? -13.038 -5.459 -6.029 1.00 95.62 311 CYS A C 1
ATOM 2530 O O . CYS A 1 311 ? -14.106 -6.011 -6.281 1.00 95.62 311 CYS A O 1
ATOM 2532 N N . ARG A 1 312 ? -11.870 -6.088 -6.129 1.00 93.88 312 ARG A N 1
ATOM 2533 C CA . ARG A 1 312 ? -11.723 -7.472 -6.581 1.00 93.88 312 ARG A CA 1
ATOM 2534 C C . ARG A 1 312 ? -10.697 -8.197 -5.731 1.00 93.88 312 ARG A C 1
ATOM 2536 O O . ARG A 1 312 ? -9.803 -7.566 -5.179 1.00 93.88 312 ARG A O 1
ATOM 2543 N N . LEU A 1 313 ? -10.789 -9.519 -5.686 1.00 95.38 313 LEU A N 1
ATOM 2544 C CA . LEU A 1 313 ? -9.803 -10.358 -5.009 1.00 95.38 313 LEU A CA 1
ATOM 2545 C C . LEU A 1 313 ? -8.388 -10.065 -5.523 1.00 95.38 313 LEU A C 1
ATOM 2547 O O . LEU A 1 313 ? -8.181 -9.928 -6.728 1.00 95.38 313 LEU A O 1
ATOM 2551 N N . VAL A 1 314 ? -7.432 -9.985 -4.599 1.00 94.25 314 VAL A N 1
ATOM 2552 C CA . VAL A 1 314 ? -6.013 -9.784 -4.898 1.00 94.25 314 VAL A CA 1
ATOM 2553 C C . VAL A 1 314 ? -5.212 -10.844 -4.163 1.00 94.25 314 VAL A C 1
ATOM 2555 O O . VAL A 1 314 ? -5.227 -10.890 -2.937 1.00 94.25 314 VAL A O 1
ATOM 2558 N N . SER A 1 315 ? -4.488 -11.677 -4.905 1.00 93.44 315 SER A N 1
ATOM 2559 C CA . SER A 1 315 ? -3.532 -12.627 -4.327 1.00 93.44 315 SER A CA 1
ATOM 2560 C C . SER A 1 315 ? -2.122 -12.041 -4.308 1.00 93.44 315 SER A C 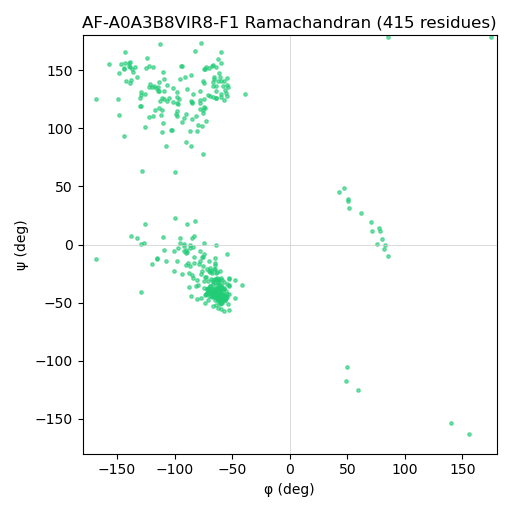1
ATOM 2562 O O . SER A 1 315 ? -1.767 -11.204 -5.144 1.00 93.44 315 SER A O 1
ATOM 2564 N N . TRP A 1 316 ? -1.287 -12.497 -3.376 1.00 90.81 316 TRP A N 1
ATOM 2565 C CA . TRP A 1 316 ? 0.136 -12.174 -3.362 1.00 90.81 316 TRP A CA 1
ATOM 2566 C C . TRP A 1 316 ? 0.825 -12.613 -4.655 1.00 90.81 316 TRP A C 1
ATOM 2568 O O . TRP A 1 316 ? 1.680 -11.888 -5.148 1.00 90.81 316 TRP A O 1
ATOM 2578 N N . GLY A 1 317 ? 0.443 -13.767 -5.215 1.00 87.81 317 GLY A N 1
ATOM 2579 C CA . GLY A 1 317 ? 0.968 -14.252 -6.496 1.00 87.81 317 GLY A CA 1
ATOM 2580 C C . GLY A 1 317 ? 0.682 -13.280 -7.642 1.00 87.81 317 GLY A C 1
ATOM 2581 O O . GLY A 1 317 ? 1.615 -12.782 -8.263 1.00 87.81 317 GLY A O 1
ATOM 2582 N N . GLU A 1 318 ? -0.593 -12.923 -7.844 1.00 87.69 318 GLU A N 1
ATOM 2583 C CA . GLU A 1 318 ? -0.999 -11.948 -8.872 1.00 87.69 318 GLU A CA 1
ATOM 2584 C C . GLU A 1 318 ? -0.279 -10.605 -8.686 1.00 87.69 318 GLU A C 1
ATOM 2586 O O . GLU A 1 318 ? 0.245 -10.027 -9.641 1.00 87.69 318 GLU A O 1
ATOM 2591 N N . TYR A 1 319 ? -0.198 -10.120 -7.445 1.00 90.06 319 TYR A N 1
ATOM 2592 C CA . TYR A 1 319 ? 0.521 -8.891 -7.129 1.00 90.06 319 TYR A CA 1
ATOM 2593 C C . TYR A 1 319 ? 2.024 -8.998 -7.448 1.00 90.06 319 TYR A C 1
ATOM 2595 O O . TYR A 1 319 ? 2.591 -8.113 -8.100 1.00 90.06 319 TYR A O 1
ATOM 2603 N N . ALA A 1 320 ? 2.678 -10.072 -7.004 1.00 84.62 320 ALA A N 1
ATOM 2604 C CA . ALA A 1 320 ? 4.110 -10.286 -7.165 1.00 84.62 320 ALA A CA 1
ATOM 2605 C C . ALA A 1 320 ? 4.519 -10.431 -8.635 1.00 84.62 320 ALA A C 1
ATOM 2607 O O . ALA A 1 320 ? 5.602 -9.973 -8.996 1.00 84.62 320 ALA A O 1
ATOM 2608 N N . ASP A 1 321 ? 3.654 -10.987 -9.478 1.00 79.62 321 ASP A N 1
ATOM 2609 C CA . ASP A 1 321 ? 3.868 -11.041 -10.924 1.00 79.62 321 ASP A CA 1
ATOM 2610 C C . ASP A 1 321 ? 3.685 -9.647 -11.549 1.00 79.62 321 ASP A C 1
ATOM 2612 O O . ASP A 1 321 ? 4.520 -9.178 -12.330 1.00 79.62 321 ASP A O 1
ATOM 2616 N N . SER A 1 322 ? 2.648 -8.914 -11.123 1.00 78.88 322 SER A N 1
ATOM 2617 C CA . SER A 1 322 ? 2.324 -7.586 -11.664 1.00 78.88 322 SER A CA 1
ATOM 2618 C C . SER A 1 322 ? 3.431 -6.542 -11.446 1.00 78.88 322 SER A C 1
ATOM 2620 O O . SER A 1 322 ? 3.626 -5.642 -12.271 1.00 78.88 322 SER A O 1
ATOM 2622 N N . ARG A 1 323 ? 4.221 -6.668 -10.366 1.00 74.56 323 ARG A N 1
ATOM 2623 C CA . ARG A 1 323 ? 5.301 -5.716 -10.038 1.00 74.56 323 ARG A CA 1
ATOM 2624 C C . ARG A 1 323 ? 6.428 -5.711 -11.078 1.00 74.56 323 ARG A C 1
ATOM 2626 O O . ARG A 1 323 ? 7.153 -4.721 -11.185 1.00 74.56 323 ARG A O 1
ATOM 2633 N N . TYR A 1 324 ? 6.553 -6.780 -11.870 1.00 75.06 324 TYR A N 1
ATOM 2634 C CA . TYR A 1 324 ? 7.550 -6.902 -12.933 1.00 75.06 324 TYR A CA 1
ATOM 2635 C C . TYR A 1 324 ? 7.016 -6.543 -14.328 1.00 75.06 324 TYR A C 1
ATOM 2637 O O . TYR A 1 324 ? 7.810 -6.467 -15.267 1.00 75.06 324 TYR A O 1
ATOM 2645 N N . GLU A 1 325 ? 5.726 -6.219 -14.490 1.00 76.00 325 GLU A N 1
ATOM 2646 C CA . GLU A 1 325 ? 5.142 -5.828 -15.788 1.00 76.00 325 GLU A CA 1
ATOM 2647 C C . GLU A 1 325 ? 5.912 -4.693 -16.466 1.00 76.00 325 GLU A C 1
ATOM 2649 O O . GLU A 1 325 ? 6.126 -4.684 -17.677 1.00 76.00 325 GLU A O 1
ATOM 2654 N N . ARG A 1 326 ? 6.306 -3.681 -15.691 1.00 71.81 326 ARG A N 1
ATOM 2655 C CA . ARG A 1 326 ? 6.978 -2.502 -16.234 1.00 71.81 326 ARG A CA 1
ATOM 2656 C C . ARG A 1 326 ? 8.427 -2.804 -16.643 1.00 71.81 326 ARG A C 1
ATOM 2658 O O . ARG A 1 326 ? 8.764 -2.447 -17.776 1.00 71.81 326 ARG A O 1
ATOM 2665 N N . PRO A 1 327 ? 9.273 -3.420 -15.789 1.00 76.06 327 PRO A N 1
ATOM 2666 C CA . PRO A 1 327 ? 10.564 -3.957 -16.219 1.00 76.06 327 PRO A CA 1
ATOM 2667 C C . PRO A 1 327 ? 10.454 -4.796 -17.496 1.00 76.06 327 PRO A C 1
ATOM 2669 O O . PRO A 1 327 ? 11.194 -4.543 -18.442 1.00 76.06 327 PRO A O 1
ATOM 2672 N N . THR A 1 328 ? 9.460 -5.690 -17.565 1.00 80.56 328 THR A N 1
ATOM 2673 C CA . THR A 1 328 ? 9.162 -6.535 -18.737 1.00 80.56 328 THR A CA 1
ATOM 2674 C C . THR A 1 328 ? 8.900 -5.691 -19.982 1.00 80.56 328 THR A C 1
ATOM 2676 O O . THR A 1 328 ? 9.648 -5.782 -20.949 1.00 80.56 328 THR A O 1
ATOM 2679 N N . ARG A 1 329 ? 7.923 -4.772 -19.940 1.00 79.94 329 ARG A N 1
ATOM 2680 C CA . ARG A 1 329 ? 7.585 -3.899 -21.083 1.00 79.94 329 ARG A CA 1
ATOM 2681 C C . ARG A 1 329 ? 8.767 -3.066 -21.571 1.00 79.94 329 ARG A C 1
ATOM 2683 O O . ARG A 1 329 ? 8.908 -2.829 -22.768 1.00 79.94 329 ARG A O 1
ATOM 2690 N N . ARG A 1 330 ? 9.599 -2.568 -20.654 1.00 76.81 330 ARG A N 1
ATOM 2691 C CA . ARG A 1 330 ? 10.767 -1.766 -21.029 1.00 76.81 330 ARG A CA 1
ATOM 2692 C C . ARG A 1 330 ? 11.858 -2.626 -21.649 1.00 76.81 330 ARG A C 1
ATOM 2694 O O . ARG A 1 330 ? 12.445 -2.213 -22.645 1.00 76.81 330 ARG A O 1
ATOM 2701 N N . LEU A 1 331 ? 12.118 -3.794 -21.074 1.00 82.44 331 LEU A N 1
ATOM 2702 C CA . LEU A 1 331 ? 13.080 -4.737 -21.618 1.00 82.44 331 LEU A CA 1
ATOM 2703 C C . LEU A 1 331 ? 12.644 -5.222 -23.005 1.00 82.44 331 LEU A C 1
ATOM 2705 O O . LEU A 1 331 ? 13.463 -5.250 -23.918 1.00 82.44 331 LEU A O 1
ATOM 2709 N N . ASP A 1 332 ? 11.348 -5.463 -23.207 1.00 86.06 332 ASP A N 1
ATOM 2710 C CA . ASP A 1 332 ? 10.780 -5.751 -24.524 1.00 86.06 332 ASP A CA 1
ATOM 2711 C C . ASP A 1 332 ? 11.001 -4.625 -25.532 1.00 86.06 332 ASP A C 1
ATOM 2713 O O . ASP A 1 332 ? 11.435 -4.894 -26.649 1.00 86.06 332 ASP A O 1
ATOM 2717 N N . ALA A 1 333 ? 10.759 -3.370 -25.143 1.00 84.19 333 ALA A N 1
ATOM 2718 C CA . ALA A 1 333 ? 10.995 -2.223 -26.017 1.00 84.19 333 ALA A CA 1
ATOM 2719 C C . ALA A 1 333 ? 12.480 -2.083 -26.402 1.00 84.19 333 ALA A C 1
ATOM 2721 O O . ALA A 1 333 ? 12.807 -1.763 -27.543 1.00 84.19 333 ALA A O 1
ATOM 2722 N N . LEU A 1 334 ? 13.397 -2.353 -25.471 1.00 82.94 334 LEU A N 1
ATOM 2723 C CA . LEU A 1 334 ? 14.837 -2.326 -25.744 1.00 82.94 334 LEU A CA 1
ATOM 2724 C C . LEU A 1 334 ? 15.263 -3.458 -26.676 1.00 82.94 334 LEU A C 1
ATOM 2726 O O . LEU A 1 334 ? 16.062 -3.234 -27.581 1.00 82.94 334 LEU A O 1
ATOM 2730 N N . LEU A 1 335 ? 14.691 -4.647 -26.482 1.00 88.50 335 LEU A N 1
ATOM 2731 C CA . LEU A 1 335 ? 14.949 -5.851 -27.271 1.00 88.50 335 LEU A CA 1
ATOM 2732 C C . LEU A 1 335 ? 14.030 -5.978 -28.493 1.00 88.50 335 LEU A C 1
ATOM 2734 O O . LEU A 1 335 ? 13.885 -7.068 -29.058 1.00 88.50 335 LEU A O 1
ATOM 2738 N N . ALA A 1 336 ? 13.394 -4.881 -28.903 1.00 88.38 336 ALA A N 1
ATOM 2739 C CA . ALA A 1 336 ? 12.545 -4.857 -30.078 1.00 88.38 336 ALA A CA 1
ATOM 2740 C C . ALA A 1 336 ? 13.387 -5.099 -31.352 1.00 88.38 336 ALA A C 1
ATOM 2742 O O . ALA A 1 336 ? 14.543 -4.655 -31.415 1.00 88.38 336 ALA A O 1
ATOM 2743 N N . PRO A 1 337 ? 12.866 -5.812 -32.370 1.00 89.44 337 PRO A N 1
ATOM 2744 C CA . PRO A 1 337 ? 13.611 -6.151 -33.587 1.00 89.44 337 PRO A CA 1
ATOM 2745 C C . PRO A 1 337 ? 14.267 -4.952 -34.292 1.00 89.44 337 PRO A C 1
ATOM 2747 O O . PRO A 1 337 ? 15.376 -5.067 -34.806 1.00 89.44 337 PRO A O 1
ATOM 2750 N N . GLU A 1 338 ? 13.618 -3.791 -34.281 1.00 88.44 338 GLU A N 1
ATOM 2751 C CA . GLU A 1 338 ? 14.102 -2.526 -34.844 1.00 88.44 338 GLU A CA 1
ATOM 2752 C C . GLU A 1 338 ? 15.365 -1.980 -34.153 1.00 88.44 338 GLU A C 1
ATOM 2754 O O . GLU A 1 338 ? 16.165 -1.260 -34.763 1.00 88.44 338 GLU A O 1
ATOM 2759 N N . ASN A 1 339 ? 15.583 -2.360 -32.893 1.00 88.81 339 ASN A N 1
ATOM 2760 C CA . ASN A 1 339 ? 16.743 -1.967 -32.098 1.00 88.81 339 ASN A CA 1
ATOM 2761 C C . ASN A 1 339 ? 17.915 -2.950 -32.236 1.00 88.81 339 ASN A C 1
ATOM 2763 O O . ASN A 1 339 ? 18.998 -2.680 -31.718 1.00 88.81 339 ASN A O 1
ATOM 2767 N N . TYR A 1 340 ? 17.739 -4.064 -32.953 1.00 91.94 340 TYR A N 1
ATOM 2768 C CA . TYR A 1 340 ? 18.815 -5.027 -33.169 1.00 91.94 340 TYR A CA 1
ATOM 2769 C C . TYR A 1 340 ? 19.929 -4.435 -34.037 1.00 91.94 340 TYR A C 1
ATOM 2771 O O . TYR A 1 340 ? 19.677 -3.764 -35.045 1.00 91.94 340 TYR A O 1
ATOM 2779 N N . ARG A 1 341 ? 21.176 -4.728 -33.678 1.00 91.00 341 ARG A N 1
ATOM 2780 C CA . ARG A 1 341 ? 22.373 -4.357 -34.436 1.00 91.00 341 ARG A CA 1
ATOM 2781 C C . ARG A 1 341 ? 23.328 -5.541 -34.500 1.00 91.00 341 ARG A C 1
ATOM 2783 O O . ARG A 1 341 ? 23.389 -6.361 -33.585 1.00 91.00 341 ARG A O 1
ATOM 2790 N N . LYS A 1 342 ? 24.091 -5.642 -35.591 1.00 87.19 342 LYS A N 1
ATOM 2791 C CA . LYS A 1 342 ? 25.022 -6.769 -35.773 1.00 87.19 342 LYS A CA 1
ATOM 2792 C C . LYS A 1 342 ? 26.246 -6.616 -34.879 1.00 87.19 342 LYS A C 1
ATOM 2794 O O . LYS A 1 342 ? 26.711 -7.606 -34.320 1.00 87.19 342 LYS A O 1
ATOM 2799 N N . SER A 1 343 ? 26.719 -5.384 -34.715 1.00 86.00 343 SER A N 1
ATOM 2800 C CA . SER A 1 343 ? 27.909 -5.067 -33.930 1.00 86.00 343 SER A CA 1
ATOM 2801 C C . SER A 1 343 ? 27.548 -4.252 -32.691 1.00 86.00 343 SER A C 1
ATOM 2803 O O . SER A 1 343 ? 26.716 -3.350 -32.751 1.00 86.00 343 SER A O 1
ATOM 2805 N N . ILE A 1 344 ? 28.200 -4.552 -31.566 1.00 84.50 344 ILE A N 1
ATOM 2806 C CA . ILE A 1 344 ? 28.053 -3.766 -30.333 1.00 84.50 344 ILE A CA 1
ATOM 2807 C C . ILE A 1 344 ? 28.581 -2.348 -30.566 1.00 84.50 344 ILE A C 1
ATOM 2809 O O . ILE A 1 344 ? 29.636 -2.170 -31.175 1.00 84.50 344 ILE A O 1
ATOM 2813 N N . GLY A 1 345 ? 27.846 -1.348 -30.079 1.00 79.62 345 GLY A N 1
ATOM 2814 C CA . GLY A 1 345 ? 28.186 0.068 -30.243 1.00 79.62 345 GLY A CA 1
ATOM 2815 C C . GLY A 1 345 ? 27.813 0.650 -31.611 1.00 79.62 345 GLY A C 1
ATOM 2816 O O . GLY A 1 345 ? 28.126 1.805 -31.891 1.00 79.62 345 GLY A O 1
ATOM 2817 N N . GLU A 1 346 ? 27.141 -0.121 -32.471 1.00 83.69 346 GLU A N 1
ATOM 2818 C CA . GLU A 1 346 ? 26.596 0.381 -33.731 1.00 83.69 346 GLU A CA 1
ATOM 2819 C C . GLU A 1 346 ? 25.369 1.269 -33.457 1.00 83.69 346 GLU A C 1
ATOM 2821 O O . GLU A 1 346 ? 24.288 0.787 -33.119 1.00 83.69 346 GLU A O 1
ATOM 2826 N N . GLY A 1 347 ? 25.536 2.584 -33.609 1.00 80.19 347 GLY A N 1
ATOM 2827 C CA . GLY A 1 347 ? 24.496 3.576 -33.317 1.00 80.19 347 GLY A CA 1
ATOM 2828 C C . GLY A 1 347 ? 24.452 4.005 -31.846 1.00 80.19 347 GLY A C 1
ATOM 2829 O O . GLY A 1 347 ? 25.235 3.549 -31.017 1.00 80.19 347 GLY A O 1
ATOM 2830 N N . GLU A 1 348 ? 23.544 4.928 -31.523 1.00 78.25 348 GLU A N 1
ATOM 2831 C CA . GLU A 1 348 ? 23.445 5.506 -30.172 1.00 78.25 348 GLU A CA 1
ATOM 2832 C C . GLU A 1 348 ? 22.851 4.546 -29.139 1.00 78.25 348 GLU A C 1
ATOM 2834 O O . GLU A 1 348 ? 23.190 4.628 -27.959 1.00 78.25 348 GLU A O 1
ATOM 2839 N N . HIS A 1 349 ? 22.000 3.626 -29.590 1.00 84.44 349 HIS A N 1
ATOM 2840 C CA . HIS A 1 349 ? 21.440 2.543 -28.799 1.00 84.44 349 HIS A CA 1
ATOM 2841 C C . HIS A 1 349 ? 21.238 1.302 -29.671 1.00 84.44 349 HIS A C 1
ATOM 2843 O O . HIS A 1 349 ? 21.055 1.401 -30.890 1.00 84.44 349 HIS A O 1
ATOM 2849 N N . GLY A 1 350 ? 21.231 0.133 -29.044 1.00 88.44 350 GLY A N 1
ATOM 2850 C CA . GLY A 1 350 ? 20.943 -1.118 -29.724 1.00 88.44 350 GLY A CA 1
ATOM 2851 C C . GLY A 1 350 ? 21.123 -2.334 -28.834 1.00 88.44 350 GLY A C 1
ATOM 2852 O O . GLY A 1 350 ? 21.506 -2.229 -27.668 1.00 88.44 350 GLY A O 1
ATOM 2853 N N . TRP A 1 351 ? 20.838 -3.500 -29.403 1.00 92.25 351 TRP A N 1
ATOM 2854 C CA . TRP A 1 351 ? 21.144 -4.777 -28.776 1.00 92.25 351 TRP A CA 1
ATOM 2855 C C . TRP A 1 351 ? 21.688 -5.788 -29.787 1.00 92.25 351 TRP A C 1
ATOM 2857 O O . TRP A 1 351 ? 21.385 -5.728 -30.980 1.00 92.25 351 TRP A O 1
ATOM 2867 N N . SER A 1 352 ? 22.497 -6.727 -29.303 1.00 92.50 352 SER A N 1
ATOM 2868 C CA . SER A 1 352 ? 23.049 -7.841 -30.076 1.00 92.50 352 SER A CA 1
ATOM 2869 C C . SER A 1 352 ? 23.118 -9.109 -29.221 1.00 92.50 352 SER A C 1
ATOM 2871 O O . SER A 1 352 ? 22.977 -9.058 -28.000 1.00 92.50 352 SER A O 1
ATOM 2873 N N . ILE A 1 353 ? 23.320 -10.261 -29.858 1.00 91.50 353 ILE A N 1
ATOM 2874 C CA . ILE A 1 353 ? 23.457 -11.558 -29.183 1.00 91.50 353 ILE A CA 1
ATOM 2875 C C . ILE A 1 353 ? 24.906 -12.012 -29.282 1.00 91.50 353 ILE A C 1
ATOM 2877 O O . ILE A 1 353 ? 25.477 -12.041 -30.373 1.00 91.50 353 ILE A O 1
ATOM 2881 N N . GLN A 1 354 ? 25.464 -12.445 -28.156 1.00 86.69 354 GLN A N 1
ATOM 2882 C CA . GLN A 1 354 ? 26.756 -13.113 -28.085 1.00 86.69 354 GLN A CA 1
ATOM 2883 C C . GLN A 1 354 ? 26.597 -14.445 -27.357 1.00 86.69 354 GLN A C 1
ATOM 2885 O O . GLN A 1 354 ? 26.543 -14.483 -26.136 1.00 86.69 354 GLN A O 1
ATOM 2890 N N . ALA A 1 355 ? 26.532 -15.547 -28.108 1.00 84.69 355 ALA A N 1
ATOM 2891 C CA . ALA A 1 355 ? 26.334 -16.890 -27.555 1.00 84.69 355 ALA A CA 1
ATOM 2892 C C . ALA A 1 355 ? 25.147 -16.955 -26.560 1.00 84.69 355 ALA A C 1
ATOM 2894 O O . ALA A 1 355 ? 23.985 -16.900 -26.985 1.00 84.69 355 ALA A O 1
ATOM 2895 N N . ASP A 1 356 ? 25.456 -17.034 -25.263 1.00 88.00 356 ASP A N 1
ATOM 2896 C CA . ASP A 1 356 ? 24.512 -17.155 -24.148 1.00 88.00 356 ASP A CA 1
ATOM 2897 C C . ASP A 1 356 ? 24.148 -15.813 -23.494 1.00 88.00 356 ASP A C 1
ATOM 2899 O O . ASP A 1 356 ? 23.430 -15.785 -22.491 1.00 88.00 356 ASP A O 1
ATOM 2903 N N . SER A 1 357 ? 24.603 -14.691 -24.054 1.00 91.19 357 SER A N 1
ATOM 2904 C CA . SER A 1 357 ? 24.296 -13.354 -23.560 1.00 91.19 357 SER A CA 1
ATOM 2905 C C . SER A 1 357 ? 23.617 -12.469 -24.602 1.00 91.19 357 SER A C 1
ATOM 2907 O O . SER A 1 357 ? 23.753 -12.639 -25.820 1.00 91.19 357 SER A O 1
ATOM 2909 N N . VAL A 1 358 ? 22.851 -11.507 -24.098 1.00 91.06 358 VAL A N 1
ATOM 2910 C CA . VAL A 1 358 ? 22.271 -10.415 -24.877 1.00 91.06 358 VAL A CA 1
ATOM 2911 C C . VAL A 1 358 ? 22.926 -9.129 -24.402 1.00 91.06 358 VAL A C 1
ATOM 2913 O O . VAL A 1 358 ? 22.813 -8.764 -23.236 1.00 91.06 358 VAL A O 1
ATOM 2916 N N . VAL A 1 359 ? 23.633 -8.451 -25.299 1.00 90.12 359 VAL A N 1
ATOM 2917 C CA . VAL A 1 359 ? 24.322 -7.200 -24.986 1.00 90.12 359 VAL A CA 1
ATOM 2918 C C . VAL A 1 359 ? 23.454 -6.040 -25.439 1.00 90.12 359 VAL A C 1
ATOM 2920 O O . VAL A 1 359 ? 23.124 -5.952 -26.619 1.00 90.12 359 VAL A O 1
ATOM 2923 N N . VAL A 1 360 ? 23.099 -5.155 -24.514 1.00 88.81 360 VAL A N 1
ATOM 2924 C CA . VAL A 1 360 ? 22.293 -3.951 -24.743 1.00 88.81 360 VAL A CA 1
ATOM 2925 C C . VAL A 1 360 ? 23.164 -2.729 -24.478 1.00 88.81 360 VAL A C 1
ATOM 2927 O O . VAL A 1 360 ? 23.880 -2.693 -23.482 1.00 88.81 360 VAL A O 1
ATOM 2930 N N . TRP A 1 361 ? 23.111 -1.719 -25.341 1.00 86.31 361 TRP A N 1
ATOM 2931 C CA . TRP A 1 361 ? 23.781 -0.440 -25.109 1.00 86.31 361 TRP A CA 1
ATOM 2932 C C . TRP A 1 361 ? 22.865 0.733 -25.425 1.00 86.31 361 TRP A C 1
ATOM 2934 O O . TRP A 1 361 ? 21.967 0.642 -26.266 1.00 86.31 361 TRP A O 1
ATOM 2944 N N . GLY A 1 362 ? 23.115 1.855 -24.762 1.00 74.62 362 GLY A N 1
ATOM 2945 C CA . GLY A 1 362 ? 22.413 3.104 -25.013 1.00 74.62 362 GLY A CA 1
ATOM 2946 C C . GLY A 1 362 ? 23.112 4.259 -24.320 1.00 74.62 362 GLY A C 1
ATOM 2947 O O . GLY A 1 362 ? 23.321 4.205 -23.111 1.00 74.62 362 GLY A O 1
ATOM 2948 N N . LYS A 1 363 ? 23.457 5.305 -25.076 1.00 62.41 363 LYS A N 1
ATOM 2949 C CA . LYS A 1 363 ? 23.896 6.571 -24.479 1.00 62.41 363 LYS A CA 1
ATOM 2950 C C . LYS A 1 363 ? 22.770 7.154 -23.625 1.00 62.41 363 LYS A C 1
ATOM 2952 O O . LYS A 1 363 ? 21.597 7.001 -23.965 1.00 62.41 363 LYS A O 1
ATOM 2957 N N . ALA A 1 364 ? 23.146 7.855 -22.555 1.00 57.91 364 ALA A N 1
ATOM 2958 C CA . ALA A 1 364 ? 22.247 8.710 -21.784 1.00 57.91 364 ALA A CA 1
ATOM 2959 C C . ALA A 1 364 ? 21.285 9.465 -22.712 1.00 57.91 364 ALA A C 1
ATOM 2961 O O . ALA A 1 364 ? 21.740 10.107 -23.664 1.00 57.91 364 ALA A O 1
ATOM 2962 N N . ASP A 1 365 ? 19.978 9.428 -22.438 1.00 50.91 365 ASP A N 1
ATOM 2963 C CA . ASP A 1 365 ? 19.078 10.358 -23.118 1.00 50.91 365 ASP A CA 1
ATOM 2964 C C . ASP A 1 365 ? 19.491 11.814 -22.804 1.00 50.91 365 ASP A C 1
ATOM 2966 O O . ASP A 1 365 ? 20.259 12.081 -21.875 1.00 50.91 365 ASP A O 1
ATOM 2970 N N . LEU A 1 366 ? 18.973 12.791 -23.559 1.00 31.56 366 LEU A N 1
ATOM 2971 C CA . LEU A 1 366 ? 19.205 14.232 -23.326 1.00 31.56 366 LEU A CA 1
ATOM 2972 C C . LEU A 1 366 ? 18.844 14.698 -21.892 1.00 31.56 366 LEU A C 1
ATOM 2974 O O . LEU A 1 366 ? 19.137 15.835 -21.526 1.00 31.56 366 LEU A O 1
ATOM 2978 N N . PHE A 1 367 ? 18.221 13.828 -21.088 1.00 38.62 367 PHE A N 1
ATOM 2979 C CA . PHE A 1 367 ? 17.804 14.039 -19.706 1.00 38.62 367 PHE A CA 1
ATOM 2980 C C . PHE A 1 367 ? 18.618 13.219 -18.680 1.00 38.62 367 PHE A C 1
ATOM 2982 O O . PHE A 1 367 ? 18.305 13.257 -17.490 1.00 38.62 367 PHE A O 1
ATOM 2989 N N . GLY A 1 368 ? 19.677 12.516 -19.098 1.00 43.59 368 GLY A N 1
ATOM 2990 C CA . GLY A 1 368 ? 20.631 11.841 -18.215 1.00 43.59 368 GLY A CA 1
ATOM 2991 C C . GLY A 1 368 ? 20.178 10.498 -17.625 1.00 43.59 368 GLY A C 1
ATOM 2992 O O . GLY A 1 368 ? 20.847 9.995 -16.720 1.00 43.59 368 GLY A O 1
ATOM 2993 N N . ARG A 1 369 ? 19.078 9.884 -18.084 1.00 52.88 369 ARG A N 1
ATOM 2994 C CA . ARG A 1 369 ? 18.626 8.572 -17.574 1.00 52.88 369 ARG A CA 1
ATOM 2995 C C . ARG A 1 369 ? 19.516 7.457 -18.131 1.00 52.88 369 ARG A C 1
ATOM 2997 O O . ARG A 1 369 ? 19.526 7.221 -19.334 1.00 52.88 369 ARG A O 1
ATOM 3004 N N . THR A 1 370 ? 20.293 6.805 -17.262 1.00 52.94 370 THR A N 1
ATOM 3005 C CA . THR A 1 370 ? 21.532 6.115 -17.681 1.00 52.94 370 THR A CA 1
ATOM 3006 C C . THR A 1 370 ? 21.762 4.691 -17.190 1.00 52.94 370 THR A C 1
ATOM 3008 O O . THR A 1 370 ? 22.813 4.148 -17.502 1.00 52.94 370 THR A O 1
ATOM 3011 N N . SER A 1 371 ? 20.859 4.000 -16.487 1.00 57.84 371 SER A N 1
ATOM 3012 C CA . SER A 1 371 ? 21.164 2.586 -16.200 1.00 57.84 371 SER A CA 1
ATOM 3013 C C . SER A 1 371 ? 19.959 1.662 -16.106 1.00 57.84 371 SER A C 1
ATOM 3015 O O . SER A 1 371 ? 19.229 1.667 -15.123 1.00 57.84 371 SER A O 1
ATOM 3017 N N . LEU A 1 372 ? 19.846 0.757 -17.093 1.00 62.47 372 LEU A N 1
ATOM 3018 C CA . LEU A 1 372 ? 19.020 -0.460 -17.011 1.00 62.47 372 LEU A CA 1
ATOM 3019 C C . LEU A 1 372 ? 19.247 -1.233 -15.708 1.00 62.47 372 LEU A C 1
ATOM 3021 O O . LEU A 1 372 ? 18.335 -1.881 -15.210 1.00 62.47 372 LEU A O 1
ATOM 3025 N N . LYS A 1 373 ? 20.464 -1.145 -15.165 1.00 60.28 373 LYS A N 1
ATOM 3026 C CA . LYS A 1 373 ? 20.935 -1.816 -13.952 1.00 60.28 373 LYS A CA 1
ATOM 3027 C C . LYS A 1 373 ? 20.043 -1.602 -12.725 1.00 60.28 373 LYS A C 1
ATOM 3029 O O . LYS A 1 373 ? 20.002 -2.456 -11.854 1.00 60.28 373 LYS A O 1
ATOM 3034 N N . GLY A 1 374 ? 19.337 -0.472 -12.641 1.00 59.19 374 GLY A N 1
ATOM 3035 C CA . GLY A 1 374 ? 18.379 -0.197 -11.562 1.00 59.19 374 GLY A CA 1
ATOM 3036 C C . GLY A 1 374 ? 16.925 -0.536 -11.901 1.00 59.19 374 GLY A C 1
ATOM 3037 O O . GLY A 1 374 ? 16.037 -0.249 -11.104 1.00 59.19 374 GLY A O 1
ATOM 3038 N N . GLU A 1 375 ? 16.661 -1.064 -13.096 1.00 63.94 375 GLU A N 1
ATOM 3039 C CA . GLU A 1 375 ? 15.317 -1.139 -13.675 1.00 63.94 375 GLU A CA 1
ATOM 3040 C C . GLU A 1 375 ? 14.834 -2.553 -13.982 1.00 63.94 375 GLU A C 1
ATOM 3042 O O . GLU A 1 375 ? 13.636 -2.747 -14.194 1.00 63.94 375 GLU A O 1
ATOM 3047 N N . ILE A 1 376 ? 15.748 -3.518 -14.037 1.00 73.12 376 ILE A N 1
ATOM 3048 C CA . ILE A 1 376 ? 15.447 -4.923 -14.292 1.00 73.12 376 ILE A CA 1
ATOM 3049 C C . ILE A 1 376 ? 16.013 -5.800 -13.167 1.00 73.12 376 ILE A C 1
ATOM 3051 O O . ILE A 1 376 ? 16.988 -5.396 -12.531 1.00 73.12 376 ILE A O 1
ATOM 3055 N N . PRO A 1 377 ? 15.405 -6.970 -12.893 1.00 76.94 377 PRO A N 1
ATOM 3056 C CA . PRO A 1 377 ? 15.876 -7.864 -11.841 1.00 76.94 377 PRO A CA 1
ATOM 3057 C C . PRO A 1 377 ? 17.354 -8.245 -11.981 1.00 76.94 377 PRO A C 1
ATOM 3059 O O . PRO A 1 377 ? 17.846 -8.466 -13.088 1.00 76.94 377 PRO A O 1
ATOM 3062 N N . ASP A 1 378 ? 18.042 -8.361 -10.845 1.00 78.06 378 ASP A N 1
ATOM 3063 C CA . ASP A 1 378 ? 19.480 -8.650 -10.772 1.00 78.06 378 ASP A CA 1
ATOM 3064 C C . ASP A 1 378 ? 19.863 -9.987 -11.423 1.00 78.06 378 ASP A C 1
ATOM 3066 O O . ASP A 1 378 ? 20.882 -10.084 -12.102 1.00 78.06 378 ASP A O 1
ATOM 3070 N N . PHE A 1 379 ? 19.001 -10.998 -11.315 1.00 83.44 379 PHE A N 1
ATOM 3071 C CA . PHE A 1 379 ? 19.210 -12.315 -11.917 1.00 83.44 379 PHE A CA 1
ATOM 3072 C C . PHE A 1 379 ? 19.223 -12.316 -13.455 1.00 83.44 379 PHE A C 1
ATOM 3074 O O . PHE A 1 379 ? 19.581 -13.331 -14.059 1.00 83.44 379 PHE A O 1
ATOM 3081 N N . LEU A 1 380 ? 18.821 -11.217 -14.103 1.00 85.81 380 LEU A N 1
ATOM 3082 C CA . LEU A 1 380 ? 18.824 -11.110 -15.560 1.00 85.81 380 LEU A CA 1
ATOM 3083 C C . LEU A 1 380 ? 20.182 -10.731 -16.137 1.00 85.81 380 LEU A C 1
ATOM 3085 O O . LEU A 1 380 ? 20.360 -10.887 -17.343 1.00 85.81 380 LEU A O 1
ATOM 3089 N N . TYR A 1 381 ? 21.129 -10.233 -15.339 1.00 83.81 381 TYR A N 1
ATOM 3090 C CA . TYR A 1 381 ? 22.325 -9.605 -15.890 1.00 83.81 381 TYR A CA 1
ATOM 3091 C C . TYR A 1 381 ? 23.623 -9.930 -15.161 1.00 83.81 381 TYR A C 1
ATOM 3093 O O . TYR A 1 381 ? 23.657 -10.241 -13.973 1.00 83.81 381 TYR A O 1
ATOM 3101 N N . ASP A 1 382 ? 24.716 -9.848 -15.913 1.00 84.25 382 ASP A N 1
ATOM 3102 C CA . ASP A 1 382 ? 26.068 -10.041 -15.419 1.00 84.25 382 ASP A CA 1
ATOM 3103 C C . ASP A 1 382 ? 26.660 -8.697 -14.988 1.00 84.25 382 ASP A C 1
ATOM 3105 O O . ASP A 1 382 ? 26.978 -7.832 -15.813 1.00 84.25 382 ASP A O 1
ATOM 3109 N N . ASP A 1 383 ? 26.815 -8.530 -13.676 1.00 76.81 383 ASP A N 1
ATOM 3110 C CA . ASP A 1 383 ? 27.368 -7.323 -13.072 1.00 76.81 383 ASP A CA 1
ATOM 3111 C C . ASP A 1 383 ? 28.828 -7.065 -13.457 1.00 76.81 383 ASP A C 1
ATOM 3113 O O . ASP A 1 383 ? 29.255 -5.915 -13.537 1.00 76.81 383 ASP A O 1
ATOM 3117 N N . THR A 1 384 ? 29.586 -8.134 -13.716 1.00 80.00 384 THR A N 1
ATOM 3118 C CA . THR A 1 384 ? 31.018 -8.061 -14.022 1.00 80.00 384 THR A CA 1
ATOM 3119 C C . THR A 1 384 ? 31.273 -7.670 -15.471 1.00 80.00 384 THR A C 1
ATOM 3121 O O . THR A 1 384 ? 32.211 -6.925 -15.756 1.00 80.00 384 THR A O 1
ATOM 3124 N N . SER A 1 385 ? 30.406 -8.126 -16.374 1.00 79.94 385 SER A N 1
ATOM 3125 C CA . SER A 1 385 ? 30.497 -7.838 -17.806 1.00 79.94 385 SER A CA 1
ATOM 3126 C C . SER A 1 385 ? 29.780 -6.542 -18.206 1.00 79.94 385 SER A C 1
ATOM 3128 O O . SER A 1 385 ? 30.022 -6.015 -19.292 1.00 79.94 385 SER A O 1
ATOM 3130 N N . SER A 1 386 ? 28.911 -6.002 -17.345 1.00 76.81 386 SER A N 1
ATOM 3131 C CA . SER A 1 386 ? 28.193 -4.744 -17.586 1.00 76.81 386 SER A CA 1
ATOM 3132 C C . SER A 1 386 ? 29.036 -3.529 -17.179 1.00 76.81 386 SER A C 1
ATOM 3134 O O . SER A 1 386 ? 29.218 -3.253 -15.992 1.00 76.81 386 SER A O 1
ATOM 3136 N N . VAL A 1 387 ? 29.527 -2.767 -18.162 1.00 72.75 387 VAL A N 1
ATOM 3137 C CA . VAL A 1 387 ? 30.431 -1.620 -17.960 1.00 72.75 387 VAL A CA 1
ATOM 3138 C C . VAL A 1 387 ? 29.905 -0.382 -18.691 1.00 72.75 387 VAL A C 1
ATOM 3140 O O . VAL A 1 387 ? 29.654 -0.415 -19.895 1.00 72.75 387 VAL A O 1
ATOM 3143 N N . GLY A 1 388 ? 29.800 0.742 -17.973 1.00 71.69 388 GLY A N 1
ATOM 3144 C CA . GLY A 1 388 ? 29.379 2.028 -18.541 1.00 71.69 388 GLY A CA 1
ATOM 3145 C C . GLY A 1 388 ? 27.981 1.961 -19.163 1.00 71.69 388 GLY A C 1
ATOM 3146 O O . GLY A 1 388 ? 27.036 1.526 -18.511 1.00 71.69 388 GLY A O 1
ATOM 3147 N N . ASP A 1 389 ? 27.876 2.357 -20.432 1.00 73.50 389 ASP A N 1
ATOM 3148 C CA . ASP A 1 389 ? 26.628 2.366 -21.214 1.00 73.50 389 ASP A CA 1
ATOM 3149 C C . ASP A 1 389 ? 26.288 0.995 -21.836 1.00 73.50 389 ASP A C 1
ATOM 3151 O O . ASP A 1 389 ? 25.378 0.898 -22.660 1.00 73.50 389 ASP A O 1
ATOM 3155 N N . THR A 1 390 ? 27.040 -0.061 -21.499 1.00 79.19 390 THR A N 1
ATOM 3156 C CA . THR A 1 390 ? 26.852 -1.424 -22.020 1.00 79.19 390 THR A CA 1
ATOM 3157 C C . THR A 1 390 ? 26.414 -2.372 -20.912 1.00 79.19 390 THR A C 1
ATOM 3159 O O . THR A 1 390 ? 27.018 -2.437 -19.842 1.00 79.19 390 THR A O 1
ATOM 3162 N N . PHE A 1 391 ? 25.372 -3.142 -21.197 1.00 84.56 391 PHE A N 1
ATOM 3163 C CA . PHE A 1 391 ? 24.708 -4.033 -20.265 1.00 84.56 391 PHE A CA 1
ATOM 3164 C C . PHE A 1 391 ? 24.637 -5.448 -20.830 1.00 84.56 391 PHE A C 1
ATOM 3166 O O . PHE A 1 391 ? 24.209 -5.640 -21.967 1.00 84.56 391 PHE A O 1
ATOM 3173 N N . VAL A 1 392 ? 25.058 -6.438 -20.046 1.00 87.62 392 VAL A N 1
ATOM 3174 C CA . VAL A 1 392 ? 25.140 -7.835 -20.483 1.00 87.62 392 VAL A CA 1
ATOM 3175 C C . VAL A 1 392 ? 24.095 -8.653 -19.740 1.00 87.62 392 VAL A C 1
ATOM 3177 O O . VAL A 1 392 ? 24.194 -8.859 -18.535 1.00 87.62 392 VAL A O 1
ATOM 3180 N N . LEU A 1 393 ? 23.087 -9.116 -20.471 1.00 90.12 393 LEU A N 1
ATOM 3181 C CA . LEU A 1 393 ? 21.997 -9.939 -19.963 1.00 90.12 393 LEU A CA 1
ATOM 3182 C C . LEU A 1 393 ? 22.288 -11.421 -20.185 1.00 90.12 393 LEU A C 1
ATOM 3184 O O . LEU A 1 393 ? 22.773 -11.804 -21.251 1.00 90.12 393 LEU A O 1
ATOM 3188 N N . TYR A 1 394 ? 21.907 -12.271 -19.237 1.00 91.88 394 TYR A N 1
ATOM 3189 C CA . TYR A 1 394 ? 21.877 -13.711 -19.454 1.00 91.88 394 TYR A CA 1
ATOM 3190 C C . TYR A 1 394 ? 20.692 -14.068 -20.349 1.00 91.88 394 TYR A C 1
ATOM 3192 O O . TYR A 1 394 ? 19.530 -13.842 -19.996 1.00 91.88 394 TYR A O 1
ATOM 3200 N N . ARG A 1 395 ? 20.970 -14.632 -21.527 1.00 91.56 395 ARG A N 1
ATOM 3201 C CA . ARG A 1 395 ? 19.955 -14.839 -22.564 1.00 91.56 395 ARG A CA 1
ATOM 3202 C C . ARG A 1 395 ? 18.822 -15.736 -22.086 1.00 91.56 395 ARG A C 1
ATOM 3204 O O . ARG A 1 395 ? 17.670 -15.365 -22.254 1.00 91.56 395 ARG A O 1
ATOM 3211 N N . LYS A 1 396 ? 19.136 -16.890 -21.490 1.00 92.25 396 LYS A N 1
ATOM 3212 C CA . LYS A 1 396 ? 18.120 -17.866 -21.067 1.00 92.25 396 LYS A CA 1
ATOM 3213 C C . LYS A 1 396 ? 17.159 -17.265 -20.038 1.00 92.25 396 LYS A C 1
ATOM 3215 O O . LYS A 1 396 ? 15.956 -17.319 -20.229 1.00 92.25 396 LYS A O 1
ATOM 3220 N N . GLN A 1 397 ? 17.698 -16.632 -19.002 1.00 92.25 397 GLN A N 1
ATOM 3221 C CA . GLN A 1 397 ? 16.927 -15.982 -17.946 1.00 92.25 397 GLN A CA 1
ATOM 3222 C C . GLN A 1 397 ? 16.076 -14.838 -18.503 1.00 92.25 397 GLN A C 1
ATOM 3224 O O . GLN A 1 397 ? 14.941 -14.657 -18.080 1.00 92.25 397 GLN A O 1
ATOM 3229 N N . THR A 1 398 ? 16.604 -14.092 -19.476 1.00 89.62 398 THR A N 1
ATOM 3230 C CA . THR A 1 398 ? 15.852 -13.028 -20.153 1.00 89.62 398 THR A CA 1
ATOM 3231 C C . THR A 1 398 ? 14.716 -13.591 -21.006 1.00 89.62 398 THR A C 1
ATOM 3233 O O . THR A 1 398 ? 13.622 -13.041 -20.994 1.00 89.62 398 THR A O 1
ATOM 3236 N N . GLU A 1 399 ? 14.946 -14.693 -21.723 1.00 92.25 399 GLU A N 1
ATOM 3237 C CA . GLU A 1 399 ? 13.908 -15.382 -22.500 1.00 92.25 399 GLU A CA 1
ATOM 3238 C C . GLU A 1 399 ? 12.796 -15.937 -21.598 1.00 92.25 399 GLU A C 1
ATOM 3240 O O . GLU A 1 399 ? 11.622 -15.757 -21.914 1.00 92.25 399 GLU A O 1
ATOM 3245 N N . ASP A 1 400 ? 13.163 -16.553 -20.469 1.00 90.62 400 ASP A N 1
ATOM 3246 C CA . ASP A 1 400 ? 12.218 -17.086 -19.480 1.00 90.62 400 ASP A CA 1
ATOM 3247 C C . ASP A 1 400 ? 11.404 -15.954 -18.821 1.00 90.62 400 ASP A C 1
ATOM 3249 O O . ASP A 1 400 ? 10.200 -16.082 -18.628 1.00 90.62 400 ASP A O 1
ATOM 3253 N N . PHE A 1 401 ? 12.040 -14.817 -18.513 1.00 87.12 401 PHE A N 1
ATOM 3254 C CA . PHE A 1 401 ? 11.383 -13.653 -17.910 1.00 87.12 401 PHE A CA 1
ATOM 3255 C C . PHE A 1 401 ? 10.416 -12.931 -18.858 1.00 87.12 401 PHE A C 1
ATOM 3257 O O . PHE A 1 401 ? 9.385 -12.432 -18.416 1.00 87.12 401 PHE A O 1
ATOM 3264 N N . LEU A 1 402 ? 10.742 -12.859 -20.151 1.00 88.50 402 LEU A N 1
ATOM 3265 C CA . LEU A 1 402 ? 9.885 -12.241 -21.171 1.00 88.50 402 LEU A CA 1
ATOM 3266 C C . LEU A 1 402 ? 8.856 -13.211 -21.769 1.00 88.50 402 LEU A C 1
ATOM 3268 O O . LEU A 1 402 ? 8.088 -12.806 -22.639 1.00 88.50 402 LEU A O 1
ATOM 3272 N N . ASP A 1 403 ? 8.889 -14.484 -21.368 1.00 90.25 403 ASP A N 1
ATOM 3273 C CA . ASP A 1 403 ? 8.101 -15.570 -21.961 1.00 90.25 403 ASP A CA 1
ATOM 3274 C C . ASP A 1 403 ? 8.219 -15.630 -23.503 1.00 90.25 403 ASP A C 1
ATOM 3276 O O . ASP A 1 403 ? 7.255 -15.846 -24.240 1.00 90.25 403 ASP A O 1
ATOM 3280 N N . ARG A 1 404 ? 9.429 -15.386 -24.039 1.00 91.56 404 ARG A N 1
ATOM 3281 C CA . ARG A 1 404 ? 9.700 -15.454 -25.487 1.00 91.56 404 ARG A CA 1
ATOM 3282 C C . ARG A 1 404 ? 11.166 -15.683 -25.821 1.00 91.56 404 ARG A C 1
ATOM 3284 O O . ARG A 1 404 ? 12.072 -15.263 -25.110 1.00 91.56 404 ARG A O 1
ATOM 3291 N N . LYS A 1 405 ? 11.417 -16.254 -27.001 1.00 90.06 405 LYS A N 1
ATOM 3292 C CA . LYS A 1 405 ? 12.776 -16.375 -27.546 1.00 90.06 405 LYS A CA 1
ATOM 3293 C C . LYS A 1 405 ? 13.303 -15.040 -28.066 1.00 90.06 405 LYS A C 1
ATOM 3295 O O . LYS A 1 405 ? 12.597 -14.299 -28.752 1.00 90.06 405 LYS A O 1
ATOM 3300 N N . ILE A 1 406 ? 14.577 -14.769 -27.791 1.00 89.19 406 ILE A N 1
ATOM 3301 C CA . ILE A 1 406 ? 15.288 -13.603 -28.312 1.00 89.19 406 ILE A CA 1
ATOM 3302 C C . ILE A 1 406 ? 16.097 -14.080 -29.515 1.00 89.19 406 ILE A C 1
ATOM 3304 O O . ILE A 1 406 ? 17.031 -14.879 -29.396 1.00 89.19 406 ILE A O 1
ATOM 3308 N N . THR A 1 407 ? 15.713 -13.619 -30.702 1.00 87.38 407 THR A N 1
ATOM 3309 C CA . THR A 1 407 ? 16.337 -14.013 -31.971 1.00 87.38 407 THR A CA 1
ATOM 3310 C C . THR A 1 407 ? 16.644 -12.792 -32.828 1.00 87.38 407 THR A C 1
ATOM 3312 O O . THR A 1 407 ? 15.829 -11.867 -32.853 1.00 87.38 407 THR A O 1
ATOM 3315 N N . PRO A 1 408 ? 17.761 -12.789 -33.581 1.00 84.12 408 PRO A N 1
ATOM 3316 C CA . PRO A 1 408 ? 18.031 -11.735 -34.549 1.00 84.12 408 PRO A CA 1
ATOM 3317 C C . PRO A 1 408 ? 16.887 -11.614 -35.571 1.00 84.12 408 PRO A C 1
ATOM 3319 O O . PRO A 1 408 ? 16.374 -12.643 -36.031 1.00 84.12 408 PRO A O 1
ATOM 3322 N N . PRO A 1 409 ? 16.505 -10.395 -35.986 1.00 82.31 409 PRO A N 1
ATOM 3323 C CA . PRO A 1 409 ? 15.550 -10.195 -37.067 1.00 82.31 409 PRO A CA 1
ATOM 3324 C C . PRO A 1 409 ? 16.030 -10.900 -38.341 1.00 82.31 409 PRO A C 1
ATOM 3326 O O . PRO A 1 409 ? 17.193 -10.790 -38.729 1.00 82.31 409 PRO A O 1
ATOM 3329 N N . GLY A 1 410 ? 15.134 -11.639 -38.996 1.00 70.69 410 GLY A N 1
ATOM 3330 C CA . GLY A 1 410 ? 15.450 -12.385 -40.219 1.00 70.69 410 GLY A CA 1
ATOM 3331 C C . GLY A 1 410 ? 16.097 -13.760 -40.003 1.00 70.69 410 GLY A C 1
ATOM 3332 O O . GLY A 1 410 ? 16.324 -14.467 -40.984 1.00 70.69 410 GLY A O 1
ATOM 3333 N N . PHE A 1 411 ? 16.344 -14.189 -38.759 1.00 58.34 411 PHE A N 1
ATOM 3334 C CA . PHE A 1 411 ? 16.772 -15.558 -38.463 1.00 58.34 411 PHE A CA 1
ATOM 3335 C C . PHE A 1 411 ? 15.558 -16.503 -38.456 1.00 58.34 411 PHE A C 1
ATOM 3337 O O . PHE A 1 411 ? 14.826 -16.590 -37.471 1.00 58.34 411 PHE A O 1
ATOM 3344 N N . LYS A 1 412 ? 15.317 -17.213 -39.566 1.00 51.47 412 LYS A N 1
ATOM 3345 C CA . LYS A 1 412 ? 14.365 -18.336 -39.605 1.00 51.47 412 LYS A CA 1
ATOM 3346 C C . LYS A 1 412 ? 15.081 -19.613 -39.169 1.00 51.47 412 LYS A C 1
ATOM 3348 O O . LYS A 1 412 ? 16.079 -19.991 -39.778 1.00 51.47 412 LYS A O 1
ATOM 3353 N N . TRP A 1 413 ? 14.572 -20.288 -38.138 1.00 48.09 413 TRP A N 1
ATOM 3354 C CA . TRP A 1 413 ? 15.029 -21.640 -37.804 1.00 48.09 413 TRP A CA 1
ATOM 3355 C C . TRP A 1 413 ? 14.719 -22.597 -38.971 1.00 48.09 413 TRP A C 1
ATOM 3357 O O . TRP A 1 413 ? 13.628 -22.493 -39.535 1.00 48.09 413 TRP A O 1
ATOM 3367 N N . PRO A 1 414 ? 15.604 -23.552 -39.319 1.00 47.53 414 PRO A N 1
ATOM 3368 C CA . PRO A 1 414 ? 15.404 -24.445 -40.469 1.00 47.53 414 PRO A CA 1
ATOM 3369 C C . PRO A 1 414 ? 14.200 -25.400 -40.373 1.00 47.53 414 PRO A C 1
ATOM 3371 O O . PRO A 1 414 ? 13.987 -26.179 -41.293 1.00 47.53 414 PRO A O 1
ATOM 3374 N N . TRP A 1 415 ? 13.434 -25.372 -39.277 1.00 50.44 415 TRP A N 1
ATOM 3375 C CA . TRP A 1 415 ? 12.419 -26.381 -38.953 1.00 50.44 415 TRP A CA 1
ATOM 3376 C C . TRP A 1 415 ? 11.017 -25.817 -38.681 1.00 50.44 415 TRP A C 1
ATOM 3378 O O . TRP A 1 415 ? 10.192 -26.519 -38.114 1.00 50.44 415 TRP A O 1
ATOM 3388 N N . ASN A 1 416 ? 10.727 -24.581 -39.099 1.00 39.44 416 ASN A N 1
ATOM 3389 C CA . ASN A 1 416 ? 9.344 -24.106 -39.216 1.00 39.44 416 ASN A CA 1
ATOM 3390 C C . ASN A 1 416 ? 8.964 -24.015 -40.698 1.00 39.44 416 ASN A C 1
ATOM 3392 O O . ASN A 1 416 ? 9.085 -22.952 -41.310 1.00 39.44 416 ASN A O 1
ATOM 3396 N N . ASN A 1 417 ? 8.533 -25.157 -41.238 1.00 37.56 417 ASN A N 1
ATOM 3397 C CA . ASN A 1 417 ? 7.622 -25.285 -42.374 1.00 37.56 417 ASN A CA 1
ATOM 3398 C C . ASN A 1 417 ? 6.575 -26.338 -42.023 1.00 37.56 417 ASN A C 1
ATOM 3400 O O . ASN A 1 417 ? 7.000 -27.426 -41.572 1.00 37.56 417 ASN A O 1
#

pLDDT: mean 83.27, std 14.85, range [31.56, 98.44]

Solvent-accessible surface area (backbone atoms only — not comparable to full-atom values): 23080 Å² total; per-residue (Å²): 133,81,77,83,76,48,75,56,96,91,40,79,47,77,48,72,66,47,51,50,50,53,50,51,51,51,48,68,58,40,73,78,71,45,72,89,69,54,76,47,27,32,48,76,40,72,92,77,70,45,34,26,49,59,81,44,76,50,71,56,80,58,53,69,65,43,24,28,43,20,30,36,31,51,54,52,58,58,54,54,46,75,77,58,47,49,67,59,50,69,58,48,41,32,48,51,42,52,48,49,20,46,59,74,44,28,58,50,35,42,59,54,33,53,49,20,58,76,70,73,48,71,49,57,82,44,46,51,33,34,39,42,32,17,57,75,60,48,50,62,69,61,49,54,37,47,52,40,18,30,56,70,65,46,62,71,71,49,65,51,85,55,67,37,73,80,48,43,60,56,46,29,68,58,20,15,22,30,73,42,30,31,56,72,42,48,66,69,54,39,70,75,30,42,58,59,44,67,62,65,57,74,67,65,97,52,86,52,33,40,23,37,40,38,31,28,66,40,64,96,60,74,55,52,62,78,50,59,60,40,29,48,74,37,81,39,81,34,20,47,61,88,86,44,58,75,57,52,54,50,52,53,53,49,53,50,51,35,55,72,51,39,32,35,27,45,41,31,43,47,52,53,54,49,49,57,54,60,72,36,86,78,61,71,88,46,60,36,29,56,30,21,41,51,50,41,55,50,35,46,72,34,35,81,48,83,72,50,88,48,63,54,77,40,45,53,65,63,51,64,57,56,72,45,50,61,39,44,54,51,51,49,63,51,68,30,66,89,33,55,34,95,52,90,81,54,65,70,50,26,26,34,78,54,94,67,29,34,41,37,36,41,63,55,47,103,81,62,66,63,59,68,81,44,47,47,64,68,86,33,44,42,74,87,74,34,56,87,53,35,41,33,26,36,35,67,54,43,23,65,70,64,75,43,86,87,70,64,78,90,69,74,66,100,79,82,126

Radius of gyration: 24.88 Å; Cα contacts (8 Å, |Δi|>4): 613; chains: 1; bounding box: 67×65×69 Å